Protein AF-A0A8L0DN32-F1 (afdb_monomer_lite)

Structure (mmCIF, N/CA/C/O backbone):
data_AF-A0A8L0DN32-F1
#
_entry.id   AF-A0A8L0DN32-F1
#
loop_
_atom_site.group_PDB
_atom_site.id
_atom_site.type_symbol
_atom_site.label_atom_id
_atom_site.label_alt_id
_atom_site.label_comp_id
_atom_site.label_asym_id
_atom_site.label_entity_id
_atom_site.label_seq_id
_atom_site.pdbx_PDB_ins_code
_atom_site.Cartn_x
_atom_site.Cartn_y
_atom_site.Cartn_z
_atom_site.occupancy
_atom_site.B_iso_or_equiv
_atom_site.auth_seq_id
_atom_site.auth_comp_id
_atom_site.auth_asym_id
_atom_site.auth_atom_id
_atom_site.pdbx_PDB_model_num
ATOM 1 N N . MET A 1 1 ? -6.156 -5.395 81.978 1.00 40.69 1 MET A N 1
ATOM 2 C CA . MET A 1 1 ? -4.993 -5.015 82.821 1.00 40.69 1 MET A CA 1
ATOM 3 C C . MET A 1 1 ? -3.729 -5.096 81.967 1.00 40.69 1 MET A C 1
ATOM 5 O O . MET A 1 1 ? -3.798 -5.712 80.914 1.00 40.69 1 MET A O 1
ATOM 9 N N . SER A 1 2 ? -2.624 -4.484 82.405 1.00 41.91 2 SER A N 1
ATOM 10 C CA . SER A 1 2 ? -1.297 -4.500 81.751 1.00 41.91 2 SER A CA 1
ATOM 11 C C . SER A 1 2 ? -1.215 -3.950 80.319 1.00 41.91 2 SER A C 1
ATOM 13 O O . SER A 1 2 ? -1.148 -4.690 79.342 1.00 41.91 2 SER A O 1
ATOM 15 N N . SER A 1 3 ? -1.097 -2.627 80.219 1.00 47.06 3 SER A N 1
ATOM 16 C CA . SER A 1 3 ? -0.403 -1.964 79.106 1.00 47.06 3 SER A CA 1
ATOM 17 C C . SER A 1 3 ? 1.114 -2.101 79.283 1.00 47.06 3 SER A C 1
ATOM 19 O O . SER A 1 3 ? 1.575 -2.003 80.415 1.00 47.06 3 SER A O 1
ATOM 21 N N . TYR A 1 4 ? 1.893 -2.166 78.198 1.00 43.47 4 TYR A N 1
ATOM 22 C CA . TYR A 1 4 ? 3.281 -1.669 78.177 1.00 43.47 4 TYR A CA 1
ATOM 23 C C . TYR A 1 4 ? 3.629 -1.041 76.815 1.00 43.47 4 TYR A C 1
ATOM 25 O O . TYR A 1 4 ? 2.857 -1.132 75.862 1.00 43.47 4 TYR A O 1
ATOM 33 N N . ARG A 1 5 ? 4.735 -0.287 76.769 1.00 48.56 5 ARG A N 1
ATOM 34 C CA . ARG A 1 5 ? 5.055 0.739 75.756 1.00 48.56 5 ARG A CA 1
ATOM 35 C C . ARG A 1 5 ? 6.574 0.775 75.503 1.00 48.56 5 ARG A C 1
ATOM 37 O O . ARG A 1 5 ? 7.325 0.282 76.338 1.00 48.56 5 ARG A O 1
ATOM 44 N N . SER A 1 6 ? 6.978 1.468 74.430 1.00 37.22 6 SER A N 1
ATOM 45 C CA . SER A 1 6 ? 8.312 2.076 74.191 1.00 37.22 6 SER A CA 1
ATOM 46 C C . SER A 1 6 ? 9.319 1.330 73.290 1.00 37.22 6 SER A C 1
ATOM 48 O O . SER A 1 6 ? 10.139 0.544 73.740 1.00 37.22 6 SER A O 1
ATOM 50 N N . SER A 1 7 ? 9.284 1.690 72.001 1.00 39.91 7 SER A N 1
ATOM 51 C CA . SER A 1 7 ? 10.397 2.252 71.196 1.00 39.91 7 SER A CA 1
ATOM 52 C C . SER A 1 7 ? 11.869 2.131 71.653 1.00 39.91 7 SER A C 1
ATOM 54 O O . SER A 1 7 ? 12.205 2.632 72.726 1.00 39.91 7 SER A O 1
ATOM 56 N N . ALA A 1 8 ? 12.762 1.756 70.717 1.00 36.25 8 ALA A N 1
ATOM 57 C CA . ALA A 1 8 ? 14.097 2.366 70.533 1.00 36.25 8 ALA A CA 1
ATOM 58 C C . ALA A 1 8 ? 14.719 2.081 69.133 1.00 36.25 8 ALA A C 1
ATOM 60 O O . ALA A 1 8 ? 14.218 1.262 68.367 1.00 36.25 8 ALA A O 1
ATOM 61 N N . GLN A 1 9 ? 15.800 2.805 68.820 1.00 40.31 9 GLN A N 1
ATOM 62 C CA . GLN A 1 9 ? 16.686 2.779 67.629 1.00 40.31 9 GLN A CA 1
ATOM 63 C C . GLN A 1 9 ? 17.916 1.843 67.895 1.00 40.31 9 GLN A C 1
ATOM 65 O O . GLN A 1 9 ? 18.047 1.409 69.035 1.00 40.31 9 GLN A O 1
ATOM 70 N N . SER A 1 10 ? 18.875 1.474 67.014 1.00 37.69 10 SER A N 1
ATOM 71 C CA . SER A 1 10 ? 19.208 1.717 65.581 1.00 37.69 10 SER A CA 1
ATOM 72 C C . SER A 1 10 ? 20.367 0.791 65.084 1.00 37.69 10 SER A C 1
ATOM 74 O O . SER A 1 10 ? 21.060 0.191 65.897 1.00 37.69 10 SER A O 1
ATOM 76 N N . ALA A 1 11 ? 20.640 0.817 63.758 1.00 38.44 11 ALA A N 1
ATOM 77 C CA . ALA A 1 11 ? 21.968 0.750 63.081 1.00 38.44 11 ALA A CA 1
ATOM 78 C C . ALA A 1 11 ? 22.581 -0.575 62.515 1.00 38.44 11 ALA A C 1
ATOM 80 O O . ALA A 1 11 ? 23.008 -1.438 63.265 1.00 38.44 11 ALA A O 1
ATOM 81 N N . GLN A 1 12 ? 22.801 -0.560 61.176 1.00 41.84 12 GLN A N 1
ATOM 82 C CA . GLN A 1 12 ? 23.939 -1.099 60.360 1.00 41.84 12 GLN A CA 1
ATOM 83 C C . GLN A 1 12 ? 24.204 -2.638 60.345 1.00 41.84 12 GLN A C 1
ATOM 85 O O . GLN A 1 12 ? 23.976 -3.321 61.327 1.00 41.84 12 GLN A O 1
ATOM 90 N N . SER A 1 13 ? 24.676 -3.292 59.264 1.00 38.03 13 SER A N 1
ATOM 91 C CA . SER A 1 13 ? 25.616 -2.888 58.187 1.00 38.03 13 SER A CA 1
ATOM 92 C C . SER A 1 13 ? 25.500 -3.757 56.894 1.00 38.03 13 SER A C 1
ATOM 94 O O . SER A 1 13 ? 24.802 -4.766 56.906 1.00 38.03 13 SER A O 1
ATOM 96 N N . GLY A 1 14 ? 26.228 -3.408 55.812 1.00 35.38 14 GLY A N 1
ATOM 97 C CA . GLY A 1 14 ? 26.430 -4.212 54.575 1.00 35.38 14 GLY A CA 1
ATOM 98 C C . GLY A 1 14 ? 25.794 -3.623 53.296 1.00 35.38 14 GLY A C 1
ATOM 99 O O . GLY A 1 14 ? 24.636 -3.883 53.005 1.00 35.38 14 GLY A O 1
ATOM 100 N N . SER A 1 15 ? 26.433 -2.696 52.566 1.00 35.41 15 SER A N 1
ATOM 101 C CA . SER A 1 15 ? 27.465 -2.916 51.519 1.00 35.41 15 SER A CA 1
ATOM 102 C C . SER A 1 15 ? 26.996 -3.818 50.353 1.00 35.41 15 SER A C 1
ATOM 104 O O . SER A 1 15 ? 26.965 -5.028 50.516 1.00 35.41 15 SER A O 1
ATOM 106 N N . SER A 1 16 ? 26.535 -3.329 49.190 1.00 33.06 16 SER A N 1
ATOM 107 C CA . SER A 1 16 ? 27.129 -2.398 48.193 1.00 33.06 16 SER A CA 1
ATOM 108 C C . SER A 1 16 ? 28.158 -3.023 47.237 1.00 33.06 16 SER A C 1
ATOM 110 O O . SER A 1 16 ? 29.205 -3.497 47.670 1.00 33.06 16 SER A O 1
ATOM 112 N N . SER A 1 17 ? 27.906 -2.922 45.924 1.00 37.88 17 SER A N 1
ATOM 113 C CA . SER A 1 17 ? 28.865 -2.374 44.939 1.00 37.88 17 SER A CA 1
ATOM 114 C C . SER A 1 17 ? 28.210 -2.177 43.556 1.00 37.88 17 SER A C 1
ATOM 116 O O . SER A 1 17 ? 27.219 -2.823 43.225 1.00 37.88 17 SER A O 1
ATOM 118 N N . TYR A 1 18 ? 28.732 -1.237 42.760 1.00 36.12 18 TYR A N 1
ATOM 119 C CA . TYR A 1 18 ? 28.185 -0.833 41.456 1.00 36.12 18 TYR A CA 1
ATOM 120 C C . TYR A 1 18 ? 29.309 -0.322 40.538 1.00 36.12 18 TYR A C 1
ATOM 122 O O . TYR A 1 18 ? 30.169 0.430 40.999 1.00 36.12 18 TYR A O 1
ATOM 130 N N . ARG A 1 19 ? 29.296 -0.664 39.240 1.00 34.16 19 ARG A N 1
ATOM 131 C CA . ARG A 1 19 ? 30.144 -0.026 38.210 1.00 34.16 19 ARG A CA 1
ATOM 132 C C . ARG A 1 19 ? 29.436 0.061 36.854 1.00 34.16 19 ARG A C 1
ATOM 134 O O . ARG A 1 19 ? 28.837 -0.907 36.403 1.00 34.16 19 ARG A O 1
ATOM 141 N N . ARG A 1 20 ? 29.592 1.211 36.187 1.00 43.72 20 ARG A N 1
ATOM 142 C CA . ARG A 1 20 ? 29.429 1.387 34.730 1.00 43.72 20 ARG A CA 1
ATOM 143 C C . ARG A 1 20 ? 30.814 1.606 34.116 1.00 43.72 20 ARG A C 1
ATOM 145 O O . ARG A 1 20 ? 31.672 2.181 34.784 1.00 43.72 20 ARG A O 1
ATOM 152 N N . THR A 1 21 ? 30.976 1.292 32.836 1.00 35.34 21 THR A N 1
ATOM 153 C CA . THR A 1 21 ? 32.025 1.847 31.963 1.00 35.34 21 THR A CA 1
ATOM 154 C C . THR A 1 21 ? 31.444 2.100 30.568 1.00 35.34 21 THR A C 1
ATOM 156 O O . THR A 1 21 ? 30.503 1.427 30.154 1.00 35.34 21 THR A O 1
ATOM 159 N N . PHE A 1 22 ? 31.980 3.096 29.861 1.00 37.00 22 PHE A N 1
ATOM 160 C CA . PHE A 1 22 ? 31.646 3.448 28.473 1.00 37.00 22 PHE A CA 1
ATOM 161 C C . PHE A 1 22 ? 32.878 3.223 27.579 1.00 37.00 22 PHE A C 1
ATOM 163 O O . PHE A 1 22 ? 33.997 3.397 28.056 1.00 37.00 22 PHE A O 1
ATOM 170 N N . GLY A 1 23 ? 32.661 2.999 26.276 1.00 30.70 23 GLY A N 1
ATOM 171 C CA . GLY A 1 23 ? 33.559 3.522 25.232 1.00 30.70 23 GLY A CA 1
ATOM 172 C C . GLY A 1 23 ? 34.412 2.529 24.426 1.00 30.70 23 GLY A C 1
ATOM 173 O O . GLY A 1 23 ? 35.397 2.013 24.930 1.00 30.70 23 GLY A O 1
ATOM 174 N N . ALA A 1 24 ? 34.057 2.404 23.139 1.00 33.94 24 ALA A N 1
ATOM 175 C CA . ALA A 1 24 ? 34.904 2.228 21.942 1.00 33.94 24 ALA A CA 1
ATOM 176 C C . ALA A 1 24 ? 36.015 1.142 21.872 1.00 33.94 24 ALA A C 1
ATOM 178 O O . ALA A 1 24 ? 36.984 1.140 22.623 1.00 33.94 24 ALA A O 1
ATOM 179 N N . GLY A 1 25 ? 35.956 0.325 20.809 1.00 28.61 25 GLY A N 1
ATOM 180 C CA . GLY A 1 25 ? 37.028 -0.564 20.333 1.00 28.61 25 GLY A CA 1
ATOM 181 C C . GLY A 1 25 ? 36.653 -1.211 18.988 1.00 28.61 25 GLY A C 1
ATOM 182 O O . GLY A 1 25 ? 35.471 -1.440 18.741 1.00 28.61 25 GLY A O 1
ATOM 183 N N . TYR A 1 26 ? 37.622 -1.465 18.098 1.00 33.91 26 TYR A N 1
ATOM 184 C CA . TYR A 1 26 ? 37.385 -1.825 16.685 1.00 33.91 26 TYR A CA 1
ATOM 185 C C . TYR A 1 26 ? 37.965 -3.213 16.333 1.00 33.91 26 TYR A C 1
ATOM 187 O O . TYR A 1 26 ? 39.182 -3.361 16.357 1.00 33.91 26 TYR A O 1
ATOM 195 N N . SER A 1 27 ? 37.117 -4.154 15.874 1.00 33.03 27 SER A N 1
ATOM 196 C CA . SER A 1 27 ? 37.483 -5.343 15.052 1.00 33.03 27 SER A CA 1
ATOM 197 C C . SER A 1 27 ? 38.465 -6.388 15.663 1.00 33.03 27 SER A C 1
ATOM 199 O O . SER A 1 27 ? 39.015 -6.147 16.736 1.00 33.03 27 SER A O 1
ATOM 201 N N . PRO A 1 28 ? 38.720 -7.562 15.024 1.00 46.88 28 PRO A N 1
ATOM 202 C CA . PRO A 1 28 ? 38.144 -8.127 13.793 1.00 46.88 28 PRO A CA 1
ATOM 203 C C . PRO A 1 28 ? 37.403 -9.478 13.981 1.00 46.88 28 PRO A C 1
ATOM 205 O O . PRO A 1 28 ? 37.188 -9.957 15.089 1.00 46.88 28 PRO A O 1
ATOM 208 N N . ALA A 1 29 ? 36.988 -10.073 12.858 1.00 31.95 29 ALA A N 1
ATOM 209 C CA . ALA A 1 29 ? 36.154 -11.273 12.755 1.00 31.95 29 ALA A CA 1
ATOM 210 C C . ALA A 1 29 ? 36.842 -12.615 13.092 1.00 31.95 29 ALA A C 1
ATOM 212 O O . ALA A 1 29 ? 38.057 -12.750 12.975 1.00 31.95 29 ALA A O 1
ATOM 213 N N . MET A 1 30 ? 36.018 -13.645 13.334 1.00 30.16 30 MET A N 1
ATOM 214 C CA . MET A 1 30 ? 36.232 -15.010 12.821 1.00 30.16 30 MET A CA 1
ATOM 215 C C . MET A 1 30 ? 34.891 -15.752 12.662 1.00 30.16 30 MET A C 1
ATOM 217 O O . MET A 1 30 ? 33.922 -15.447 13.353 1.00 30.16 30 MET A O 1
ATOM 221 N N . SER A 1 31 ? 34.825 -16.704 11.727 1.00 36.38 31 SER A N 1
ATOM 222 C CA . SER A 1 31 ? 33.580 -17.312 11.224 1.00 36.38 31 SER A CA 1
ATOM 223 C C . SER A 1 31 ? 33.600 -18.844 11.249 1.00 36.38 31 SER A C 1
ATOM 225 O O . SER A 1 31 ? 34.541 -19.408 10.710 1.00 36.38 31 SER A O 1
ATOM 227 N N . HIS A 1 32 ? 32.537 -19.499 11.740 1.00 28.80 32 HIS A N 1
ATOM 228 C CA . HIS A 1 32 ? 32.152 -20.910 11.491 1.00 28.80 32 HIS A CA 1
ATOM 229 C C . HIS A 1 32 ? 30.722 -21.160 12.047 1.00 28.80 32 HIS A C 1
ATOM 231 O O . HIS A 1 32 ? 30.336 -20.471 12.983 1.00 28.80 32 HIS A O 1
ATOM 237 N N . SER A 1 33 ? 29.905 -22.149 11.644 1.00 31.30 33 SER A N 1
ATOM 238 C CA . SER A 1 33 ? 29.629 -22.805 10.344 1.00 31.30 33 SER A CA 1
ATOM 239 C C . SER A 1 33 ? 28.539 -23.893 10.536 1.00 31.30 33 SER A C 1
ATOM 241 O O . SER A 1 33 ? 28.657 -24.696 11.449 1.00 31.30 33 SER A O 1
ATOM 243 N N . LEU A 1 34 ? 27.560 -23.966 9.618 1.00 30.23 34 LEU A N 1
ATOM 244 C CA . LEU A 1 34 ? 26.809 -25.171 9.175 1.00 30.23 34 LEU A CA 1
ATOM 245 C C . LEU A 1 34 ? 26.007 -26.062 10.170 1.00 30.23 34 LEU A C 1
ATOM 247 O O . LEU A 1 34 ? 26.576 -26.933 10.820 1.00 30.23 34 LEU A O 1
ATOM 251 N N . TYR A 1 35 ? 24.664 -26.022 10.072 1.00 31.25 35 TYR A N 1
ATOM 252 C CA . TYR A 1 35 ? 23.751 -27.195 9.964 1.00 31.25 35 TYR A CA 1
ATOM 253 C C . TYR A 1 35 ? 22.341 -26.687 9.543 1.00 31.25 35 TYR A C 1
ATOM 255 O O . TYR A 1 35 ? 21.896 -25.711 10.135 1.00 31.25 35 TYR A O 1
ATOM 263 N N . SER A 1 36 ? 21.555 -27.147 8.552 1.00 31.09 36 SER A N 1
ATOM 264 C CA . SER A 1 36 ? 21.480 -28.322 7.645 1.00 31.09 36 SER A CA 1
ATOM 265 C C . SER A 1 36 ? 20.338 -29.319 7.928 1.00 31.09 36 SER A C 1
ATOM 267 O O . SER A 1 36 ? 20.579 -30.443 8.352 1.00 31.09 36 SER A O 1
ATOM 269 N N . SER A 1 37 ? 19.093 -28.957 7.583 1.00 30.66 37 SER A N 1
ATOM 270 C CA . SER A 1 37 ? 17.968 -29.898 7.384 1.00 30.66 37 SER A CA 1
ATOM 271 C C . SER A 1 37 ? 16.833 -29.225 6.582 1.00 30.66 37 SER A C 1
ATOM 273 O O . SER A 1 37 ? 16.631 -28.032 6.778 1.00 30.66 37 SER A O 1
ATOM 275 N N . ARG A 1 38 ? 15.966 -29.854 5.768 1.00 34.34 38 ARG A N 1
ATOM 276 C CA . ARG A 1 38 ? 16.007 -30.971 4.787 1.00 34.34 38 ARG A CA 1
ATOM 277 C C . ARG A 1 38 ? 14.544 -31.396 4.516 1.00 34.34 38 ARG A C 1
ATOM 279 O O . ARG A 1 38 ? 13.961 -32.104 5.329 1.00 34.34 38 ARG A O 1
ATOM 286 N N . GLY A 1 39 ? 14.016 -31.083 3.327 1.00 30.72 39 GLY A N 1
ATOM 287 C CA . GLY A 1 39 ? 12.798 -31.696 2.750 1.00 30.72 39 GLY A CA 1
ATOM 288 C C . GLY A 1 39 ? 11.525 -30.820 2.757 1.00 30.72 39 GLY A C 1
ATOM 289 O O . GLY A 1 39 ? 11.363 -30.004 3.652 1.00 30.72 39 GLY A O 1
ATOM 290 N N . SER A 1 40 ? 10.590 -30.957 1.798 1.00 35.84 40 SER A N 1
ATOM 291 C CA . SER A 1 40 ? 10.606 -31.835 0.606 1.00 35.84 40 SER A CA 1
ATOM 292 C C . SER A 1 40 ? 9.583 -31.437 -0.487 1.00 35.84 40 SER A C 1
ATOM 294 O O . SER A 1 40 ? 8.402 -31.328 -0.183 1.00 35.84 40 SER A O 1
ATOM 296 N N . GLY A 1 41 ? 10.023 -31.372 -1.758 1.00 30.92 41 GLY A N 1
ATOM 297 C CA . GLY A 1 41 ? 9.194 -31.498 -2.982 1.00 30.92 41 GLY A CA 1
ATOM 298 C C . GLY A 1 41 ? 8.460 -30.240 -3.510 1.00 30.92 41 GLY A C 1
ATOM 299 O O . GLY A 1 41 ? 7.953 -29.454 -2.725 1.00 30.92 41 GLY A O 1
ATOM 300 N N . GLY A 1 42 ? 8.343 -30.008 -4.832 1.00 31.95 42 GLY A N 1
ATOM 301 C CA . GLY A 1 42 ? 9.037 -30.657 -5.964 1.00 31.95 42 GLY A CA 1
ATOM 302 C C . GLY A 1 42 ? 8.422 -30.404 -7.365 1.00 31.95 42 GLY A C 1
ATOM 303 O O . GLY A 1 42 ? 7.211 -30.499 -7.514 1.00 31.95 42 GLY A O 1
ATOM 304 N N . GLY A 1 43 ? 9.269 -30.190 -8.392 1.00 32.69 43 GLY A N 1
ATOM 305 C CA . GLY A 1 43 ? 8.912 -30.099 -9.834 1.00 32.69 43 GLY A CA 1
ATOM 306 C C . GLY A 1 43 ? 8.239 -28.779 -10.268 1.00 32.69 43 GLY A C 1
ATOM 307 O O . GLY A 1 43 ? 7.545 -28.167 -9.471 1.00 32.69 43 GLY A O 1
ATOM 308 N N . LEU A 1 44 ? 8.392 -28.239 -11.488 1.00 32.81 44 LEU A N 1
ATOM 309 C CA . LEU A 1 44 ? 9.165 -28.572 -12.707 1.00 32.81 44 LEU A CA 1
ATOM 310 C C . LEU A 1 44 ? 9.638 -27.225 -13.337 1.00 32.81 44 LEU A C 1
ATOM 312 O O . LEU A 1 44 ? 8.995 -26.209 -13.109 1.00 32.81 44 LEU A O 1
ATOM 316 N N . GLY A 1 45 ? 10.687 -27.098 -14.159 1.00 31.28 45 GLY A N 1
ATOM 317 C CA . GLY A 1 45 ? 11.696 -28.079 -14.562 1.00 31.28 45 GLY A CA 1
ATOM 318 C C . GLY A 1 45 ? 12.043 -28.064 -16.061 1.00 31.28 45 GLY A C 1
ATOM 319 O O . GLY A 1 45 ? 11.660 -29.011 -16.734 1.00 31.28 45 GLY A O 1
ATOM 320 N N . LEU A 1 46 ? 12.783 -27.058 -16.569 1.00 33.31 46 LEU A N 1
ATOM 321 C CA . LEU A 1 46 ? 13.585 -27.140 -17.817 1.00 33.31 46 LEU A CA 1
ATOM 322 C C . LEU A 1 46 ? 14.528 -25.921 -18.002 1.00 33.31 46 LEU A C 1
ATOM 324 O O . LEU A 1 46 ? 14.071 -24.795 -18.164 1.00 33.31 46 LEU A O 1
ATOM 328 N N . GLY A 1 47 ? 15.847 -26.165 -17.995 1.00 30.58 47 GLY A N 1
ATOM 329 C CA . GLY A 1 47 ? 16.878 -25.286 -18.589 1.00 30.58 47 GLY A CA 1
ATOM 330 C C . GLY A 1 47 ? 17.289 -25.814 -19.978 1.00 30.58 47 GLY A C 1
ATOM 331 O O . GLY A 1 47 ? 16.608 -26.683 -20.509 1.00 30.58 47 GLY A O 1
ATOM 332 N N . HIS A 1 48 ? 18.389 -25.415 -20.621 1.00 33.41 48 HIS A N 1
ATOM 333 C CA . HIS A 1 48 ? 19.567 -24.634 -20.209 1.00 33.41 48 HIS A CA 1
ATOM 334 C C . HIS A 1 48 ? 20.111 -23.833 -21.413 1.00 33.41 48 HIS A C 1
ATOM 336 O O . HIS A 1 48 ? 19.842 -24.184 -22.559 1.00 33.41 48 HIS A O 1
ATOM 342 N N . GLY A 1 49 ? 20.961 -22.831 -21.160 1.00 30.53 49 GLY A N 1
ATOM 343 C CA . GLY A 1 49 ? 21.899 -22.303 -22.161 1.00 30.53 49 GLY A CA 1
ATOM 344 C C . GLY A 1 49 ? 23.277 -22.978 -22.069 1.00 30.53 49 GLY A C 1
ATOM 345 O O . GLY A 1 49 ? 23.669 -23.436 -20.996 1.00 30.53 49 GLY A O 1
ATOM 346 N N . GLY A 1 50 ? 24.027 -23.018 -23.174 1.00 32.44 50 GLY A N 1
ATOM 347 C CA . GLY A 1 50 ? 25.397 -23.546 -23.228 1.00 32.44 50 GLY A CA 1
ATOM 348 C C . GLY A 1 50 ? 26.047 -23.329 -24.601 1.00 32.44 50 GLY A C 1
ATOM 349 O O . GLY A 1 50 ? 25.362 -23.380 -25.618 1.00 32.44 50 GLY A O 1
ATOM 350 N N . SER A 1 51 ? 27.356 -23.066 -24.635 1.00 36.31 51 SER A N 1
ATOM 351 C CA . SER A 1 51 ? 28.129 -22.753 -25.852 1.00 36.31 51 SER A CA 1
ATOM 352 C C . SER A 1 51 ? 29.325 -23.701 -25.993 1.00 36.31 51 SER A C 1
ATOM 354 O O . SER A 1 51 ? 29.975 -23.986 -24.987 1.00 36.31 51 SER A O 1
ATOM 356 N N . GLY A 1 52 ? 29.647 -24.170 -27.211 1.00 32.59 52 GLY A N 1
ATOM 357 C CA . GLY A 1 52 ? 30.837 -25.011 -27.417 1.00 32.59 52 GLY A CA 1
ATOM 358 C C . GLY A 1 52 ? 31.075 -25.637 -28.807 1.00 32.59 52 GLY A C 1
ATOM 359 O O . GLY A 1 52 ? 30.661 -26.758 -29.057 1.00 32.59 52 GLY A O 1
ATOM 360 N N . HIS A 1 53 ? 31.839 -24.931 -29.651 1.00 32.88 53 HIS A N 1
ATOM 361 C CA . HIS A 1 53 ? 32.933 -25.417 -30.532 1.00 32.88 53 HIS A CA 1
ATOM 362 C C . HIS A 1 53 ? 32.838 -26.671 -31.471 1.00 32.88 53 HIS A C 1
ATOM 364 O O . HIS A 1 53 ? 32.722 -27.807 -31.034 1.00 32.88 53 HIS A O 1
ATOM 370 N N . ILE A 1 54 ? 33.235 -26.424 -32.742 1.00 31.36 54 ILE A N 1
ATOM 371 C CA . ILE A 1 54 ? 34.118 -27.239 -33.636 1.00 31.36 54 ILE A CA 1
ATOM 372 C C . ILE A 1 54 ? 33.530 -28.382 -34.525 1.00 31.36 54 ILE A C 1
ATOM 374 O O . ILE A 1 54 ? 33.343 -29.510 -34.097 1.00 31.36 54 ILE A O 1
ATOM 378 N N . SER A 1 55 ? 33.448 -28.070 -35.837 1.00 29.16 55 SER A N 1
ATOM 379 C CA . SER A 1 55 ? 33.896 -28.829 -37.045 1.00 29.16 55 SER A CA 1
ATOM 380 C C . SER A 1 55 ? 33.477 -30.291 -37.341 1.00 29.16 55 SER A C 1
ATOM 382 O O . SER A 1 55 ? 33.798 -31.192 -36.574 1.00 29.16 55 SER A O 1
ATOM 384 N N . SER A 1 56 ? 32.995 -30.553 -38.581 1.00 31.09 56 SER A N 1
ATOM 385 C CA . SER A 1 56 ? 33.684 -31.389 -39.618 1.00 31.09 56 SER A CA 1
ATOM 386 C C . SER A 1 56 ? 32.742 -32.091 -40.639 1.00 31.09 56 SER A C 1
ATOM 388 O O . SER A 1 56 ? 31.867 -32.832 -40.218 1.00 31.09 56 SER A O 1
ATOM 390 N N . ARG A 1 57 ? 33.022 -31.940 -41.958 1.00 34.41 57 ARG A N 1
ATOM 391 C CA . ARG A 1 57 ? 32.694 -32.814 -43.143 1.00 34.41 57 ARG A CA 1
ATOM 392 C C . ARG A 1 57 ? 31.205 -33.216 -43.381 1.00 34.41 57 ARG A C 1
ATOM 394 O O . ARG A 1 57 ? 30.615 -33.854 -42.530 1.00 34.41 57 ARG A O 1
ATOM 401 N N . VAL A 1 58 ? 30.484 -32.832 -44.455 1.00 30.69 58 VAL A N 1
ATOM 402 C CA . VAL A 1 58 ? 30.643 -32.933 -45.946 1.00 30.69 58 VAL A CA 1
ATOM 403 C C . VAL A 1 58 ? 30.144 -34.284 -46.542 1.00 30.69 58 VAL A C 1
ATOM 405 O O . VAL A 1 58 ? 30.479 -35.331 -45.999 1.00 30.69 58 VAL A O 1
ATOM 408 N N . TYR A 1 59 ? 29.417 -34.217 -47.684 1.00 30.67 59 TYR A N 1
ATOM 409 C CA . TYR A 1 59 ? 28.750 -35.291 -48.488 1.00 30.67 59 TYR A CA 1
ATOM 410 C C . TYR A 1 59 ? 27.406 -35.840 -47.902 1.00 30.67 59 TYR A C 1
ATOM 412 O O . TYR A 1 59 ? 27.284 -35.932 -46.688 1.00 30.67 59 TYR A O 1
ATOM 420 N N . GLU A 1 60 ? 26.340 -36.203 -48.655 1.00 31.62 60 GLU A N 1
ATOM 421 C CA . GLU A 1 60 ? 26.047 -36.105 -50.109 1.00 31.62 60 GLU A CA 1
ATOM 422 C C . GLU A 1 60 ? 24.527 -36.194 -50.484 1.00 31.62 60 GLU A C 1
ATOM 424 O O . GLU A 1 60 ? 23.758 -36.870 -49.812 1.00 31.62 60 GLU A O 1
ATOM 429 N N . VAL A 1 61 ? 24.124 -35.537 -51.594 1.00 33.28 61 VAL A N 1
ATOM 430 C CA . VAL A 1 61 ? 23.221 -36.006 -52.700 1.00 33.28 61 VAL A CA 1
ATOM 431 C C . VAL A 1 61 ? 22.018 -36.930 -52.341 1.00 33.28 61 VAL A C 1
ATOM 433 O O . VAL A 1 61 ? 22.172 -38.123 -52.112 1.00 33.28 61 VAL A O 1
ATOM 436 N N . THR A 1 62 ? 20.745 -36.492 -52.347 1.00 30.50 62 THR A N 1
ATOM 437 C CA . THR A 1 62 ? 19.800 -36.175 -53.475 1.00 30.50 62 THR A CA 1
ATOM 438 C C . THR A 1 62 ? 18.425 -35.709 -52.871 1.00 30.50 62 THR A C 1
ATOM 440 O O . THR A 1 62 ? 18.396 -35.479 -51.669 1.00 30.50 62 THR A O 1
ATOM 443 N N . LYS A 1 63 ? 17.235 -35.497 -53.499 1.00 32.31 63 LYS A N 1
ATOM 444 C CA . LYS A 1 63 ? 16.550 -35.764 -54.809 1.00 32.31 63 LYS A CA 1
ATOM 445 C C . LYS A 1 63 ? 15.635 -34.559 -55.168 1.00 32.31 63 LYS A C 1
ATOM 447 O O . LYS A 1 63 ? 15.059 -33.969 -54.266 1.00 32.31 63 LYS A O 1
ATOM 452 N N . THR A 1 64 ? 15.590 -34.035 -56.403 1.00 33.97 64 THR A N 1
ATOM 453 C CA . THR A 1 64 ? 14.640 -34.328 -57.526 1.00 33.97 64 THR A CA 1
ATOM 454 C C . THR A 1 64 ? 13.167 -34.595 -57.137 1.00 33.97 64 THR A C 1
ATOM 456 O O . THR A 1 64 ? 12.933 -35.475 -56.318 1.00 33.97 64 THR A O 1
ATOM 459 N N . SER A 1 65 ? 12.123 -34.017 -57.759 1.00 35.94 65 SER A N 1
ATOM 460 C CA . SER A 1 65 ? 12.021 -33.038 -58.876 1.00 35.94 65 SER A CA 1
ATOM 461 C C . SER A 1 65 ? 10.546 -32.699 -59.193 1.00 35.94 65 SER A C 1
ATOM 463 O O . SER A 1 65 ? 9.708 -33.587 -59.053 1.00 35.94 65 SER A O 1
ATOM 465 N N . ALA A 1 66 ? 10.243 -31.522 -59.768 1.00 32.62 66 ALA A N 1
ATOM 466 C CA . ALA A 1 66 ? 9.017 -31.300 -60.560 1.00 32.62 66 ALA A CA 1
ATOM 467 C C . ALA A 1 66 ? 9.178 -30.179 -61.618 1.00 32.62 66 ALA A C 1
ATOM 469 O O . ALA A 1 66 ? 9.686 -29.099 -61.327 1.00 32.62 66 ALA A O 1
ATOM 470 N N . SER A 1 67 ? 8.727 -30.440 -62.848 1.00 39.41 67 SER A N 1
ATOM 471 C CA . SER A 1 67 ? 8.562 -29.501 -63.984 1.00 39.41 67 SER A CA 1
ATOM 472 C C . SER A 1 67 ? 7.341 -29.980 -64.810 1.00 39.41 67 SER A C 1
ATOM 474 O O . SER A 1 67 ? 6.852 -31.074 -64.512 1.00 39.41 67 SER A O 1
ATOM 476 N N . PRO A 1 68 ? 6.775 -29.221 -65.778 1.00 50.34 68 PRO A N 1
ATOM 477 C CA . PRO A 1 68 ? 7.394 -28.871 -67.076 1.00 50.34 68 PRO A CA 1
ATOM 478 C C . PRO A 1 68 ? 7.267 -27.342 -67.344 1.00 50.34 68 PRO A C 1
ATOM 480 O O . PRO A 1 68 ? 7.175 -26.606 -66.370 1.00 50.34 68 PRO A O 1
ATOM 483 N N . SER A 1 69 ? 7.290 -26.722 -68.538 1.00 37.41 69 SER A N 1
ATOM 484 C CA . SER A 1 69 ? 7.291 -27.096 -69.977 1.00 37.41 69 SER A CA 1
ATOM 485 C C . SER A 1 69 ? 7.892 -25.897 -70.783 1.00 37.41 69 SER A C 1
ATOM 487 O O . SER A 1 69 ? 8.267 -24.916 -70.152 1.00 37.41 69 SER A O 1
ATOM 489 N N . TYR A 1 70 ? 8.036 -25.815 -72.117 1.00 38.22 70 TYR A N 1
ATOM 490 C CA . TYR A 1 70 ? 7.586 -26.627 -73.262 1.00 38.22 70 TYR A CA 1
ATOM 491 C C . TYR A 1 70 ? 8.553 -26.481 -74.470 1.00 38.22 70 TYR A C 1
ATOM 493 O O . TYR A 1 70 ? 9.135 -25.426 -74.685 1.00 38.22 70 TYR A O 1
ATOM 501 N N . SER A 1 71 ? 8.673 -27.569 -75.239 1.00 37.75 71 SER A N 1
ATOM 502 C CA . SER A 1 71 ? 8.968 -27.751 -76.686 1.00 37.75 71 SER A CA 1
ATOM 503 C C . SER A 1 71 ? 9.213 -26.541 -77.622 1.00 37.75 71 SER A C 1
ATOM 505 O O . SER A 1 71 ? 8.533 -25.527 -77.515 1.00 37.75 71 SER A O 1
ATOM 507 N N . GLY A 1 72 ? 10.050 -26.621 -78.677 1.00 38.94 72 GLY A N 1
ATOM 508 C CA . GLY A 1 72 ? 10.788 -27.747 -79.311 1.00 38.94 72 GLY A CA 1
ATOM 509 C C . GLY A 1 72 ? 11.651 -27.232 -80.501 1.00 38.94 72 GLY A C 1
ATOM 510 O O . GLY A 1 72 ? 12.070 -26.085 -80.445 1.00 38.94 72 GLY A O 1
ATOM 511 N N . TYR A 1 73 ? 11.974 -27.929 -81.611 1.00 40.94 73 TYR A N 1
ATOM 512 C CA . TYR A 1 73 ? 11.637 -29.276 -82.119 1.00 40.94 73 TYR A CA 1
ATOM 513 C C . TYR A 1 73 ? 12.621 -29.768 -83.246 1.00 40.94 73 TYR A C 1
ATOM 515 O O . TYR A 1 73 ? 12.398 -29.436 -84.404 1.00 40.94 73 TYR A O 1
ATOM 523 N N . ARG A 1 74 ? 13.563 -30.697 -82.950 1.00 37.03 74 ARG A N 1
ATOM 524 C CA . ARG A 1 74 ? 14.098 -31.770 -83.871 1.00 37.03 74 ARG A CA 1
ATOM 525 C C . ARG A 1 74 ? 14.907 -31.324 -85.137 1.00 37.03 74 ARG A C 1
ATOM 527 O O . ARG A 1 74 ? 14.950 -30.143 -85.432 1.00 37.03 74 ARG A O 1
ATOM 534 N N . THR A 1 75 ? 15.655 -32.145 -85.907 1.00 34.22 75 THR A N 1
ATOM 535 C CA . THR A 1 75 ? 15.922 -33.619 -86.050 1.00 34.22 75 THR A CA 1
ATOM 536 C C . THR A 1 75 ? 17.374 -33.801 -86.600 1.00 34.22 75 THR A C 1
ATOM 538 O O . THR A 1 75 ? 17.804 -32.947 -87.361 1.00 34.22 75 THR A O 1
ATOM 541 N N . SER A 1 76 ? 18.242 -34.715 -86.116 1.00 37.53 76 SER A N 1
ATOM 542 C CA . SER A 1 76 ? 18.589 -36.082 -86.636 1.00 37.53 76 SER A CA 1
ATOM 543 C C . SER A 1 76 ? 19.145 -36.172 -88.093 1.00 37.53 76 SER A C 1
ATOM 545 O O . SER A 1 76 ? 18.706 -35.400 -88.927 1.00 37.53 76 SER A O 1
ATOM 547 N N . SER A 1 77 ? 20.033 -37.098 -88.524 1.00 37.59 77 SER A N 1
ATOM 548 C CA . SER A 1 77 ? 20.502 -38.394 -87.961 1.00 37.59 77 SER A CA 1
ATOM 549 C C . SER A 1 77 ? 21.767 -39.006 -88.638 1.00 37.59 77 SER A C 1
ATOM 551 O O . SER A 1 77 ? 21.826 -39.047 -89.858 1.00 37.59 77 SER A O 1
ATOM 553 N N . HIS A 1 78 ? 22.644 -39.626 -87.829 1.00 33.31 78 HIS A N 1
ATOM 554 C CA . HIS A 1 78 ? 23.344 -40.935 -87.987 1.00 33.31 78 HIS A CA 1
ATOM 555 C C . HIS A 1 78 ? 24.162 -41.396 -89.237 1.00 33.31 78 HIS A C 1
ATOM 557 O O . HIS A 1 78 ? 23.669 -41.439 -90.354 1.00 33.31 78 HIS A O 1
ATOM 563 N N . PHE A 1 79 ? 25.304 -42.038 -88.904 1.00 31.30 79 PHE A N 1
ATOM 564 C CA . PHE A 1 79 ? 25.980 -43.208 -89.530 1.00 31.30 79 PHE A CA 1
ATOM 565 C C . PHE A 1 79 ? 26.776 -43.093 -90.855 1.00 31.30 79 PHE A C 1
ATOM 567 O O . PHE A 1 79 ? 26.310 -42.572 -91.858 1.00 31.30 79 PHE A O 1
ATOM 574 N N . GLY A 1 80 ? 27.964 -43.723 -90.862 1.00 29.88 80 GLY A N 1
ATOM 575 C CA . GLY A 1 80 ? 28.817 -43.972 -92.037 1.00 29.88 80 GLY A CA 1
ATOM 576 C C . GLY A 1 80 ? 30.241 -44.398 -91.634 1.00 29.88 80 GLY A C 1
ATOM 577 O O . GLY A 1 80 ? 30.881 -43.700 -90.854 1.00 29.88 80 GLY A O 1
ATOM 578 N N . GLY A 1 81 ? 30.726 -45.553 -92.112 1.00 32.94 81 GLY A N 1
ATOM 579 C CA . GLY A 1 81 ? 32.059 -46.103 -91.789 1.00 32.94 81 GLY A CA 1
ATOM 580 C C . GLY A 1 81 ? 33.068 -46.029 -92.953 1.00 32.94 81 GLY A C 1
ATOM 581 O O . GLY A 1 81 ? 32.681 -45.678 -94.067 1.00 32.94 81 GLY A O 1
ATOM 582 N N . PRO A 1 82 ? 34.355 -46.363 -92.726 1.00 58.81 82 PRO A N 1
ATOM 583 C CA . PRO A 1 82 ? 35.408 -46.263 -93.740 1.00 58.81 82 PRO A CA 1
ATOM 584 C C . PRO A 1 82 ? 35.489 -47.507 -94.641 1.00 58.81 82 PRO A C 1
ATOM 586 O O . PRO A 1 82 ? 35.446 -48.634 -94.152 1.00 58.81 82 PRO A O 1
ATOM 589 N N . VAL A 1 83 ? 35.694 -47.311 -95.949 1.00 34.22 83 VAL A N 1
ATOM 590 C CA . VAL A 1 83 ? 36.023 -48.379 -96.915 1.00 34.22 83 VAL A CA 1
ATOM 591 C C . VAL A 1 83 ? 37.015 -47.844 -97.955 1.00 34.22 83 VAL A C 1
ATOM 593 O O . VAL A 1 83 ? 36.929 -46.685 -98.356 1.00 34.22 83 VAL A O 1
ATOM 596 N N . MET A 1 84 ? 37.956 -48.681 -98.396 1.00 37.41 84 MET A N 1
ATOM 597 C CA . MET A 1 84 ? 38.904 -48.378 -99.478 1.00 37.41 84 MET A CA 1
ATOM 598 C C . MET A 1 84 ? 38.445 -49.024 -100.793 1.00 37.41 84 MET A C 1
ATOM 600 O O . MET A 1 84 ? 37.915 -50.131 -100.765 1.00 37.41 84 MET A O 1
ATOM 604 N N . SER A 1 85 ? 38.759 -48.422 -101.944 1.00 28.86 85 SER A N 1
ATOM 605 C CA . SER A 1 85 ? 38.960 -49.190 -103.183 1.00 28.86 85 SER A CA 1
ATOM 606 C C . SER A 1 85 ? 39.895 -48.470 -104.152 1.00 28.86 85 SER A C 1
ATOM 608 O O . SER A 1 85 ? 39.909 -47.244 -104.237 1.00 28.86 85 SER A O 1
ATOM 610 N N . SER A 1 86 ? 40.664 -49.258 -104.896 1.00 35.81 86 SER A N 1
ATOM 611 C CA . SER A 1 86 ? 41.522 -48.839 -106.003 1.00 35.81 86 SER A CA 1
ATOM 612 C C . SER A 1 86 ? 40.809 -48.953 -107.357 1.00 35.81 86 SER A C 1
ATOM 614 O O . SER A 1 86 ? 39.814 -49.670 -107.475 1.00 35.81 86 SER A O 1
ATOM 616 N N . THR A 1 87 ? 41.343 -48.250 -108.366 1.00 30.50 87 THR A N 1
ATOM 617 C CA . THR A 1 87 ? 41.411 -48.544 -109.826 1.00 30.50 87 THR A CA 1
ATOM 618 C C . THR A 1 87 ? 41.889 -47.230 -110.478 1.00 30.50 87 THR A C 1
ATOM 620 O O . THR A 1 87 ? 41.234 -46.214 -110.293 1.00 30.50 87 THR A O 1
ATOM 623 N N . ALA A 1 88 ? 43.098 -47.076 -111.034 1.00 37.41 88 ALA A N 1
ATOM 624 C CA . ALA A 1 88 ? 43.788 -47.810 -112.109 1.00 37.41 88 ALA A CA 1
ATOM 625 C C . ALA A 1 88 ? 43.220 -47.520 -113.520 1.00 37.41 88 ALA A C 1
ATOM 627 O O . ALA A 1 88 ? 42.061 -47.144 -113.656 1.00 37.41 88 ALA A O 1
ATOM 628 N N . HIS A 1 89 ? 44.051 -47.737 -114.551 1.00 32.38 89 HIS A N 1
ATOM 629 C CA . HIS A 1 89 ? 43.966 -47.212 -115.934 1.00 32.38 89 HIS A CA 1
ATOM 630 C C . HIS A 1 89 ? 44.399 -45.731 -116.091 1.00 32.38 89 HIS A C 1
ATOM 632 O O . HIS A 1 89 ? 44.039 -44.890 -115.278 1.00 32.38 89 HIS A O 1
ATOM 638 N N . GLY A 1 90 ? 45.162 -45.348 -117.125 1.00 29.77 90 GLY A N 1
ATOM 639 C CA . GLY A 1 90 ? 45.926 -46.209 -118.043 1.00 29.77 90 GLY A CA 1
ATOM 640 C C . GLY A 1 90 ? 46.329 -45.558 -119.374 1.00 29.77 90 GLY A C 1
ATOM 641 O O . GLY A 1 90 ? 45.455 -45.207 -120.156 1.00 29.77 90 GLY A O 1
ATOM 642 N N . SER A 1 91 ? 47.640 -45.547 -119.668 1.00 32.84 91 SER A N 1
ATOM 643 C CA . SER A 1 91 ? 48.249 -45.264 -120.991 1.00 32.84 91 SER A CA 1
ATOM 644 C C . SER A 1 91 ? 48.036 -43.829 -121.545 1.00 32.84 91 SER A C 1
ATOM 646 O O . SER A 1 91 ? 47.078 -43.149 -121.218 1.00 32.84 91 SER A O 1
ATOM 648 N N . ARG A 1 92 ? 48.913 -43.267 -122.388 1.00 30.80 92 ARG A N 1
ATOM 649 C CA . ARG A 1 92 ? 49.762 -43.886 -123.421 1.00 30.80 92 ARG A CA 1
ATOM 650 C C . ARG A 1 92 ? 51.150 -43.250 -123.534 1.00 30.80 92 ARG A C 1
ATOM 652 O O . ARG A 1 92 ? 51.294 -42.038 -123.451 1.00 30.80 92 ARG A O 1
ATOM 659 N N . SER A 1 93 ? 52.133 -44.082 -123.868 1.00 31.97 93 SER A N 1
ATOM 660 C CA . SER A 1 93 ? 53.378 -43.655 -124.512 1.00 31.97 93 SER A CA 1
ATOM 661 C C . SER A 1 93 ? 53.127 -43.320 -125.988 1.00 31.97 93 SER A C 1
ATOM 663 O O . SER A 1 93 ? 52.285 -43.956 -126.624 1.00 31.97 93 SER A O 1
ATOM 665 N N . TYR A 1 94 ? 53.918 -42.413 -126.560 1.00 34.53 94 TYR A N 1
ATOM 666 C CA . TYR A 1 94 ? 54.101 -42.324 -128.009 1.00 34.53 94 TYR A CA 1
ATOM 667 C C . TYR A 1 94 ? 55.597 -42.262 -128.318 1.00 34.53 94 TYR A C 1
ATOM 669 O O . TYR A 1 94 ? 56.269 -41.304 -127.950 1.00 34.53 94 TYR A O 1
ATOM 677 N N . ALA A 1 95 ? 56.121 -43.306 -128.959 1.00 35.25 95 ALA A N 1
ATOM 678 C CA . ALA A 1 95 ? 57.475 -43.310 -129.497 1.00 35.25 95 ALA A CA 1
ATOM 679 C C . ALA A 1 95 ? 57.397 -42.862 -130.962 1.00 35.25 95 ALA A C 1
ATOM 681 O O . ALA A 1 95 ? 56.859 -43.586 -131.798 1.00 35.25 95 ALA A O 1
ATOM 682 N N . GLY A 1 96 ? 57.896 -41.660 -131.255 1.00 32.53 96 GLY A N 1
ATOM 683 C CA . GLY A 1 96 ? 57.925 -41.079 -132.596 1.00 32.53 96 GLY A CA 1
ATOM 684 C C . GLY A 1 96 ? 59.361 -40.812 -133.036 1.00 32.53 96 GLY A C 1
ATOM 685 O O . GLY A 1 96 ? 60.042 -39.985 -132.442 1.00 32.53 96 GLY A O 1
ATOM 686 N N . MET A 1 97 ? 59.816 -41.526 -134.064 1.00 33.38 97 MET A N 1
ATOM 687 C CA . MET A 1 97 ? 61.096 -41.282 -134.736 1.00 33.38 97 MET A CA 1
ATOM 688 C C . MET A 1 97 ? 60.972 -40.050 -135.648 1.00 33.38 97 MET A C 1
ATOM 690 O O . MET A 1 97 ? 60.009 -39.987 -136.409 1.00 33.38 97 MET A O 1
ATOM 694 N N . GLY A 1 98 ? 61.942 -39.128 -135.644 1.00 34.91 98 GLY A N 1
ATOM 695 C CA . GLY A 1 98 ? 62.012 -38.074 -136.668 1.00 34.91 98 GLY A CA 1
ATOM 696 C C . GLY A 1 98 ? 62.841 -36.837 -136.303 1.00 34.91 98 GLY A C 1
ATOM 697 O O . GLY A 1 98 ? 62.552 -36.166 -135.323 1.00 34.91 98 GLY A O 1
ATOM 698 N N . GLU A 1 99 ? 63.852 -36.569 -137.130 1.00 33.53 99 GLU A N 1
ATOM 699 C CA . GLU A 1 99 ? 64.478 -35.273 -137.460 1.00 33.53 99 GLU A CA 1
ATOM 700 C C . GLU A 1 99 ? 64.550 -34.143 -136.407 1.00 33.53 99 GLU A C 1
ATOM 702 O O . GLU A 1 99 ? 63.643 -33.340 -136.209 1.00 33.53 99 GLU A O 1
ATOM 707 N N . THR A 1 100 ? 65.759 -34.027 -135.852 1.00 50.81 100 THR A N 1
ATOM 708 C CA . THR A 1 100 ? 66.472 -32.800 -135.448 1.00 50.81 100 THR A CA 1
ATOM 709 C C . THR A 1 100 ? 65.804 -31.446 -135.754 1.00 50.81 100 THR A C 1
ATOM 711 O O . THR A 1 100 ? 65.973 -30.895 -136.843 1.00 50.81 100 THR A O 1
ATOM 714 N N . LEU A 1 101 ? 65.211 -30.832 -134.728 1.00 50.34 101 LEU A N 1
ATOM 715 C CA . LEU A 1 101 ? 65.063 -29.378 -134.589 1.00 50.34 101 LEU A CA 1
ATOM 716 C C . LEU A 1 101 ? 65.440 -28.966 -133.154 1.00 50.34 101 LEU A C 1
ATOM 718 O O . LEU A 1 101 ? 65.384 -29.785 -132.237 1.00 50.34 101 LEU A O 1
ATOM 722 N N . ASP A 1 102 ? 65.888 -27.722 -132.977 1.00 54.53 102 ASP A N 1
ATOM 723 C CA . ASP A 1 102 ? 66.435 -27.221 -131.709 1.00 54.53 102 ASP A CA 1
ATOM 724 C C . ASP A 1 102 ? 65.328 -26.861 -130.699 1.00 54.53 102 ASP A C 1
ATOM 726 O O . ASP A 1 102 ? 64.453 -26.042 -130.978 1.00 54.53 102 ASP A O 1
ATOM 730 N N . PHE A 1 103 ? 65.390 -27.466 -129.509 1.00 49.00 103 PHE A N 1
ATOM 731 C CA . PHE A 1 103 ? 64.451 -27.252 -128.403 1.00 49.00 103 PHE A CA 1
ATOM 732 C C . PHE A 1 103 ? 65.064 -26.514 -127.198 1.00 49.00 103 PHE A C 1
ATOM 734 O O . PHE A 1 103 ? 64.363 -26.291 -126.208 1.00 49.00 103 PHE A O 1
ATOM 741 N N . SER A 1 104 ? 66.331 -26.083 -127.264 1.00 58.91 104 SER A N 1
ATOM 742 C CA . SER A 1 104 ? 67.043 -25.497 -126.115 1.00 58.91 104 SER A CA 1
ATOM 743 C C . SER A 1 104 ? 66.406 -24.211 -125.564 1.00 58.91 104 SER A C 1
ATOM 745 O O . SER A 1 104 ? 66.628 -23.878 -124.402 1.00 58.91 104 SER A O 1
ATOM 747 N N . LEU A 1 105 ? 65.620 -23.487 -126.368 1.00 57.59 105 LEU A N 1
ATOM 748 C CA . LEU A 1 105 ? 64.898 -22.280 -125.943 1.00 57.59 105 LEU A CA 1
ATOM 749 C C . LEU A 1 105 ? 63.533 -22.591 -125.302 1.00 57.59 105 LEU A C 1
ATOM 751 O O . LEU A 1 105 ? 63.105 -21.888 -124.389 1.00 57.59 105 LEU A O 1
ATOM 755 N N . ALA A 1 106 ? 62.852 -23.648 -125.753 1.00 58.91 106 ALA A N 1
ATOM 756 C CA . ALA A 1 106 ? 61.532 -24.019 -125.244 1.00 58.91 106 ALA A CA 1
ATOM 757 C C . ALA A 1 106 ? 61.611 -24.552 -123.806 1.00 58.91 106 ALA A C 1
ATOM 759 O O . ALA A 1 106 ? 60.779 -24.199 -122.971 1.00 58.91 106 ALA A O 1
ATOM 760 N N . ASP A 1 107 ? 62.635 -25.354 -123.502 1.00 60.50 107 ASP A N 1
ATOM 761 C CA . ASP A 1 107 ? 62.819 -25.906 -122.157 1.00 60.50 107 ASP A CA 1
ATOM 762 C C . ASP A 1 107 ? 63.340 -24.847 -121.164 1.00 60.50 107 ASP A C 1
ATOM 764 O O . ASP A 1 107 ? 62.967 -24.860 -119.993 1.00 60.50 107 ASP A O 1
ATOM 768 N N . ALA A 1 108 ? 64.101 -23.852 -121.640 1.00 61.88 108 ALA A N 1
ATOM 769 C CA . ALA A 1 108 ? 64.488 -22.684 -120.844 1.00 61.88 108 ALA A CA 1
ATOM 770 C C . ALA A 1 108 ? 63.271 -21.825 -120.446 1.00 61.88 108 ALA A C 1
ATOM 772 O O . ALA A 1 108 ? 63.088 -21.534 -119.265 1.00 61.88 108 ALA A O 1
ATOM 773 N N . LEU A 1 109 ? 62.389 -21.495 -121.399 1.00 62.94 109 LEU A N 1
ATOM 774 C CA . LEU A 1 109 ? 61.140 -20.765 -121.127 1.00 62.94 109 LEU A CA 1
ATOM 775 C C . LEU A 1 109 ? 60.188 -21.559 -120.213 1.00 62.94 109 LEU A C 1
ATOM 777 O O . LEU A 1 109 ? 59.512 -20.984 -119.362 1.00 62.94 109 LEU A O 1
ATOM 781 N N . ASN A 1 110 ? 60.154 -22.888 -120.350 1.00 67.94 110 ASN A N 1
ATOM 782 C CA . ASN A 1 110 ? 59.398 -23.771 -119.462 1.00 67.94 110 ASN A CA 1
ATOM 783 C C . ASN A 1 110 ? 59.978 -23.787 -118.034 1.00 67.94 110 ASN A C 1
ATOM 785 O O . ASN A 1 110 ? 59.217 -23.736 -117.069 1.00 67.94 110 ASN A O 1
ATOM 789 N N . GLN A 1 111 ? 61.307 -23.788 -117.873 1.00 67.12 111 GLN A N 1
ATOM 790 C CA . GLN A 1 111 ? 61.945 -23.638 -116.561 1.00 67.12 111 GLN A CA 1
ATOM 791 C C . GLN A 1 111 ? 61.693 -22.254 -115.947 1.00 67.12 111 GLN A C 1
ATOM 793 O O . GLN A 1 111 ? 61.402 -22.180 -114.758 1.00 67.12 111 GLN A O 1
ATOM 798 N N . GLU A 1 112 ? 61.717 -21.172 -116.727 1.00 70.00 112 GLU A N 1
ATOM 799 C CA . GLU A 1 112 ? 61.401 -19.818 -116.246 1.00 70.00 112 GLU A CA 1
ATOM 800 C C . GLU A 1 112 ? 59.924 -19.683 -115.819 1.00 70.00 112 GLU A C 1
ATOM 802 O O . GLU A 1 112 ? 59.622 -19.126 -114.758 1.00 70.00 112 GLU A O 1
ATOM 807 N N . PHE A 1 113 ? 58.996 -20.287 -116.571 1.00 74.31 113 PHE A N 1
ATOM 808 C CA . PHE A 1 113 ? 57.578 -20.377 -116.199 1.00 74.31 113 PHE A CA 1
ATOM 809 C C . PHE A 1 113 ? 57.341 -21.256 -114.957 1.00 74.31 113 PHE A C 1
ATOM 811 O O . PHE A 1 113 ? 56.511 -20.938 -114.104 1.00 74.31 113 PHE A O 1
ATOM 818 N N . LEU A 1 114 ? 58.091 -22.351 -114.803 1.00 74.56 114 LEU A N 1
ATOM 819 C CA . LEU A 1 114 ? 58.082 -23.141 -113.571 1.00 74.56 114 LEU A CA 1
ATOM 820 C C . LEU A 1 114 ? 58.655 -22.343 -112.395 1.00 74.56 114 LEU A C 1
ATOM 822 O O . LEU A 1 114 ? 58.099 -22.420 -111.302 1.00 74.56 114 LEU A O 1
ATOM 826 N N . HIS A 1 115 ? 59.714 -21.558 -112.606 1.00 74.88 115 HIS A N 1
ATOM 827 C CA . HIS A 1 115 ? 60.391 -20.818 -111.544 1.00 74.88 115 HIS A CA 1
ATOM 828 C C . HIS A 1 115 ? 59.547 -19.645 -111.028 1.00 74.88 115 HIS A C 1
ATOM 830 O O . HIS A 1 115 ? 59.339 -19.522 -109.819 1.00 74.88 115 HIS A O 1
ATOM 836 N N . THR A 1 116 ? 58.963 -18.855 -111.933 1.00 79.06 116 THR A N 1
ATOM 837 C CA . THR A 1 116 ? 57.963 -17.824 -111.597 1.00 79.06 116 THR A CA 1
ATOM 838 C C . THR A 1 116 ? 56.779 -18.430 -110.848 1.00 79.06 116 THR A C 1
ATOM 840 O O . THR A 1 116 ? 56.476 -17.988 -109.743 1.00 79.06 116 THR A O 1
ATOM 843 N N . ARG A 1 117 ? 56.198 -19.531 -111.342 1.00 82.50 117 ARG A N 1
ATOM 844 C CA . ARG A 1 117 ? 55.101 -20.234 -110.657 1.00 82.50 117 ARG A CA 1
ATOM 845 C C . ARG A 1 117 ? 55.498 -20.832 -109.299 1.00 82.50 117 ARG A C 1
ATOM 847 O O . ARG A 1 117 ? 54.653 -20.922 -108.407 1.00 82.50 117 ARG A O 1
ATOM 854 N N . THR A 1 118 ? 56.752 -21.251 -109.095 1.00 81.62 118 THR A N 1
ATOM 855 C CA . THR A 1 118 ? 57.229 -21.645 -107.756 1.00 81.62 118 THR A CA 1
ATOM 856 C C . THR A 1 118 ? 57.394 -20.450 -106.827 1.00 81.62 118 THR A C 1
ATOM 858 O O . THR A 1 118 ? 57.068 -20.580 -105.650 1.00 81.62 118 THR A O 1
ATOM 861 N N . ASN A 1 119 ? 57.820 -19.294 -107.338 1.00 82.19 119 ASN A N 1
ATOM 862 C CA . ASN A 1 119 ? 57.967 -18.077 -106.543 1.00 82.19 119 ASN A CA 1
ATOM 863 C C . ASN A 1 119 ? 56.592 -17.521 -106.143 1.00 82.19 119 ASN A C 1
ATOM 865 O O . ASN A 1 119 ? 56.356 -17.334 -104.954 1.00 82.19 119 ASN A O 1
ATOM 869 N N . GLU A 1 120 ? 55.637 -17.418 -107.077 1.00 84.75 120 GLU A N 1
ATOM 870 C CA . GLU A 1 120 ? 54.226 -17.108 -106.783 1.00 84.75 120 GLU A CA 1
ATOM 871 C C . GLU A 1 120 ? 53.642 -18.063 -105.732 1.00 84.75 120 GLU A C 1
ATOM 873 O O . GLU A 1 120 ? 52.958 -17.640 -104.803 1.00 84.75 120 GLU A O 1
ATOM 878 N N . LYS A 1 121 ? 53.931 -19.369 -105.835 1.00 86.00 121 LYS A N 1
ATOM 879 C CA . LYS A 1 121 ? 53.486 -20.358 -104.844 1.00 86.00 121 LYS A CA 1
ATOM 880 C C . LYS A 1 121 ? 54.105 -20.112 -103.462 1.00 86.00 121 LYS A C 1
ATOM 882 O O . LYS A 1 121 ? 53.405 -20.292 -102.469 1.00 86.00 121 LYS A O 1
ATOM 887 N N . VAL A 1 122 ? 55.379 -19.724 -103.381 1.00 85.56 122 VAL A N 1
ATOM 888 C CA . VAL A 1 122 ? 56.059 -19.397 -102.113 1.00 85.56 122 VAL A CA 1
ATOM 889 C C . VAL A 1 122 ? 55.537 -18.084 -101.526 1.00 85.56 122 VAL A C 1
ATOM 891 O O . VAL A 1 122 ? 55.300 -18.019 -100.324 1.00 85.56 122 VAL A O 1
ATOM 894 N N . GLU A 1 123 ? 55.268 -17.067 -102.344 1.00 84.12 123 GLU A N 1
ATOM 895 C CA . GLU A 1 123 ? 54.647 -15.813 -101.901 1.00 84.12 123 GLU A CA 1
ATOM 896 C C . GLU A 1 123 ? 53.217 -16.034 -101.394 1.00 84.12 123 GLU A C 1
ATOM 898 O O . GLU A 1 123 ? 52.870 -15.578 -100.303 1.00 84.12 123 GLU A O 1
ATOM 903 N N . LEU A 1 124 ? 52.407 -16.811 -102.121 1.00 87.06 124 LEU A N 1
ATOM 904 C CA . LEU A 1 124 ? 51.078 -17.235 -101.673 1.00 87.06 124 LEU A CA 1
ATOM 905 C C . LEU A 1 124 ? 51.144 -18.097 -100.406 1.00 87.06 124 LEU A C 1
ATOM 907 O O . LEU A 1 124 ? 50.242 -18.006 -99.576 1.00 87.06 124 LEU A O 1
ATOM 911 N N . GLN A 1 125 ? 52.194 -18.904 -100.227 1.00 86.75 125 GLN A N 1
ATOM 912 C CA . GLN A 1 125 ? 52.402 -19.675 -99.002 1.00 86.75 125 GLN A CA 1
ATOM 913 C C . GLN A 1 125 ? 52.756 -18.761 -97.821 1.00 86.75 125 GLN A C 1
ATOM 915 O O . GLN A 1 125 ? 52.047 -18.804 -96.822 1.00 86.75 125 GLN A O 1
ATOM 920 N N . HIS A 1 126 ? 53.731 -17.854 -97.953 1.00 90.56 126 HIS A N 1
ATOM 921 C CA . HIS A 1 126 ? 54.040 -16.851 -96.923 1.00 90.56 126 HIS A CA 1
ATOM 922 C C . HIS A 1 126 ? 52.827 -15.974 -96.570 1.00 90.56 126 HIS A C 1
ATOM 924 O O . HIS A 1 126 ? 52.620 -15.632 -95.404 1.00 90.56 126 HIS A O 1
ATOM 930 N N . LEU A 1 127 ? 52.003 -15.614 -97.559 1.00 90.44 127 LEU A N 1
ATOM 931 C CA . LEU A 1 127 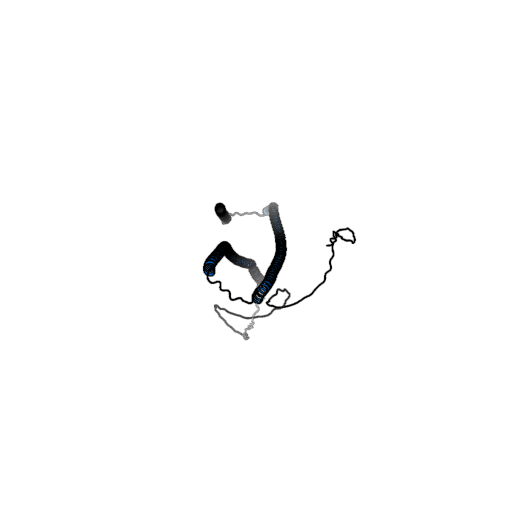? 50.764 -14.873 -97.335 1.00 90.44 127 LEU A CA 1
ATOM 932 C C . LEU A 1 127 ? 49.727 -15.718 -96.572 1.00 90.44 127 LEU A C 1
ATOM 934 O O . LEU A 1 127 ? 49.054 -15.195 -95.685 1.00 90.44 127 LEU A O 1
ATOM 938 N N . ASN A 1 128 ? 49.626 -17.017 -96.866 1.00 90.19 128 ASN A N 1
ATOM 939 C CA . ASN A 1 128 ? 48.754 -17.956 -96.157 1.00 90.19 128 ASN A CA 1
ATOM 940 C C . ASN A 1 128 ? 49.229 -18.198 -94.713 1.00 90.19 128 ASN A C 1
ATOM 942 O O . ASN A 1 128 ? 48.432 -18.070 -93.792 1.00 90.19 128 ASN A O 1
ATOM 946 N N . ASP A 1 129 ? 50.528 -18.408 -94.488 1.00 90.69 129 ASP A N 1
ATOM 947 C CA . ASP A 1 129 ? 51.133 -18.527 -93.152 1.00 90.69 129 ASP A CA 1
ATOM 948 C C . ASP A 1 129 ? 50.905 -17.243 -92.320 1.00 90.69 129 ASP A C 1
ATOM 950 O O . ASP A 1 129 ? 50.589 -17.279 -91.122 1.00 90.69 129 ASP A O 1
ATOM 954 N N . ARG A 1 130 ? 50.969 -16.072 -92.969 1.00 91.50 130 ARG A N 1
ATOM 955 C CA . ARG A 1 130 ? 50.615 -14.787 -92.351 1.00 91.50 130 ARG A CA 1
ATOM 956 C C . ARG A 1 130 ? 49.113 -14.664 -92.061 1.00 91.50 130 ARG A C 1
ATOM 958 O O . ARG A 1 130 ? 48.748 -14.160 -91.002 1.00 91.50 130 ARG A O 1
ATOM 965 N N . PHE A 1 131 ? 48.229 -15.152 -92.932 1.00 92.94 131 PHE A N 1
ATOM 966 C CA . PHE A 1 131 ? 46.796 -15.225 -92.625 1.00 92.94 131 PHE A CA 1
ATOM 967 C C . PHE A 1 131 ? 46.493 -16.222 -91.499 1.00 92.94 131 PHE A C 1
ATOM 969 O O . PHE A 1 131 ? 45.664 -15.916 -90.646 1.00 92.94 131 PHE A O 1
ATOM 976 N N . ALA A 1 132 ? 47.184 -17.361 -91.433 1.00 91.38 132 ALA A N 1
ATOM 977 C CA . ALA A 1 132 ? 47.040 -18.342 -90.363 1.00 91.38 132 ALA A CA 1
ATOM 978 C C . ALA A 1 132 ? 47.409 -17.737 -89.000 1.00 91.38 132 ALA A C 1
ATOM 980 O O . ALA A 1 132 ? 46.617 -17.830 -88.064 1.00 91.38 132 ALA A O 1
ATOM 981 N N . SER A 1 133 ? 48.539 -17.025 -88.906 1.00 92.75 133 SER A N 1
ATOM 982 C CA . SER A 1 133 ? 48.922 -16.315 -87.673 1.00 92.75 133 SER A CA 1
ATOM 983 C C . SER A 1 133 ? 47.968 -15.166 -87.309 1.00 92.75 133 SER A C 1
ATOM 985 O O . SER A 1 133 ? 47.690 -14.962 -86.126 1.00 92.75 133 SER A O 1
ATOM 987 N N . TYR A 1 134 ? 47.376 -14.458 -88.282 1.00 95.50 134 TYR A N 1
ATOM 988 C CA . TYR A 1 134 ? 46.301 -13.498 -87.993 1.00 95.50 134 TYR A CA 1
ATOM 989 C C . TYR A 1 134 ? 45.008 -14.178 -87.510 1.00 95.50 134 TYR A C 1
ATOM 991 O O . TYR A 1 134 ? 44.404 -13.693 -86.556 1.00 95.50 134 TYR A O 1
ATOM 999 N N . ILE A 1 135 ? 44.599 -15.308 -88.095 1.00 93.06 135 ILE A N 1
ATOM 1000 C CA . ILE A 1 135 ? 43.427 -16.088 -87.657 1.00 93.06 135 ILE A CA 1
ATOM 1001 C C . ILE A 1 135 ? 43.644 -16.645 -86.245 1.00 93.06 135 ILE A C 1
ATOM 1003 O O . ILE A 1 135 ? 42.737 -16.594 -85.417 1.00 93.06 135 ILE A O 1
ATOM 1007 N N . GLU A 1 136 ? 44.844 -17.133 -85.935 1.00 93.38 136 GLU A N 1
ATOM 1008 C CA . GLU A 1 136 ? 45.212 -17.582 -84.591 1.00 93.38 136 GLU A CA 1
ATOM 1009 C C . GLU A 1 136 ? 45.209 -16.419 -83.588 1.00 93.38 136 GLU A C 1
ATOM 1011 O O . GLU A 1 136 ? 44.652 -16.548 -82.497 1.00 93.38 136 GLU A O 1
ATOM 1016 N N . LYS A 1 137 ? 45.722 -15.242 -83.975 1.00 94.75 137 LYS A N 1
ATOM 1017 C CA . LYS A 1 137 ? 45.665 -14.043 -83.128 1.00 94.75 137 LYS A CA 1
ATOM 1018 C C . LYS A 1 137 ? 44.235 -13.544 -82.904 1.00 94.75 137 LYS A C 1
ATOM 1020 O O . LYS A 1 137 ? 43.929 -13.125 -81.788 1.00 94.75 137 LYS A O 1
ATOM 1025 N N . VAL A 1 138 ? 43.364 -13.610 -83.913 1.00 95.75 138 VAL A N 1
ATOM 1026 C CA . VAL A 1 138 ? 41.931 -13.300 -83.775 1.00 95.75 138 VAL A CA 1
ATOM 1027 C C . VAL A 1 138 ? 41.273 -14.290 -82.819 1.00 95.75 138 VAL A C 1
ATOM 1029 O O . VAL A 1 138 ? 40.709 -13.845 -81.828 1.00 95.75 138 VAL A O 1
ATOM 1032 N N . ARG A 1 139 ? 41.451 -15.605 -83.005 1.00 93.38 139 ARG A N 1
ATOM 1033 C CA . ARG A 1 139 ? 40.918 -16.635 -82.090 1.00 93.38 139 ARG A CA 1
ATOM 1034 C C . ARG A 1 139 ? 41.393 -16.461 -80.649 1.00 93.38 139 ARG A C 1
ATOM 1036 O O . ARG A 1 139 ? 40.609 -16.624 -79.720 1.00 93.38 139 ARG A O 1
ATOM 1043 N N . PHE A 1 140 ? 42.658 -16.096 -80.451 1.00 96.00 140 PHE A N 1
ATOM 1044 C CA . PHE A 1 140 ? 43.202 -15.789 -79.128 1.00 96.00 140 PHE A CA 1
ATOM 1045 C C . PHE A 1 140 ? 42.525 -14.560 -78.499 1.00 96.00 140 PHE A C 1
ATOM 1047 O O . PHE A 1 140 ? 42.189 -14.582 -77.317 1.00 96.00 140 PHE A O 1
ATOM 1054 N N . LEU A 1 141 ? 42.279 -13.500 -79.277 1.00 94.88 141 LEU A N 1
ATOM 1055 C CA . LEU A 1 141 ? 41.565 -12.305 -78.813 1.00 94.88 141 LEU A CA 1
ATOM 1056 C C . LEU A 1 141 ? 40.066 -12.566 -78.586 1.00 94.88 141 LEU A C 1
ATOM 1058 O O . LEU A 1 141 ? 39.507 -12.054 -77.622 1.00 94.88 141 LEU A O 1
ATOM 1062 N N . GLU A 1 142 ? 39.421 -13.393 -79.410 1.00 94.19 142 GLU A N 1
ATOM 1063 C CA . GLU A 1 142 ? 38.047 -13.874 -79.211 1.00 94.19 142 GLU A CA 1
ATOM 1064 C C . GLU A 1 142 ? 37.936 -14.695 -77.921 1.00 94.19 142 GLU A C 1
ATOM 1066 O O . GLU A 1 142 ? 37.035 -14.458 -77.118 1.00 94.19 142 GLU A O 1
ATOM 1071 N N . GLN A 1 143 ? 38.886 -15.603 -77.670 1.00 95.50 143 GLN A N 1
ATOM 1072 C CA . GLN A 1 143 ? 38.953 -16.389 -76.438 1.00 95.50 143 GLN A CA 1
ATOM 1073 C C . GLN A 1 143 ? 39.196 -15.500 -75.209 1.00 95.50 143 GLN A C 1
ATOM 1075 O O . GLN A 1 143 ? 38.514 -15.665 -74.197 1.00 95.50 143 GLN A O 1
ATOM 1080 N N . GLN A 1 144 ? 40.111 -14.526 -75.293 1.00 95.31 144 GLN A N 1
ATOM 1081 C CA . GLN A 1 144 ? 40.323 -13.551 -74.219 1.00 95.31 144 GLN A CA 1
ATOM 1082 C C . GLN A 1 144 ? 39.063 -12.715 -73.963 1.00 95.31 144 GLN A C 1
ATOM 1084 O O . GLN A 1 144 ? 38.622 -12.628 -72.817 1.00 95.31 144 GLN A O 1
ATOM 1089 N N . ASN A 1 145 ? 38.423 -12.180 -75.005 1.00 93.00 145 ASN A N 1
ATOM 1090 C CA . ASN A 1 145 ? 37.168 -11.439 -74.878 1.00 93.00 145 ASN A CA 1
ATOM 1091 C C . ASN A 1 145 ? 36.051 -12.299 -74.270 1.00 93.00 145 ASN A C 1
ATOM 1093 O O . ASN A 1 145 ? 35.351 -11.822 -73.384 1.00 93.00 145 ASN A O 1
ATOM 1097 N N . ALA A 1 146 ? 35.923 -13.572 -74.656 1.00 95.06 146 ALA A N 1
ATOM 1098 C CA . ALA A 1 146 ? 34.971 -14.495 -74.041 1.00 95.06 146 ALA A CA 1
ATOM 1099 C C . ALA A 1 146 ? 35.245 -14.683 -72.536 1.00 95.06 146 ALA A C 1
ATOM 1101 O O . ALA A 1 146 ? 34.316 -14.606 -71.733 1.00 95.06 146 ALA A O 1
ATOM 1102 N N . THR A 1 147 ? 36.510 -14.849 -72.125 1.00 94.56 147 THR A N 1
ATOM 1103 C CA . THR A 1 147 ? 36.853 -14.926 -70.691 1.00 94.56 147 THR A CA 1
ATOM 1104 C C . THR A 1 147 ? 36.601 -13.616 -69.939 1.00 94.56 147 THR A C 1
ATOM 1106 O O . THR A 1 147 ? 36.141 -13.655 -68.800 1.00 94.56 147 THR A O 1
ATOM 1109 N N . LEU A 1 148 ? 36.828 -12.459 -70.572 1.00 92.81 148 LEU A N 1
ATOM 1110 C CA . LEU A 1 148 ? 36.557 -11.146 -69.981 1.00 92.81 148 LEU A CA 1
ATOM 1111 C C . LEU A 1 148 ? 35.052 -10.874 -69.848 1.00 92.81 148 LEU A C 1
ATOM 1113 O O . LEU A 1 148 ? 34.633 -10.330 -68.832 1.00 92.81 148 LEU A O 1
ATOM 1117 N N . VAL A 1 149 ? 34.230 -11.287 -70.818 1.00 92.81 149 VAL A N 1
ATOM 1118 C CA . VAL A 1 149 ? 32.761 -11.198 -70.733 1.00 92.81 149 VAL A CA 1
ATOM 1119 C C . VAL A 1 149 ? 32.237 -12.042 -69.571 1.00 92.81 149 VAL A C 1
ATOM 1121 O O . VAL A 1 149 ? 31.504 -11.516 -68.737 1.00 92.81 149 VAL A O 1
ATOM 1124 N N . VAL A 1 150 ? 32.676 -13.300 -69.449 1.00 90.75 150 VAL A N 1
ATOM 1125 C CA . VAL A 1 150 ? 32.286 -14.177 -68.328 1.00 90.75 150 VAL A CA 1
ATOM 1126 C C . VAL A 1 150 ? 32.716 -13.590 -66.979 1.00 90.75 150 VAL A C 1
ATOM 1128 O O . VAL A 1 150 ? 31.948 -13.629 -66.020 1.00 90.75 150 VAL A O 1
ATOM 1131 N N . GLU A 1 151 ? 33.909 -12.996 -66.886 1.00 88.12 151 GLU A N 1
ATOM 1132 C CA . GLU A 1 151 ? 34.377 -12.343 -65.657 1.00 88.12 151 GLU A CA 1
ATOM 1133 C C . GLU A 1 151 ? 33.575 -11.067 -65.328 1.00 88.12 151 GLU A C 1
ATOM 1135 O O . GLU A 1 151 ? 33.227 -10.840 -64.168 1.00 88.12 151 GLU A O 1
ATOM 1140 N N . ILE A 1 152 ? 33.196 -10.270 -66.334 1.00 84.62 152 ILE A N 1
ATOM 1141 C CA . ILE A 1 152 ? 32.315 -9.100 -66.174 1.00 84.62 152 ILE A CA 1
ATOM 1142 C C . ILE A 1 152 ? 30.916 -9.522 -65.704 1.00 84.62 152 ILE A C 1
ATOM 1144 O O . ILE A 1 152 ? 30.360 -8.885 -64.809 1.00 84.62 152 ILE A O 1
ATOM 1148 N N . GLU A 1 153 ? 30.348 -10.599 -66.247 1.00 83.62 153 GLU A N 1
ATOM 1149 C CA . GLU A 1 153 ? 29.068 -11.157 -65.790 1.00 83.62 153 GLU A CA 1
ATOM 1150 C C . GLU A 1 153 ? 29.168 -11.683 -64.347 1.00 83.62 153 GLU A C 1
ATOM 1152 O O . GLU A 1 153 ? 28.320 -11.365 -63.508 1.00 83.62 153 GLU A O 1
ATOM 1157 N N . ARG A 1 154 ? 30.253 -12.397 -64.017 1.00 81.00 154 ARG A N 1
ATOM 1158 C CA . ARG A 1 154 ? 30.542 -12.911 -62.666 1.00 81.00 154 ARG A CA 1
ATOM 1159 C C . ARG A 1 154 ? 30.721 -11.798 -61.625 1.00 81.00 154 ARG A C 1
ATOM 1161 O O . ARG A 1 154 ? 30.408 -12.005 -60.450 1.00 81.00 154 ARG A O 1
ATOM 1168 N N . LEU A 1 155 ? 31.251 -10.642 -62.024 1.00 76.44 155 LEU A N 1
ATOM 1169 C CA . LEU A 1 155 ? 31.390 -9.465 -61.164 1.00 76.44 155 LEU A CA 1
ATOM 1170 C C . LEU A 1 155 ? 30.068 -8.694 -61.040 1.00 76.44 155 LEU A C 1
ATOM 1172 O O . LEU A 1 155 ? 29.660 -8.386 -59.923 1.00 76.44 155 LEU A O 1
ATOM 1176 N N . ARG A 1 156 ? 29.337 -8.479 -62.142 1.00 73.81 156 ARG A N 1
ATOM 1177 C CA . ARG A 1 156 ? 28.004 -7.844 -62.122 1.00 73.81 156 ARG A CA 1
ATOM 1178 C C . ARG A 1 156 ? 26.999 -8.607 -61.261 1.00 73.81 156 ARG A C 1
ATOM 1180 O O . ARG A 1 156 ? 26.250 -7.982 -60.520 1.00 73.81 156 ARG A O 1
ATOM 1187 N N . GLY A 1 157 ? 27.034 -9.941 -61.280 1.00 65.56 157 GLY A N 1
ATOM 1188 C CA . GLY A 1 157 ? 26.232 -10.795 -60.394 1.00 65.56 157 GLY A CA 1
ATOM 1189 C C . GLY A 1 157 ? 26.632 -10.765 -58.908 1.00 65.56 157 GLY A C 1
ATOM 1190 O O . GLY A 1 157 ? 26.093 -11.545 -58.125 1.00 65.56 157 GLY A O 1
ATOM 1191 N N . ARG A 1 158 ? 27.595 -9.920 -58.509 1.00 63.09 158 ARG A N 1
ATOM 1192 C CA . ARG A 1 158 ? 28.113 -9.806 -57.135 1.00 63.09 158 ARG A CA 1
ATOM 1193 C C . ARG A 1 158 ? 28.004 -8.390 -56.540 1.00 63.09 158 ARG A C 1
ATOM 1195 O O . ARG A 1 158 ? 28.244 -8.236 -55.344 1.00 63.09 158 ARG A O 1
ATOM 1202 N N . GLU A 1 159 ? 27.613 -7.387 -57.326 1.00 60.44 159 GLU A N 1
ATOM 1203 C CA . GLU A 1 159 ? 27.341 -6.018 -56.855 1.00 60.44 159 GLU A CA 1
ATOM 1204 C C . GLU A 1 159 ? 25.825 -5.767 -56.640 1.00 60.44 159 GLU A C 1
ATOM 1206 O O . GLU A 1 159 ? 24.997 -6.672 -56.780 1.00 60.44 159 GLU A O 1
ATOM 1211 N N . PRO A 1 160 ? 25.410 -4.567 -56.199 1.00 58.66 160 PRO A N 1
ATOM 1212 C CA . PRO A 1 160 ? 25.185 -4.232 -54.790 1.00 58.66 160 PRO A CA 1
ATOM 1213 C C . PRO A 1 160 ? 23.909 -4.848 -54.188 1.00 58.66 160 PRO A C 1
ATOM 1215 O O . PRO A 1 160 ? 23.691 -4.735 -52.983 1.00 58.66 160 PRO A O 1
ATOM 1218 N N . THR A 1 161 ? 23.089 -5.493 -55.023 1.00 63.41 161 THR A N 1
ATOM 1219 C CA . THR A 1 161 ? 21.786 -6.113 -54.711 1.00 63.41 161 THR A CA 1
ATOM 1220 C C . THR A 1 161 ? 21.793 -6.858 -53.384 1.00 63.41 161 THR A C 1
ATOM 1222 O O . THR A 1 161 ? 21.152 -6.404 -52.447 1.00 63.41 161 THR A O 1
ATOM 1225 N N . ARG A 1 162 ? 22.644 -7.881 -53.233 1.00 73.25 162 ARG A N 1
ATOM 1226 C CA . ARG A 1 162 ? 22.738 -8.695 -52.009 1.00 73.25 162 ARG A CA 1
ATOM 1227 C C . ARG A 1 162 ? 22.945 -7.891 -50.714 1.00 73.25 162 ARG A C 1
ATOM 1229 O O . ARG A 1 162 ? 22.556 -8.362 -49.651 1.00 73.25 162 ARG A O 1
ATOM 1236 N N . ILE A 1 163 ? 23.584 -6.721 -50.766 1.00 79.81 163 ILE A N 1
ATOM 1237 C CA . ILE A 1 163 ? 23.766 -5.863 -49.583 1.00 79.81 163 ILE A CA 1
ATOM 1238 C C . ILE A 1 163 ? 22.487 -5.058 -49.313 1.00 79.81 163 ILE A C 1
ATOM 1240 O O . ILE A 1 163 ? 22.069 -4.957 -48.162 1.00 79.81 163 ILE A O 1
ATOM 1244 N N . ALA A 1 164 ? 21.833 -4.543 -50.358 1.00 83.38 164 ALA A N 1
ATOM 1245 C CA . ALA A 1 164 ? 20.524 -3.905 -50.238 1.00 83.38 164 ALA A CA 1
ATOM 1246 C C . ALA A 1 164 ? 19.450 -4.889 -49.736 1.00 83.38 164 ALA A C 1
ATOM 1248 O O . ALA A 1 164 ? 18.709 -4.541 -48.823 1.00 83.38 164 ALA A O 1
ATOM 1249 N N . ASP A 1 165 ? 19.426 -6.122 -50.253 1.00 86.12 165 ASP A N 1
ATOM 1250 C CA . ASP A 1 165 ? 18.487 -7.182 -49.861 1.00 86.12 165 ASP A CA 1
ATOM 1251 C C . ASP A 1 165 ? 18.576 -7.496 -48.356 1.00 86.12 165 ASP A C 1
ATOM 1253 O O . ASP A 1 165 ? 17.551 -7.619 -47.685 1.00 86.12 165 ASP A O 1
ATOM 1257 N N . LEU A 1 166 ? 19.804 -7.571 -47.818 1.00 86.44 166 LEU A N 1
ATOM 1258 C CA . LEU A 1 166 ? 20.069 -7.788 -46.390 1.00 86.44 166 LEU A CA 1
ATOM 1259 C C . LEU A 1 166 ? 19.618 -6.596 -45.535 1.00 86.44 166 LEU A C 1
ATOM 1261 O O . LEU A 1 166 ? 18.951 -6.791 -44.524 1.00 86.44 166 LEU A O 1
ATOM 1265 N N . TYR A 1 167 ? 19.922 -5.358 -45.942 1.00 88.38 167 TYR A N 1
ATOM 1266 C CA . TYR A 1 167 ? 19.429 -4.175 -45.225 1.00 88.38 167 TYR A CA 1
ATOM 1267 C C . TYR A 1 167 ? 17.903 -4.027 -45.308 1.00 88.38 167 TYR A C 1
ATOM 1269 O O . TYR A 1 167 ? 17.290 -3.520 -44.369 1.00 88.38 167 TYR A O 1
ATOM 1277 N N . GLU A 1 168 ? 17.268 -4.476 -46.393 1.00 92.94 168 GLU A N 1
ATOM 1278 C CA . GLU A 1 168 ? 15.810 -4.507 -46.501 1.00 92.94 168 GLU A CA 1
ATOM 1279 C C . GLU A 1 168 ? 15.195 -5.599 -45.609 1.00 92.94 168 GLU A C 1
ATOM 1281 O O . GLU A 1 168 ? 14.126 -5.391 -45.040 1.00 92.94 168 GLU A O 1
ATOM 1286 N N . GLU A 1 169 ? 15.874 -6.736 -45.427 1.00 93.75 169 GLU A N 1
ATOM 1287 C CA . GLU A 1 169 ? 15.471 -7.789 -44.491 1.00 93.75 169 GLU A CA 1
ATOM 1288 C C . GLU A 1 169 ? 15.564 -7.337 -43.029 1.00 93.75 169 GLU A C 1
ATOM 1290 O O . GLU A 1 169 ? 14.555 -7.386 -42.324 1.00 93.75 169 GLU A O 1
ATOM 1295 N N . GLU A 1 170 ? 16.694 -6.757 -42.619 1.00 94.94 170 GLU A N 1
ATOM 1296 C CA . GLU A 1 170 ? 16.851 -6.119 -41.303 1.00 94.94 170 GLU A CA 1
ATOM 1297 C C . GLU A 1 170 ? 15.802 -5.010 -41.085 1.00 94.94 170 GLU A C 1
ATOM 1299 O O . GLU A 1 170 ? 15.160 -4.943 -40.037 1.00 94.94 170 GLU A O 1
ATOM 1304 N N . MET A 1 171 ? 15.528 -4.167 -42.092 1.00 95.06 171 MET A N 1
ATOM 1305 C CA . MET A 1 171 ? 14.460 -3.160 -42.002 1.00 95.06 171 MET A CA 1
ATOM 1306 C C . MET A 1 171 ? 13.052 -3.764 -41.908 1.00 95.06 171 MET A C 1
ATOM 1308 O O . MET A 1 171 ? 12.194 -3.184 -41.239 1.00 95.06 171 MET A O 1
ATOM 1312 N N . ARG A 1 172 ? 12.782 -4.905 -42.554 1.00 97.19 172 ARG A N 1
ATOM 1313 C CA . ARG A 1 172 ? 11.506 -5.627 -42.419 1.00 97.19 172 ARG A CA 1
ATOM 1314 C C . ARG A 1 172 ? 11.350 -6.213 -41.014 1.00 97.19 172 ARG A C 1
ATOM 1316 O O . ARG A 1 172 ? 10.265 -6.099 -40.444 1.00 97.19 172 ARG A O 1
ATOM 1323 N N . ASP A 1 173 ? 12.409 -6.765 -40.429 1.00 97.06 173 ASP A N 1
ATOM 1324 C CA . ASP A 1 173 ? 12.359 -7.349 -39.084 1.00 97.06 173 ASP A CA 1
ATOM 1325 C C . ASP A 1 173 ? 12.358 -6.305 -37.964 1.00 97.06 173 ASP A C 1
ATOM 1327 O O . ASP A 1 173 ? 11.622 -6.470 -36.991 1.00 97.06 173 ASP A O 1
ATOM 1331 N N . LEU A 1 174 ? 13.051 -5.175 -38.123 1.00 97.06 174 LEU A N 1
ATOM 1332 C CA . LEU A 1 174 ? 12.918 -4.030 -37.216 1.00 97.06 174 LEU A CA 1
ATOM 1333 C C . LEU A 1 174 ? 11.492 -3.451 -37.233 1.00 97.06 174 LEU A C 1
ATOM 1335 O O . LEU A 1 174 ? 10.948 -3.138 -36.174 1.00 97.06 174 LEU A O 1
ATOM 1339 N N . ARG A 1 175 ? 10.836 -3.370 -38.402 1.00 97.69 175 ARG A N 1
ATOM 1340 C CA . ARG A 1 175 ? 9.420 -2.954 -38.498 1.00 97.69 175 ARG A CA 1
ATOM 1341 C C . ARG A 1 175 ? 8.488 -3.938 -37.790 1.00 97.69 175 ARG A C 1
ATOM 1343 O O . ARG A 1 175 ? 7.686 -3.508 -36.967 1.00 97.69 175 ARG A O 1
ATOM 1350 N N . ARG A 1 176 ? 8.655 -5.247 -38.016 1.00 97.88 176 ARG A N 1
ATOM 1351 C CA . ARG A 1 176 ? 7.908 -6.305 -37.302 1.00 97.88 176 ARG A CA 1
ATOM 1352 C C . ARG A 1 176 ? 8.097 -6.225 -35.784 1.00 97.88 176 ARG A C 1
ATOM 1354 O O . ARG A 1 176 ? 7.134 -6.406 -35.044 1.00 97.88 176 ARG A O 1
ATOM 1361 N N . GLN A 1 177 ? 9.309 -5.928 -35.310 1.00 97.44 177 GLN A N 1
ATOM 1362 C CA . GLN A 1 177 ? 9.577 -5.722 -33.884 1.00 97.44 177 GLN A CA 1
ATOM 1363 C C . GLN A 1 177 ? 8.867 -4.475 -33.337 1.00 97.44 177 GLN A C 1
ATOM 1365 O O . GLN A 1 177 ? 8.236 -4.557 -32.286 1.00 97.44 177 GLN A O 1
ATOM 1370 N N . VAL A 1 178 ? 8.892 -3.346 -34.056 1.00 97.94 178 VAL A N 1
ATOM 1371 C CA . VAL A 1 178 ? 8.160 -2.123 -33.673 1.00 97.94 178 VAL A CA 1
ATOM 1372 C C . VAL A 1 178 ? 6.645 -2.352 -33.652 1.00 97.94 178 VAL A C 1
ATOM 1374 O O . VAL A 1 178 ? 5.984 -1.935 -32.701 1.00 97.94 178 VAL A O 1
ATOM 1377 N N . GLU A 1 179 ? 6.083 -3.056 -34.635 1.00 97.81 179 GLU A N 1
ATOM 1378 C CA . GLU A 1 179 ? 4.665 -3.443 -34.664 1.00 97.81 179 GLU A CA 1
ATOM 1379 C C . GLU A 1 179 ? 4.307 -4.356 -33.479 1.00 97.81 179 GLU A C 1
ATOM 1381 O O . GLU A 1 179 ? 3.334 -4.101 -32.767 1.00 97.81 179 GLU A O 1
ATOM 1386 N N . ALA A 1 180 ? 5.118 -5.384 -33.205 1.00 97.44 180 ALA A N 1
ATOM 1387 C CA . ALA A 1 180 ? 4.914 -6.296 -32.079 1.00 97.44 180 ALA A CA 1
ATOM 1388 C C . ALA A 1 180 ? 4.984 -5.575 -30.721 1.00 97.44 180 ALA A C 1
ATOM 1390 O O . ALA A 1 180 ? 4.103 -5.769 -29.882 1.00 97.44 180 ALA A O 1
ATOM 1391 N N . LEU A 1 181 ? 5.978 -4.704 -30.520 1.00 97.31 181 LEU A N 1
ATOM 1392 C CA . LEU A 1 181 ? 6.116 -3.887 -29.311 1.00 97.31 181 LEU A CA 1
ATOM 1393 C C . LEU A 1 181 ? 4.974 -2.874 -29.174 1.00 97.31 181 LEU A C 1
ATOM 1395 O O . LEU A 1 181 ? 4.479 -2.674 -28.070 1.00 97.31 181 LEU A O 1
ATOM 1399 N N . THR A 1 182 ? 4.495 -2.284 -30.272 1.00 97.88 182 THR A N 1
ATOM 1400 C CA . THR A 1 182 ? 3.345 -1.362 -30.254 1.00 97.88 182 THR A CA 1
ATOM 1401 C C . THR A 1 182 ? 2.059 -2.085 -29.852 1.00 97.88 182 THR A C 1
ATOM 1403 O O . THR A 1 182 ? 1.312 -1.578 -29.018 1.00 97.88 182 THR A O 1
ATOM 1406 N N . ASN A 1 183 ? 1.836 -3.299 -30.366 1.00 97.81 183 ASN A N 1
ATOM 1407 C CA . ASN A 1 183 ? 0.701 -4.148 -29.993 1.00 97.81 183 ASN A CA 1
ATOM 1408 C C . ASN A 1 183 ? 0.785 -4.654 -28.540 1.00 97.81 183 ASN A C 1
ATOM 1410 O O . ASN A 1 183 ? -0.236 -4.787 -27.868 1.00 97.81 183 ASN A O 1
ATOM 1414 N N . GLN A 1 184 ? 1.991 -4.914 -28.025 1.00 97.12 184 GLN A N 1
ATOM 1415 C CA . GLN A 1 184 ? 2.194 -5.212 -26.603 1.00 97.12 184 GLN A CA 1
ATOM 1416 C C . GLN A 1 184 ? 1.939 -3.977 -25.728 1.00 97.12 184 GLN A C 1
ATOM 1418 O O . GLN A 1 184 ? 1.260 -4.089 -24.709 1.00 97.12 184 GLN A O 1
ATOM 1423 N N . ARG A 1 185 ? 2.422 -2.796 -26.137 1.00 97.06 185 ARG A N 1
ATOM 1424 C CA . ARG A 1 185 ? 2.238 -1.537 -25.401 1.00 97.06 185 ARG A CA 1
ATOM 1425 C C . ARG A 1 185 ? 0.760 -1.166 -25.290 1.00 97.06 185 ARG A C 1
ATOM 1427 O O . ARG A 1 185 ? 0.297 -0.928 -24.183 1.00 97.06 185 ARG A O 1
ATOM 1434 N N . SER A 1 186 ? 0.014 -1.198 -26.395 1.00 96.69 186 SER A N 1
ATOM 1435 C CA . SER A 1 186 ? -1.425 -0.894 -26.401 1.00 96.69 186 SER A CA 1
ATOM 1436 C C . SER A 1 186 ? -2.246 -1.911 -25.604 1.00 96.69 186 SER A C 1
ATOM 1438 O O . SER A 1 186 ? -3.180 -1.531 -24.900 1.00 96.69 186 SER A O 1
ATOM 1440 N N . ARG A 1 187 ? -1.862 -3.196 -25.620 1.00 96.50 187 ARG A N 1
ATOM 1441 C CA . ARG A 1 187 ? -2.455 -4.206 -24.733 1.00 96.50 187 ARG A CA 1
ATOM 1442 C C . ARG A 1 187 ? -2.217 -3.879 -23.254 1.00 96.50 187 ARG A C 1
ATOM 1444 O O . ARG A 1 187 ? -3.166 -3.922 -22.477 1.00 96.50 187 ARG A O 1
ATOM 1451 N N . VAL A 1 188 ? -0.985 -3.547 -22.866 1.00 93.62 188 VAL A N 1
ATOM 1452 C CA . VAL A 1 188 ? -0.640 -3.203 -21.474 1.00 93.62 188 VAL A CA 1
ATOM 1453 C C . VAL A 1 188 ? -1.280 -1.877 -21.042 1.00 93.62 188 VAL A C 1
ATOM 1455 O O . VAL A 1 188 ? -1.671 -1.745 -19.887 1.00 93.62 188 VAL A O 1
ATOM 1458 N N . GLU A 1 189 ? -1.459 -0.918 -21.954 1.00 96.06 189 GLU A N 1
ATOM 1459 C CA . GLU A 1 189 ? -2.226 0.314 -21.714 1.00 96.06 189 GLU A CA 1
ATOM 1460 C C . GLU A 1 189 ? -3.694 0.002 -21.372 1.00 96.06 189 GLU A C 1
ATOM 1462 O O . GLU A 1 189 ? -4.200 0.507 -20.372 1.00 96.06 189 GLU A O 1
ATOM 1467 N N . VAL A 1 190 ? -4.350 -0.897 -22.116 1.00 96.75 190 VAL A N 1
ATOM 1468 C CA . VAL A 1 190 ? -5.727 -1.338 -21.814 1.00 96.75 190 VAL A CA 1
ATOM 1469 C C . VAL A 1 190 ? -5.801 -2.162 -20.522 1.00 96.75 190 VAL A C 1
ATOM 1471 O O . VAL A 1 190 ? -6.711 -1.962 -19.722 1.00 96.75 190 VAL A O 1
ATOM 1474 N N . GLU A 1 191 ? -4.848 -3.066 -20.270 1.00 92.75 191 GLU A N 1
ATOM 1475 C CA . GLU A 1 191 ? -4.798 -3.834 -19.014 1.00 92.75 191 GLU A CA 1
ATOM 1476 C C . GLU A 1 191 ? -4.582 -2.916 -17.794 1.00 92.75 191 GLU A C 1
ATOM 1478 O O . GLU A 1 191 ? -5.251 -3.094 -16.775 1.00 92.75 191 GLU A O 1
ATOM 1483 N N . ARG A 1 192 ? -3.736 -1.881 -17.912 1.00 92.50 192 ARG A N 1
ATOM 1484 C CA . ARG A 1 192 ? -3.565 -0.817 -16.905 1.00 92.50 192 ARG A CA 1
ATOM 1485 C C . ARG A 1 192 ? -4.868 -0.060 -16.656 1.00 92.50 192 ARG A C 1
ATOM 1487 O O . ARG A 1 192 ? -5.223 0.147 -15.499 1.00 92.50 192 ARG A O 1
ATOM 1494 N N . ASP A 1 193 ? -5.554 0.372 -17.710 1.00 95.25 193 ASP A N 1
ATOM 1495 C CA . ASP A 1 193 ? -6.739 1.226 -17.573 1.00 95.25 193 ASP A CA 1
ATOM 1496 C C . ASP A 1 193 ? -7.928 0.453 -16.982 1.00 95.25 193 ASP A C 1
ATOM 1498 O O . ASP A 1 193 ? -8.585 0.959 -16.073 1.00 95.25 193 ASP A O 1
ATOM 1502 N N . ASN A 1 194 ? -8.113 -0.815 -17.369 1.00 91.31 194 ASN A N 1
ATOM 1503 C CA . ASN A 1 194 ? -9.077 -1.723 -16.734 1.00 91.31 194 ASN A CA 1
ATOM 1504 C C . ASN A 1 194 ? -8.793 -1.906 -15.230 1.00 91.31 194 ASN A C 1
ATOM 1506 O O . ASN A 1 194 ? -9.704 -1.809 -14.408 1.00 91.31 194 ASN A O 1
ATOM 1510 N N . LEU A 1 195 ? -7.527 -2.132 -14.852 1.00 88.44 195 LEU A N 1
ATOM 1511 C CA . LEU A 1 195 ? -7.123 -2.243 -13.444 1.00 88.44 195 LEU A CA 1
ATOM 1512 C C . LEU A 1 195 ? -7.303 -0.922 -12.680 1.00 88.44 195 LEU A C 1
ATOM 1514 O O . LEU A 1 195 ? -7.627 -0.949 -11.494 1.00 88.44 195 LEU A O 1
ATOM 1518 N N . GLY A 1 196 ? -7.129 0.222 -13.346 1.00 91.25 196 GLY A N 1
ATOM 1519 C CA . GLY A 1 196 ? -7.425 1.545 -12.797 1.00 91.25 196 GLY A CA 1
ATOM 1520 C C . GLY A 1 196 ? -8.911 1.722 -12.488 1.00 91.25 196 GLY A C 1
ATOM 1521 O O . GLY A 1 196 ? -9.261 2.107 -11.372 1.00 91.25 196 GLY A O 1
ATOM 1522 N N . GLU A 1 197 ? -9.789 1.370 -13.432 1.00 94.75 197 GLU A N 1
ATOM 1523 C CA . GLU A 1 197 ? -11.233 1.395 -13.194 1.00 94.75 197 GLU A CA 1
ATOM 1524 C C . GLU A 1 197 ? -11.655 0.459 -12.054 1.00 94.75 197 GLU A C 1
ATOM 1526 O O . GLU A 1 197 ? -12.478 0.839 -11.224 1.00 94.75 197 GLU A O 1
ATOM 1531 N N . ASP A 1 198 ? -11.133 -0.769 -12.007 1.00 90.06 198 ASP A N 1
ATOM 1532 C CA . ASP A 1 198 ? -11.503 -1.746 -10.976 1.00 90.06 198 ASP A CA 1
ATOM 1533 C C . ASP A 1 198 ? -10.991 -1.342 -9.588 1.00 90.06 198 ASP A C 1
ATOM 1535 O O . ASP A 1 198 ? -11.697 -1.509 -8.591 1.00 90.06 198 ASP A O 1
ATOM 1539 N N . LEU A 1 199 ? -9.818 -0.711 -9.519 1.00 87.56 199 LEU A N 1
ATOM 1540 C CA . LEU A 1 199 ? -9.290 -0.097 -8.304 1.00 87.56 199 LEU A CA 1
ATOM 1541 C C . LEU A 1 199 ? -10.176 1.067 -7.821 1.00 87.56 199 LEU A C 1
ATOM 1543 O O . LEU A 1 199 ? -10.422 1.179 -6.619 1.00 87.56 199 LEU A O 1
ATOM 1547 N N . ASP A 1 200 ? -10.714 1.894 -8.721 1.00 92.94 200 ASP A N 1
ATOM 1548 C CA . ASP A 1 200 ? -11.650 2.966 -8.352 1.00 92.94 200 ASP A CA 1
ATOM 1549 C C . ASP A 1 200 ? -13.050 2.432 -7.983 1.00 92.94 200 ASP A C 1
ATOM 1551 O O . ASP A 1 200 ? -13.643 2.908 -7.011 1.00 92.94 200 ASP A O 1
ATOM 1555 N N . LYS A 1 201 ? -13.546 1.372 -8.642 1.00 91.00 201 LYS A N 1
ATOM 1556 C CA . LYS A 1 201 ? -14.763 0.636 -8.225 1.00 91.00 201 LYS A CA 1
ATOM 1557 C C . LYS A 1 201 ? -14.607 0.058 -6.811 1.00 91.00 201 LYS A C 1
ATOM 1559 O O . LYS A 1 201 ? -15.553 0.097 -6.024 1.00 91.00 201 LYS A O 1
ATOM 1564 N N . LEU A 1 202 ? -13.422 -0.453 -6.465 1.00 85.44 202 LEU A N 1
ATOM 1565 C CA . LEU A 1 202 ? -13.115 -0.960 -5.123 1.00 85.44 202 LEU A CA 1
ATOM 1566 C C . LEU A 1 202 ? -13.003 0.160 -4.075 1.00 85.44 202 LEU A C 1
ATOM 1568 O O . LEU A 1 202 ? -13.493 -0.027 -2.963 1.00 85.44 202 LEU A O 1
ATOM 1572 N N . LYS A 1 203 ? -12.437 1.330 -4.412 1.00 88.69 203 LYS A N 1
ATOM 1573 C CA . LYS A 1 203 ? -12.451 2.509 -3.520 1.00 88.69 203 LYS A CA 1
ATOM 1574 C C . LYS A 1 203 ? -13.871 2.965 -3.192 1.00 88.69 203 LYS A C 1
ATOM 1576 O O . LYS A 1 203 ? -14.153 3.231 -2.028 1.00 88.69 203 LYS A O 1
ATOM 1581 N N . LEU A 1 204 ? -14.746 3.051 -4.197 1.00 91.94 204 LEU A N 1
ATOM 1582 C CA . LEU A 1 204 ? -16.138 3.471 -4.004 1.00 91.94 204 LEU A CA 1
ATOM 1583 C C . LEU A 1 204 ? -16.877 2.502 -3.074 1.00 91.94 204 LEU A C 1
ATOM 1585 O O . LEU A 1 204 ? -17.432 2.939 -2.072 1.00 91.94 204 LEU A O 1
ATOM 1589 N N . ARG A 1 205 ? -16.768 1.189 -3.317 1.00 91.69 205 ARG A N 1
ATOM 1590 C CA . ARG A 1 205 ? -17.326 0.169 -2.411 1.00 91.69 205 ARG A CA 1
ATOM 1591 C C . ARG A 1 205 ? -16.763 0.264 -0.996 1.00 91.69 205 ARG A C 1
ATOM 1593 O O . ARG A 1 205 ? -17.513 0.150 -0.039 1.00 91.69 205 ARG A O 1
ATOM 1600 N N . LEU A 1 206 ? -15.459 0.504 -0.838 1.00 87.31 206 LEU A N 1
ATOM 1601 C CA . LEU A 1 206 ? -14.858 0.687 0.486 1.00 87.31 206 LEU A CA 1
ATOM 1602 C C . LEU A 1 206 ? -15.440 1.913 1.214 1.00 87.31 206 LEU A C 1
ATOM 1604 O O . LEU A 1 206 ? -15.656 1.848 2.419 1.00 87.31 206 LEU A O 1
ATOM 1608 N N . GLN A 1 207 ? -15.730 3.006 0.504 1.00 90.88 207 GLN A N 1
ATOM 1609 C CA . GLN A 1 207 ? -16.405 4.174 1.081 1.00 90.88 207 GLN A CA 1
ATOM 1610 C C . GLN A 1 207 ? -17.868 3.870 1.450 1.00 90.88 207 GLN A C 1
ATOM 1612 O O . GLN A 1 207 ? -18.308 4.252 2.532 1.00 90.88 207 GLN A O 1
ATOM 1617 N N . GLU A 1 208 ? -18.599 3.137 0.606 1.00 90.06 208 GLU A N 1
ATOM 1618 C CA . GLU A 1 208 ? -19.971 2.679 0.881 1.00 90.06 208 GLU A CA 1
ATOM 1619 C C . GLU A 1 208 ? -20.041 1.743 2.104 1.00 90.06 208 GLU A C 1
ATOM 1621 O O . GLU A 1 208 ? -20.947 1.873 2.926 1.00 90.06 208 GLU A O 1
ATOM 1626 N N . GLU A 1 209 ? -19.085 0.825 2.264 1.00 89.06 209 GLU A N 1
ATOM 1627 C CA . GLU A 1 209 ? -18.975 -0.077 3.424 1.00 89.06 209 GLU A CA 1
ATOM 1628 C C . GLU A 1 209 ? -18.564 0.667 4.708 1.00 89.06 209 GLU A C 1
ATOM 1630 O O . GLU A 1 209 ? -19.077 0.368 5.786 1.00 89.06 209 GLU A O 1
ATOM 1635 N N . ILE A 1 210 ? -17.680 1.672 4.620 1.00 84.88 210 ILE A N 1
ATOM 1636 C CA . ILE A 1 210 ? -17.315 2.520 5.771 1.00 84.88 210 ILE A CA 1
ATOM 1637 C C . ILE A 1 210 ? -18.539 3.283 6.290 1.00 84.88 210 ILE A C 1
ATOM 1639 O O . ILE A 1 210 ? -18.791 3.258 7.494 1.00 84.88 210 ILE A O 1
ATOM 1643 N N . LEU A 1 211 ? -19.325 3.894 5.396 1.00 90.44 211 LEU A N 1
ATOM 1644 C CA . LEU A 1 211 ? -20.549 4.611 5.767 1.00 90.44 211 LEU A CA 1
ATOM 1645 C C . LEU A 1 211 ? -21.605 3.664 6.358 1.00 90.44 211 LEU A C 1
ATOM 1647 O O . LEU A 1 211 ? -22.162 3.958 7.411 1.00 90.44 211 LEU A O 1
ATOM 1651 N N . GLN A 1 212 ? -21.825 2.490 5.753 1.00 89.00 212 GLN A N 1
ATOM 1652 C CA . GLN A 1 212 ? -22.744 1.479 6.297 1.00 89.00 212 GLN A CA 1
ATOM 1653 C C . GLN A 1 212 ? -22.314 0.967 7.680 1.00 89.00 212 GLN A C 1
ATOM 1655 O O . GLN A 1 212 ? -23.162 0.751 8.547 1.00 89.00 212 GLN A O 1
ATOM 1660 N N . ARG A 1 213 ? -21.006 0.798 7.918 1.00 88.38 213 ARG A N 1
ATOM 1661 C CA . ARG A 1 213 ? -20.460 0.448 9.238 1.00 88.38 213 ARG A CA 1
ATOM 1662 C C . ARG A 1 213 ? -20.707 1.563 10.255 1.00 88.38 213 ARG A C 1
ATOM 1664 O O . ARG A 1 213 ? -21.098 1.268 11.379 1.00 88.38 213 ARG A O 1
ATOM 1671 N N . GLU A 1 214 ? -20.502 2.821 9.877 1.00 89.81 214 GLU A N 1
ATOM 1672 C CA . GLU A 1 214 ? -20.720 3.975 10.758 1.00 89.81 214 GLU A CA 1
ATOM 1673 C C . GLU A 1 214 ? -22.205 4.154 11.098 1.00 89.81 214 GLU A C 1
ATOM 1675 O O . GLU A 1 214 ? -22.543 4.304 12.271 1.00 89.81 214 GLU A O 1
ATOM 1680 N N . ASP A 1 215 ? -23.107 4.009 10.126 1.00 89.62 215 ASP A N 1
ATOM 1681 C CA . ASP A 1 215 ? -24.551 3.958 10.376 1.00 89.62 215 ASP A CA 1
ATOM 1682 C C . ASP A 1 215 ? -24.932 2.779 11.288 1.00 89.62 215 ASP A C 1
ATOM 1684 O O . ASP A 1 215 ? -25.724 2.946 12.218 1.00 89.62 215 ASP A O 1
ATOM 1688 N N . ALA A 1 216 ? -24.363 1.587 11.085 1.00 83.94 216 ALA A N 1
ATOM 1689 C CA . ALA A 1 216 ? -24.619 0.431 11.946 1.00 83.94 216 ALA A CA 1
ATOM 1690 C C . ALA A 1 216 ? -24.110 0.642 13.386 1.00 83.94 216 ALA A C 1
ATOM 1692 O O . ALA A 1 216 ? -24.807 0.292 14.340 1.00 83.94 216 ALA A O 1
ATOM 1693 N N . GLU A 1 217 ? -22.934 1.248 13.562 1.00 88.50 217 GLU A N 1
ATOM 1694 C CA . GLU A 1 217 ? -22.363 1.584 14.872 1.00 88.50 217 GLU A CA 1
ATOM 1695 C C . GLU A 1 217 ? -23.171 2.681 15.585 1.00 88.50 217 GLU A C 1
ATOM 1697 O O . GLU A 1 217 ? -23.447 2.549 16.780 1.00 88.50 217 GLU A O 1
ATOM 1702 N N . ASN A 1 218 ? -23.642 3.699 14.856 1.00 91.00 218 ASN A N 1
ATOM 1703 C CA . ASN A 1 218 ? -24.539 4.738 15.370 1.00 91.00 218 ASN A CA 1
ATOM 1704 C C . ASN A 1 218 ? -25.890 4.157 15.824 1.00 91.00 218 ASN A C 1
ATOM 1706 O O . ASN A 1 218 ? -26.342 4.434 16.937 1.00 91.00 218 ASN A O 1
ATOM 1710 N N . ASN A 1 219 ? -26.516 3.300 15.008 1.00 92.44 219 ASN A N 1
ATOM 1711 C CA . ASN A 1 219 ? -27.763 2.617 15.372 1.00 92.44 219 ASN A CA 1
ATOM 1712 C C . ASN A 1 219 ? -27.576 1.692 16.588 1.00 92.44 219 ASN A C 1
ATOM 1714 O O . ASN A 1 219 ? -28.413 1.664 17.488 1.00 92.44 219 ASN A O 1
ATOM 1718 N N . LEU A 1 220 ? -26.455 0.967 16.666 1.00 90.25 220 LEU A N 1
ATOM 1719 C CA . LEU A 1 220 ? -26.129 0.106 17.806 1.00 90.25 220 LEU A CA 1
ATOM 1720 C C . LEU A 1 220 ? -25.876 0.915 19.091 1.00 90.25 220 LEU A C 1
ATOM 1722 O O . LEU A 1 220 ? -26.263 0.474 20.175 1.00 90.25 220 LEU A O 1
ATOM 1726 N N . ALA A 1 221 ? -25.269 2.100 18.989 1.00 92.19 221 ALA A N 1
ATOM 1727 C CA . ALA A 1 221 ? -25.117 3.022 20.112 1.00 92.19 221 ALA A CA 1
ATOM 1728 C C . ALA A 1 221 ? -26.472 3.573 20.595 1.00 92.19 221 ALA A C 1
ATOM 1730 O O . ALA A 1 221 ? -26.708 3.611 21.803 1.00 92.19 221 ALA A O 1
ATOM 1731 N N . ALA A 1 222 ? -27.381 3.919 19.675 1.00 93.06 222 ALA A N 1
ATOM 1732 C CA . ALA A 1 222 ? -28.745 4.329 20.008 1.00 93.06 222 ALA A CA 1
ATOM 1733 C C . ALA A 1 222 ? -29.518 3.208 20.728 1.00 93.06 222 ALA A C 1
ATOM 1735 O O . ALA A 1 222 ? -30.008 3.422 21.834 1.00 93.06 222 ALA A O 1
ATOM 1736 N N . PHE A 1 223 ? -29.522 1.983 20.188 1.00 95.12 223 PHE A N 1
ATOM 1737 C CA . PHE A 1 223 ? -30.193 0.847 20.833 1.00 95.12 223 PHE A CA 1
ATOM 1738 C C . PHE A 1 223 ? -29.614 0.496 22.212 1.00 95.12 223 PHE A C 1
ATOM 1740 O O . PHE A 1 223 ? -30.354 0.032 23.078 1.00 95.12 223 PHE A O 1
ATOM 1747 N N . ARG A 1 224 ? -28.315 0.727 22.458 1.00 93.62 224 ARG A N 1
ATOM 1748 C CA . ARG A 1 224 ? -27.742 0.611 23.812 1.00 93.62 224 ARG A CA 1
ATOM 1749 C C . ARG A 1 224 ? -28.330 1.654 24.760 1.00 93.62 224 ARG A C 1
ATOM 1751 O O . ARG A 1 224 ? -28.786 1.278 25.833 1.00 93.62 224 ARG A O 1
ATOM 1758 N N . ALA A 1 225 ? -28.390 2.920 24.347 1.00 95.88 225 ALA A N 1
ATOM 1759 C CA . ALA A 1 225 ? -28.989 3.984 25.153 1.00 95.88 225 ALA A CA 1
ATOM 1760 C C . ALA A 1 225 ? -30.486 3.738 25.437 1.00 95.88 225 ALA A C 1
ATOM 1762 O O . ALA A 1 225 ? -30.934 3.966 26.560 1.00 95.88 225 ALA A O 1
ATOM 1763 N N . ASP A 1 226 ? -31.239 3.209 24.466 1.00 96.94 226 ASP A N 1
ATOM 1764 C CA . ASP A 1 226 ? -32.643 2.813 24.651 1.00 96.94 226 ASP A CA 1
ATOM 1765 C C . ASP A 1 226 ? -32.793 1.657 25.657 1.00 96.94 226 ASP A C 1
ATOM 1767 O O . ASP A 1 226 ? -33.687 1.681 26.505 1.00 96.94 226 ASP A O 1
ATOM 1771 N N . VAL A 1 227 ? -31.908 0.653 25.608 1.00 97.88 227 VAL A N 1
ATOM 1772 C CA . VAL A 1 227 ? -31.883 -0.461 26.575 1.00 97.88 227 VAL A CA 1
ATOM 1773 C C . VAL A 1 227 ? -31.489 0.021 27.975 1.00 97.88 227 VAL A C 1
ATOM 1775 O O . VAL A 1 227 ? -32.124 -0.373 28.956 1.00 97.88 227 VAL A O 1
ATOM 1778 N N . ASP A 1 228 ? -30.501 0.906 28.093 1.00 96.38 228 ASP A N 1
ATOM 1779 C CA . ASP A 1 228 ? -30.099 1.494 29.374 1.00 96.38 228 ASP A CA 1
ATOM 1780 C C . ASP A 1 228 ? -31.247 2.334 29.969 1.00 96.38 228 ASP A C 1
ATOM 1782 O O . ASP A 1 228 ? -31.613 2.160 31.134 1.00 96.38 228 ASP A O 1
ATOM 1786 N N . ALA A 1 229 ? -31.919 3.160 29.160 1.00 96.56 229 ALA A N 1
ATOM 1787 C CA . ALA A 1 229 ? -33.106 3.906 29.580 1.00 96.56 229 ALA A CA 1
ATOM 1788 C C . ALA A 1 229 ? -34.270 2.983 29.994 1.00 96.56 229 ALA A C 1
ATOM 1790 O O . ALA A 1 229 ? -34.918 3.217 31.019 1.00 96.56 229 ALA A O 1
ATOM 1791 N N . ALA A 1 230 ? -34.519 1.903 29.246 1.00 96.56 230 ALA A N 1
ATOM 1792 C CA . ALA A 1 230 ? -35.562 0.929 29.560 1.00 96.56 230 ALA A CA 1
ATOM 1793 C C . ALA A 1 230 ? -35.260 0.126 30.837 1.00 96.56 230 ALA A C 1
ATOM 1795 O O . ALA A 1 230 ? -36.175 -0.157 31.612 1.00 96.56 230 ALA A O 1
ATOM 1796 N N . THR A 1 231 ? -33.996 -0.224 31.100 1.00 97.31 231 THR A N 1
ATOM 1797 C CA . THR A 1 231 ? -33.610 -0.916 32.343 1.00 97.31 231 THR A CA 1
ATOM 1798 C C . THR A 1 231 ? -33.697 -0.000 33.561 1.00 97.31 231 THR A C 1
ATOM 1800 O O . THR A 1 231 ? -34.200 -0.445 34.593 1.00 97.31 231 THR A O 1
ATOM 1803 N N . LEU A 1 232 ? -33.325 1.280 33.443 1.00 97.62 232 LEU A N 1
ATOM 1804 C CA . LEU A 1 232 ? -33.560 2.284 34.488 1.00 97.62 232 LEU A CA 1
ATOM 1805 C C . LEU A 1 232 ? -35.058 2.447 34.785 1.00 97.62 232 LEU A C 1
ATOM 1807 O O . LEU A 1 232 ? -35.464 2.345 35.942 1.00 97.62 232 LEU A O 1
ATOM 1811 N N . ALA A 1 233 ? -35.898 2.589 33.755 1.00 97.69 233 ALA A N 1
ATOM 1812 C CA . ALA A 1 233 ? -37.351 2.659 33.925 1.00 97.69 233 ALA A CA 1
ATOM 1813 C C . ALA A 1 233 ? -37.936 1.385 34.570 1.00 97.69 233 ALA A C 1
ATOM 1815 O O . ALA A 1 233 ? -38.857 1.471 35.386 1.00 97.69 233 ALA A O 1
ATOM 1816 N N . ARG A 1 234 ? -37.384 0.200 34.263 1.00 98.00 234 ARG A N 1
ATOM 1817 C CA . ARG A 1 234 ? -37.769 -1.062 34.916 1.00 98.00 234 ARG A CA 1
ATOM 1818 C C . ARG A 1 234 ? -37.420 -1.055 36.407 1.00 98.00 234 ARG A C 1
ATOM 1820 O O . ARG A 1 234 ? -38.273 -1.400 37.216 1.00 98.00 234 ARG A O 1
ATOM 1827 N N . LEU A 1 235 ? -36.209 -0.621 36.766 1.00 98.06 235 LEU A N 1
ATOM 1828 C CA . LEU A 1 235 ? -35.745 -0.522 38.157 1.00 98.06 235 LEU A CA 1
ATOM 1829 C C . LEU A 1 235 ? -36.540 0.518 38.967 1.00 98.06 235 LEU A C 1
ATOM 1831 O O . LEU A 1 235 ? -36.794 0.316 40.154 1.00 98.06 235 LEU A O 1
ATOM 1835 N N . ASP A 1 236 ? -36.970 1.616 38.345 1.00 97.81 236 ASP A N 1
ATOM 1836 C CA . ASP A 1 236 ? -37.844 2.609 38.982 1.00 97.81 236 ASP A CA 1
ATOM 1837 C C . ASP A 1 236 ? -39.240 2.043 39.272 1.00 97.81 236 ASP A C 1
ATOM 1839 O O . ASP A 1 236 ? -39.783 2.253 40.361 1.00 97.81 236 ASP A O 1
ATOM 1843 N N . LEU A 1 237 ? -39.803 1.274 38.335 1.00 97.75 237 LEU A N 1
ATOM 1844 C CA . LEU A 1 237 ? -41.075 0.577 38.533 1.00 97.75 237 LEU A CA 1
ATOM 1845 C C . LEU A 1 237 ? -40.965 -0.552 39.566 1.00 97.75 237 LEU A C 1
ATOM 1847 O O . LEU A 1 237 ? -41.864 -0.690 40.391 1.00 97.75 237 LEU A O 1
ATOM 1851 N N . GLU A 1 238 ? -39.868 -1.312 39.582 1.00 97.62 238 GLU A N 1
ATOM 1852 C CA . GLU A 1 238 ? -39.605 -2.348 40.593 1.00 97.62 238 GLU A CA 1
ATOM 1853 C C . GLU A 1 238 ? -39.538 -1.741 42.001 1.00 97.62 238 GLU A C 1
ATOM 1855 O O . GLU A 1 238 ? -40.316 -2.142 42.866 1.00 97.62 238 GLU A O 1
ATOM 1860 N N . ARG A 1 239 ? -38.750 -0.676 42.206 1.00 97.94 239 ARG A N 1
ATOM 1861 C CA . ARG A 1 239 ? -38.711 0.061 43.486 1.00 97.94 239 ARG A CA 1
ATOM 1862 C C . ARG A 1 239 ? -40.066 0.665 43.869 1.00 97.94 239 ARG A C 1
ATOM 1864 O O . ARG A 1 239 ? -40.404 0.765 45.054 1.00 97.94 239 ARG A O 1
ATOM 1871 N N . ARG A 1 240 ? -40.879 1.077 42.887 1.00 98.00 240 ARG A N 1
ATOM 1872 C CA . ARG A 1 240 ? -42.236 1.575 43.160 1.00 98.00 240 ARG A CA 1
ATOM 1873 C C . ARG A 1 240 ? -43.197 0.453 43.559 1.00 98.00 240 ARG A C 1
ATOM 1875 O O . ARG A 1 240 ? -44.060 0.686 44.398 1.00 98.00 240 ARG A O 1
ATOM 1882 N N . ILE A 1 241 ? -43.035 -0.749 43.010 1.00 98.12 241 ILE A N 1
ATOM 1883 C CA . ILE A 1 241 ? -43.784 -1.943 43.418 1.00 98.12 241 ILE A CA 1
ATOM 1884 C C . ILE A 1 241 ? -43.373 -2.371 44.832 1.00 98.12 241 ILE A C 1
ATOM 1886 O O . ILE A 1 241 ? -44.256 -2.609 45.650 1.00 98.12 241 ILE A O 1
ATOM 1890 N N . GLU A 1 242 ? -42.075 -2.407 45.145 1.00 97.62 242 GLU A N 1
ATOM 1891 C CA . GLU A 1 242 ? -41.558 -2.725 46.487 1.00 97.62 242 GLU A CA 1
ATOM 1892 C C . GLU A 1 242 ? -42.134 -1.776 47.549 1.00 97.62 242 GLU A C 1
ATOM 1894 O O . GLU A 1 242 ? -42.778 -2.230 48.492 1.00 97.62 242 GLU A O 1
ATOM 1899 N N . THR A 1 243 ? -42.020 -0.458 47.350 1.00 97.81 243 THR A N 1
ATOM 1900 C CA . THR A 1 243 ? -42.553 0.535 48.307 1.00 97.81 243 THR A CA 1
ATOM 1901 C C . THR A 1 243 ? -44.076 0.455 48.488 1.00 97.81 243 THR A C 1
ATOM 1903 O O . THR A 1 243 ? -44.569 0.638 49.599 1.00 97.81 243 THR A O 1
ATOM 1906 N N . LEU A 1 244 ? -44.837 0.118 47.439 1.00 97.81 244 LEU A N 1
ATOM 1907 C CA . LEU A 1 244 ? -46.283 -0.130 47.551 1.00 97.81 244 LEU A CA 1
ATOM 1908 C C . LEU A 1 244 ? -46.606 -1.462 48.254 1.00 97.81 244 LEU A C 1
ATOM 1910 O O . LEU A 1 244 ? -47.626 -1.564 48.934 1.00 97.81 244 LEU A O 1
ATOM 1914 N N . GLN A 1 245 ? -45.759 -2.488 48.127 1.00 98.00 245 GLN A N 1
ATOM 1915 C CA . GLN A 1 245 ? -45.907 -3.742 48.875 1.00 98.00 245 GLN A CA 1
ATOM 1916 C C . GLN A 1 245 ? -45.606 -3.548 50.367 1.00 98.00 245 GLN A C 1
ATOM 1918 O O . GLN A 1 245 ? -46.340 -4.085 51.199 1.00 98.00 245 GLN A O 1
ATOM 1923 N N . GLU A 1 246 ? -44.593 -2.747 50.709 1.00 97.69 246 GLU A N 1
ATOM 1924 C CA . GLU A 1 246 ? -44.304 -2.330 52.087 1.00 97.69 246 GLU A CA 1
ATOM 1925 C C . GLU A 1 246 ? -45.476 -1.541 52.692 1.00 97.69 246 GLU A C 1
ATOM 1927 O O . GLU A 1 246 ? -45.920 -1.858 53.796 1.00 97.69 246 GLU A O 1
ATOM 1932 N N . GLU A 1 247 ? -46.047 -0.583 51.951 1.00 97.62 247 GLU A N 1
ATOM 1933 C CA . GLU A 1 247 ? -47.234 0.181 52.364 1.00 97.62 247 GLU A CA 1
ATOM 1934 C C . GLU A 1 247 ? -48.453 -0.732 52.604 1.00 97.62 247 GLU A C 1
ATOM 1936 O O . GLU A 1 247 ? -49.110 -0.643 53.643 1.00 97.62 247 GLU A O 1
ATOM 1941 N N . ILE A 1 248 ? -48.718 -1.688 51.705 1.00 97.25 248 ILE A N 1
ATOM 1942 C CA . ILE A 1 248 ? -49.794 -2.681 51.871 1.00 97.25 248 ILE A CA 1
ATOM 1943 C C . ILE A 1 248 ? -49.543 -3.595 53.082 1.00 97.25 248 ILE A C 1
ATOM 1945 O O . ILE A 1 248 ? -50.489 -3.933 53.797 1.00 97.25 248 ILE A O 1
ATOM 1949 N N . ALA A 1 249 ? -48.299 -4.014 53.330 1.00 97.31 249 ALA A N 1
ATOM 1950 C CA . ALA A 1 249 ? -47.950 -4.840 54.486 1.00 97.31 249 ALA A CA 1
ATOM 1951 C C . ALA A 1 249 ? -48.106 -4.067 55.808 1.00 97.31 249 ALA A C 1
ATOM 1953 O O . ALA A 1 249 ? -48.650 -4.603 56.775 1.00 97.31 249 ALA A O 1
ATOM 1954 N N . PHE A 1 250 ? -47.703 -2.796 55.829 1.00 97.88 250 PHE A N 1
ATOM 1955 C CA . PHE A 1 250 ? -47.875 -1.883 56.958 1.00 97.88 250 PHE A CA 1
ATOM 1956 C C . PHE A 1 250 ? -49.358 -1.645 57.280 1.00 97.88 250 PHE A C 1
ATOM 1958 O O . PHE A 1 250 ? -49.775 -1.841 58.421 1.00 97.88 250 PHE A O 1
ATOM 1965 N N . LEU A 1 251 ? -50.179 -1.329 56.272 1.00 97.50 251 LEU A N 1
ATOM 1966 C CA . LEU A 1 251 ? -51.625 -1.145 56.438 1.00 97.50 251 LEU A CA 1
ATOM 1967 C C . LEU A 1 251 ? -52.333 -2.429 56.895 1.00 97.50 251 LEU A C 1
ATOM 1969 O O . LEU A 1 251 ? -53.224 -2.368 57.737 1.00 97.50 251 LEU A O 1
ATOM 1973 N N . LYS A 1 252 ? -51.938 -3.606 56.391 1.00 96.94 252 LYS A N 1
ATOM 1974 C CA . LYS A 1 252 ? -52.454 -4.893 56.896 1.00 96.94 252 LYS A CA 1
ATOM 1975 C C . LYS A 1 252 ? -52.111 -5.100 58.367 1.00 96.94 252 LYS A C 1
ATOM 1977 O O . LYS A 1 252 ? -52.996 -5.449 59.139 1.00 96.94 252 LYS A O 1
ATOM 1982 N N . LYS A 1 253 ? -50.859 -4.842 58.756 1.00 97.50 253 LYS A N 1
ATOM 1983 C CA . LYS A 1 253 ? -50.417 -4.971 60.146 1.00 97.50 253 LYS A CA 1
ATOM 1984 C C . LYS A 1 253 ? -51.200 -4.038 61.081 1.00 97.50 253 LYS A C 1
ATOM 1986 O O . LYS A 1 253 ? -51.609 -4.492 62.144 1.00 97.50 253 LYS A O 1
ATOM 1991 N N . ILE A 1 254 ? -51.449 -2.789 60.674 1.00 97.31 254 ILE A N 1
ATOM 1992 C CA . ILE A 1 254 ? -52.285 -1.850 61.440 1.00 97.31 254 ILE A CA 1
ATOM 1993 C C . ILE A 1 254 ? -53.697 -2.410 61.616 1.00 97.31 254 ILE A C 1
ATOM 1995 O O . ILE A 1 254 ? -54.133 -2.555 62.752 1.00 97.31 254 ILE A O 1
ATOM 1999 N N . HIS A 1 255 ? -54.379 -2.820 60.541 1.00 95.50 255 HIS A N 1
ATOM 2000 C CA . HIS A 1 255 ? -55.723 -3.395 60.668 1.00 95.50 255 HIS A CA 1
ATOM 2001 C C . HIS A 1 255 ? -55.740 -4.678 61.525 1.00 95.50 255 HIS A C 1
ATOM 2003 O O . HIS A 1 255 ? -56.694 -4.910 62.261 1.00 95.50 255 HIS A O 1
ATOM 2009 N N . GLU A 1 256 ? -54.699 -5.518 61.481 1.00 96.19 256 GLU A N 1
ATOM 2010 C CA . GLU A 1 256 ? -54.568 -6.680 62.374 1.00 96.19 256 GLU A CA 1
ATOM 2011 C C . GLU A 1 256 ? -54.345 -6.287 63.845 1.00 96.19 256 GLU A C 1
ATOM 2013 O O . GLU A 1 256 ? -54.799 -6.999 64.741 1.00 96.19 256 GLU A O 1
ATOM 2018 N N . GLU A 1 257 ? -53.656 -5.177 64.113 1.00 94.56 257 GLU A N 1
ATOM 2019 C CA . GLU A 1 257 ? -53.477 -4.615 65.456 1.00 94.56 257 GLU A CA 1
ATOM 2020 C C . GLU A 1 257 ? -54.772 -3.960 65.970 1.00 94.56 257 GLU A C 1
ATOM 2022 O O . GLU A 1 257 ? -55.187 -4.277 67.083 1.00 94.56 257 GLU A O 1
ATOM 2027 N N . GLU A 1 258 ? -55.486 -3.190 65.145 1.00 93.12 258 GLU A N 1
ATOM 2028 C CA . GLU A 1 258 ? -56.810 -2.620 65.450 1.00 93.12 258 GLU A CA 1
ATOM 2029 C C . GLU A 1 258 ? -57.874 -3.706 65.690 1.00 93.12 258 GLU A C 1
ATOM 2031 O O . GLU A 1 258 ? -58.637 -3.638 66.653 1.00 93.12 258 GLU A O 1
ATOM 2036 N N . ILE A 1 259 ? -57.917 -4.751 64.852 1.00 93.88 259 ILE A N 1
ATOM 2037 C CA . ILE A 1 259 ? -58.821 -5.897 65.042 1.00 93.88 259 ILE A CA 1
ATOM 2038 C C . ILE A 1 259 ? -58.479 -6.640 66.336 1.00 93.88 259 ILE A C 1
ATOM 2040 O O . ILE A 1 259 ? -59.390 -7.040 67.059 1.00 93.88 259 ILE A O 1
ATOM 2044 N N . ARG A 1 260 ? -57.190 -6.805 66.661 1.00 93.69 260 ARG A N 1
ATOM 2045 C CA . ARG A 1 260 ? -56.754 -7.424 67.920 1.00 93.69 260 ARG A CA 1
ATOM 2046 C C . ARG A 1 260 ? -57.119 -6.565 69.130 1.00 93.69 260 ARG A C 1
ATOM 2048 O O . ARG A 1 260 ? -57.526 -7.122 70.144 1.00 93.69 260 ARG A O 1
ATOM 2055 N N . GLU A 1 261 ? -57.031 -5.241 69.026 1.00 90.94 261 GLU A N 1
ATOM 2056 C CA . GLU A 1 261 ? -57.459 -4.327 70.087 1.00 90.94 261 GLU A CA 1
ATOM 2057 C C . GLU A 1 261 ? -58.981 -4.377 70.284 1.00 90.94 261 GLU A C 1
ATOM 2059 O O . GLU A 1 261 ? -59.436 -4.598 71.403 1.00 90.94 261 GLU A O 1
ATOM 2064 N N . MET A 1 262 ? -59.778 -4.299 69.212 1.00 86.12 262 MET A N 1
ATOM 2065 C CA . MET A 1 262 ? -61.237 -4.461 69.292 1.00 86.12 262 MET A CA 1
ATOM 2066 C C . MET A 1 262 ? -61.636 -5.835 69.850 1.00 86.12 262 MET A C 1
ATOM 2068 O O . MET A 1 262 ? -62.531 -5.921 70.688 1.00 86.12 262 MET A O 1
ATOM 2072 N N . GLN A 1 263 ? -60.954 -6.914 69.450 1.00 87.19 263 GLN A N 1
ATOM 2073 C CA . GLN A 1 263 ? -61.157 -8.245 70.033 1.00 87.19 263 GLN A CA 1
ATOM 2074 C C . GLN A 1 263 ? -60.769 -8.290 71.515 1.00 87.19 263 GLN A C 1
ATOM 2076 O O . GLN A 1 263 ? -61.465 -8.942 72.288 1.00 87.19 263 GLN A O 1
ATOM 2081 N N . SER A 1 264 ? -59.718 -7.577 71.930 1.00 85.25 264 SER A N 1
ATOM 2082 C CA . SER A 1 264 ? -59.338 -7.443 73.339 1.00 85.25 264 SER A CA 1
ATOM 2083 C C . SER A 1 264 ? -60.395 -6.676 74.134 1.00 85.25 264 SER A C 1
ATOM 2085 O O . SER A 1 264 ? -60.780 -7.135 75.200 1.00 85.25 264 SER A O 1
ATOM 2087 N N . GLN A 1 265 ? -60.931 -5.570 73.610 1.00 81.56 265 GLN A N 1
ATOM 2088 C CA . GLN A 1 265 ? -62.007 -4.795 74.245 1.00 81.56 265 GLN A CA 1
ATOM 2089 C C . GLN A 1 265 ? -63.321 -5.604 74.329 1.00 81.56 265 GLN A C 1
ATOM 2091 O O . GLN A 1 265 ? -64.031 -5.562 75.339 1.00 81.56 265 GLN A O 1
ATOM 2096 N N . MET A 1 266 ? -63.633 -6.404 73.301 1.00 74.88 266 MET A N 1
ATOM 2097 C CA . MET A 1 266 ? -64.750 -7.358 73.326 1.00 74.88 266 MET A CA 1
ATOM 2098 C C . MET A 1 266 ? -64.521 -8.495 74.329 1.00 74.88 266 MET A C 1
ATOM 2100 O O . MET A 1 266 ? -65.447 -8.866 75.044 1.00 74.88 266 MET A O 1
ATOM 2104 N N . GLN A 1 267 ? -63.304 -9.036 74.432 1.00 71.88 267 GLN A N 1
ATOM 2105 C CA . GLN A 1 267 ? -62.984 -10.041 75.447 1.00 71.88 267 GLN A CA 1
ATOM 2106 C C . GLN A 1 267 ? -62.999 -9.446 76.854 1.00 71.88 267 GLN A C 1
ATOM 2108 O O . GLN A 1 267 ? -63.553 -10.071 77.742 1.00 71.88 267 GLN A O 1
ATOM 2113 N N . GLU A 1 268 ? -62.488 -8.240 77.078 1.00 63.03 268 GLU A N 1
ATOM 2114 C CA . GLU A 1 268 ? -62.499 -7.575 78.386 1.00 63.03 268 GLU A CA 1
ATOM 2115 C C . GLU A 1 268 ? -63.937 -7.321 78.874 1.00 63.03 268 GLU A C 1
ATOM 2117 O O . GLU A 1 268 ? -64.275 -7.635 80.018 1.00 63.03 268 GLU A O 1
ATOM 2122 N N . THR A 1 269 ? -64.830 -6.890 77.976 1.00 52.25 269 THR A N 1
ATOM 2123 C CA . THR A 1 269 ? -66.269 -6.755 78.273 1.00 52.25 269 THR A CA 1
ATOM 2124 C C . THR A 1 269 ? -67.011 -8.095 78.400 1.00 52.25 269 THR A C 1
ATOM 2126 O O . THR A 1 269 ? -68.004 -8.163 79.124 1.00 52.25 269 THR A O 1
ATOM 2129 N N . GLN A 1 270 ? -66.534 -9.176 77.771 1.00 45.69 270 GLN A N 1
ATOM 2130 C CA . GLN A 1 270 ? -67.117 -10.522 77.887 1.00 45.69 270 GLN A CA 1
ATOM 2131 C C . GLN A 1 270 ? -66.580 -11.326 79.093 1.00 45.69 270 GLN A C 1
ATOM 2133 O O . GLN A 1 270 ? -67.307 -12.147 79.646 1.00 45.69 270 GLN A O 1
ATOM 2138 N N . VAL A 1 271 ? -65.341 -11.075 79.530 1.00 45.44 271 VAL A N 1
ATOM 2139 C CA . VAL A 1 271 ? -64.631 -11.757 80.637 1.00 45.44 271 VAL A CA 1
ATOM 2140 C C . VAL A 1 271 ? -64.938 -11.126 81.999 1.00 45.44 271 VAL A C 1
ATOM 2142 O O . VAL A 1 271 ? -64.752 -11.767 83.033 1.00 45.44 271 VAL A O 1
ATOM 2145 N N . GLN A 1 272 ? -65.529 -9.927 82.039 1.00 35.69 272 GLN A N 1
ATOM 2146 C CA . GLN A 1 272 ? -66.114 -9.379 83.272 1.00 35.69 272 GLN A CA 1
ATOM 2147 C C . GLN A 1 272 ? -67.381 -10.142 83.743 1.00 35.69 272 GLN A C 1
ATOM 2149 O O . GLN A 1 272 ? -68.016 -9.764 84.729 1.00 35.69 272 GLN A O 1
ATOM 2154 N N . ILE A 1 273 ? -67.736 -11.250 83.078 1.00 41.53 273 ILE A N 1
ATOM 2155 C CA . ILE A 1 273 ? -68.797 -12.190 83.448 1.00 41.53 273 ILE A CA 1
ATOM 2156 C C . ILE A 1 273 ? -68.222 -13.625 83.392 1.00 41.53 273 ILE A C 1
ATOM 2158 O O . ILE A 1 273 ? -67.549 -13.984 82.436 1.00 41.53 273 ILE A O 1
ATOM 2162 N N . GLN A 1 274 ? -68.519 -14.454 84.406 1.00 32.53 274 GLN A N 1
ATOM 2163 C CA . GLN A 1 274 ? -68.039 -15.848 84.583 1.00 32.53 274 GLN A CA 1
ATOM 2164 C C . GLN A 1 274 ? -66.544 -16.037 84.924 1.00 32.53 274 GLN A C 1
ATOM 2166 O O . GLN A 1 274 ? -65.822 -16.816 84.307 1.00 32.53 274 GLN A O 1
ATOM 2171 N N . MET A 1 275 ? -66.121 -15.433 86.037 1.00 40.69 275 MET A N 1
ATOM 2172 C CA . MET A 1 275 ? -65.008 -15.944 86.846 1.00 40.69 275 MET A CA 1
ATOM 2173 C C . MET A 1 275 ? -65.533 -17.042 87.793 1.00 40.69 275 MET A C 1
ATOM 2175 O O . MET A 1 275 ? -66.190 -16.719 88.782 1.00 40.69 275 MET A O 1
ATOM 2179 N N . ASP A 1 276 ? -65.248 -18.320 87.516 1.00 32.09 276 ASP A N 1
ATOM 2180 C CA . ASP A 1 276 ? -65.535 -19.441 88.432 1.00 32.09 276 ASP A CA 1
ATOM 2181 C C . ASP A 1 276 ? -64.235 -20.159 88.839 1.00 32.09 276 ASP A C 1
ATOM 2183 O O . ASP A 1 276 ? -63.329 -20.358 88.031 1.00 32.09 276 ASP A O 1
ATOM 2187 N N . MET A 1 277 ? -64.101 -20.472 90.129 1.00 34.81 277 MET A N 1
ATOM 2188 C CA . MET A 1 277 ? -62.813 -20.654 90.813 1.00 34.81 277 MET A CA 1
ATOM 2189 C C . MET A 1 277 ? -62.732 -21.979 91.581 1.00 34.81 277 MET A C 1
ATOM 2191 O O . MET A 1 277 ? -62.478 -22.021 92.791 1.00 34.81 277 MET A O 1
ATOM 2195 N N . SER A 1 278 ? -62.878 -23.097 90.868 1.00 47.59 278 SER A N 1
ATOM 2196 C CA . SER A 1 278 ? -62.494 -24.413 91.390 1.00 47.59 278 SER A CA 1
ATOM 2197 C C . SER A 1 278 ? -60.971 -24.474 91.578 1.00 47.59 278 SER A C 1
ATOM 2199 O O . SER A 1 278 ? -60.239 -24.636 90.604 1.00 47.59 278 SER A O 1
ATOM 2201 N N . LYS A 1 279 ? -60.493 -24.320 92.823 1.00 56.44 279 LYS A N 1
ATOM 2202 C CA . LYS A 1 279 ? -59.060 -24.256 93.185 1.00 56.44 279 LYS A CA 1
ATOM 2203 C C . LYS A 1 279 ? -58.211 -25.329 92.471 1.00 56.44 279 LYS A C 1
ATOM 2205 O O . LYS A 1 279 ? -58.293 -26.497 92.858 1.00 56.44 279 LYS A O 1
ATOM 2210 N N . PRO A 1 280 ? -57.332 -24.953 91.523 1.00 60.72 280 PRO A N 1
ATOM 2211 C CA . PRO A 1 280 ? -56.256 -25.828 91.068 1.00 60.72 280 PRO A CA 1
ATOM 2212 C C . PRO A 1 280 ? -55.220 -25.999 92.190 1.00 60.72 280 PRO A C 1
ATOM 2214 O O . PRO A 1 280 ? -55.157 -25.170 93.105 1.00 60.72 280 PRO A O 1
ATOM 2217 N N . ASP A 1 281 ? -54.335 -26.999 92.097 1.00 59.81 281 ASP A N 1
ATOM 2218 C CA . ASP A 1 281 ? -53.078 -26.932 92.855 1.00 59.81 281 ASP A CA 1
ATOM 2219 C C . ASP A 1 281 ? -52.231 -25.790 92.283 1.00 59.81 281 ASP A C 1
ATOM 2221 O O . ASP A 1 281 ? -51.512 -25.949 91.294 1.00 59.81 281 ASP A O 1
ATOM 2225 N N . LEU A 1 282 ? -52.324 -24.626 92.927 1.00 66.19 282 LEU A N 1
ATOM 2226 C CA . LEU A 1 282 ? -51.563 -23.427 92.595 1.00 66.19 282 LEU A CA 1
ATOM 2227 C C . LEU A 1 282 ? -50.051 -23.714 92.562 1.00 66.19 282 LEU A C 1
ATOM 2229 O O . LEU A 1 282 ? -49.331 -23.121 91.766 1.00 66.19 282 LEU A O 1
ATOM 2233 N N . THR A 1 283 ? -49.572 -24.669 93.363 1.00 74.44 283 THR A N 1
ATOM 2234 C CA . THR A 1 283 ? -48.169 -25.103 93.398 1.00 74.44 283 THR A CA 1
ATOM 2235 C C . THR A 1 283 ? -47.765 -25.839 92.119 1.00 74.44 283 THR A C 1
ATOM 2237 O O . THR A 1 283 ? -46.637 -25.669 91.658 1.00 74.44 283 THR A O 1
ATOM 2240 N N . ALA A 1 284 ? -48.651 -26.662 91.549 1.00 73.69 284 ALA A N 1
ATOM 2241 C CA . ALA A 1 284 ? -48.437 -27.339 90.272 1.00 73.69 284 ALA A CA 1
ATOM 2242 C C . ALA A 1 284 ? -48.601 -26.376 89.098 1.00 73.69 284 ALA A C 1
ATOM 2244 O O . ALA A 1 284 ? -47.713 -26.322 88.255 1.00 73.69 284 ALA A O 1
ATOM 2245 N N . ALA A 1 285 ? -49.660 -25.561 89.085 1.00 78.88 285 ALA A N 1
ATOM 2246 C CA . ALA A 1 285 ? -49.886 -24.574 88.031 1.00 78.88 285 ALA A CA 1
ATOM 2247 C C . ALA A 1 285 ? -48.738 -23.551 87.942 1.00 78.88 285 ALA A C 1
ATOM 2249 O O . ALA A 1 285 ? -48.233 -23.296 86.854 1.00 78.88 285 ALA A O 1
ATOM 2250 N N . LEU A 1 286 ? -48.248 -23.026 89.074 1.00 82.25 286 LEU A N 1
ATOM 2251 C CA . LEU A 1 286 ? -47.085 -22.129 89.084 1.00 82.25 286 LEU A CA 1
ATOM 2252 C C . LEU A 1 286 ? -45.781 -22.838 88.690 1.00 82.25 286 LEU A C 1
ATOM 2254 O O . LEU A 1 286 ? -44.922 -22.202 88.085 1.00 82.25 286 LEU A O 1
ATOM 2258 N N . ARG A 1 287 ? -45.618 -24.136 88.992 1.00 85.56 287 ARG A N 1
ATOM 2259 C CA . ARG A 1 287 ? -44.481 -24.932 88.491 1.00 85.56 287 ARG A CA 1
ATOM 2260 C C . ARG A 1 287 ? -44.549 -25.134 86.979 1.00 85.56 287 ARG A C 1
ATOM 2262 O O . ARG A 1 287 ? -43.519 -25.008 86.329 1.00 85.56 287 ARG A O 1
ATOM 2269 N N . ASP A 1 288 ? -45.728 -25.409 86.432 1.00 85.75 288 ASP A N 1
ATOM 2270 C CA . ASP A 1 288 ? -45.908 -25.672 85.003 1.00 85.75 288 ASP A CA 1
ATOM 2271 C C . ASP A 1 288 ? -45.788 -24.388 84.169 1.00 85.75 288 ASP A C 1
ATOM 2273 O O . ASP A 1 288 ? -45.005 -24.341 83.226 1.00 85.75 288 ASP A O 1
ATOM 2277 N N . ILE A 1 289 ? -46.428 -23.293 84.599 1.00 88.44 289 ILE A N 1
ATOM 2278 C CA . ILE A 1 289 ? -46.241 -21.951 84.017 1.00 88.44 289 ILE A CA 1
ATOM 2279 C C . ILE A 1 289 ? -44.759 -21.558 84.050 1.00 88.44 289 ILE A C 1
ATOM 2281 O O . ILE A 1 289 ? -44.225 -21.072 83.056 1.00 88.44 289 ILE A O 1
ATOM 2285 N N . ARG A 1 290 ? -44.063 -21.805 85.168 1.00 88.50 290 ARG A N 1
ATOM 2286 C CA . ARG A 1 290 ? -42.625 -21.539 85.281 1.00 88.50 290 ARG A CA 1
ATOM 2287 C C . ARG A 1 290 ? -41.799 -22.391 84.318 1.00 88.50 290 ARG A C 1
ATOM 2289 O O . ARG A 1 290 ? -40.935 -21.838 83.648 1.00 88.50 290 ARG A O 1
ATOM 2296 N N . ALA A 1 291 ? -42.078 -23.689 84.206 1.00 89.75 291 ALA A N 1
ATOM 2297 C CA . ALA A 1 291 ? -41.397 -24.578 83.267 1.00 89.75 291 ALA A CA 1
ATOM 2298 C C . ALA A 1 291 ? -41.648 -24.175 81.801 1.00 89.75 291 ALA A C 1
ATOM 2300 O O . ALA A 1 291 ? -40.730 -24.232 80.984 1.00 89.75 291 ALA A O 1
ATOM 2301 N N . GLN A 1 292 ? -42.853 -23.699 81.473 1.00 90.56 292 GLN A N 1
ATOM 2302 C CA . GLN A 1 292 ? -43.166 -23.140 80.157 1.00 90.56 292 GLN A CA 1
ATOM 2303 C C . GLN A 1 292 ? -42.401 -21.831 79.902 1.00 90.56 292 GLN A C 1
ATOM 2305 O O . GLN A 1 292 ? -41.793 -21.699 78.844 1.00 90.56 292 GLN A O 1
ATOM 2310 N N . TYR A 1 293 ? -42.335 -20.900 80.861 1.00 91.06 293 TYR A N 1
ATOM 2311 C CA . TYR A 1 293 ? -41.528 -19.677 80.725 1.00 91.06 293 TYR A CA 1
ATOM 2312 C C . TYR A 1 293 ? -40.024 -19.962 80.612 1.00 91.06 293 TYR A C 1
ATOM 2314 O O . TYR A 1 293 ? -39.360 -19.376 79.761 1.00 91.06 293 TYR A O 1
ATOM 2322 N N . GLU A 1 294 ? -39.483 -20.873 81.424 1.00 91.38 294 GLU A N 1
ATOM 2323 C CA . GLU A 1 294 ? -38.075 -21.286 81.365 1.00 91.38 294 GLU A CA 1
ATOM 2324 C C . GLU A 1 294 ? -37.769 -22.003 80.032 1.00 91.38 294 GLU A C 1
ATOM 2326 O O . GLU A 1 294 ? -36.740 -21.734 79.413 1.00 91.38 294 GLU A O 1
ATOM 2331 N N . GLY A 1 295 ? -38.698 -22.818 79.514 1.00 93.50 295 GLY A N 1
ATOM 2332 C CA . GLY A 1 295 ? -38.599 -23.452 78.194 1.00 93.50 295 GLY A CA 1
ATOM 2333 C C . GLY A 1 295 ? -38.715 -22.480 77.011 1.00 93.50 295 GLY A C 1
ATOM 2334 O O . GLY A 1 295 ? -37.965 -22.607 76.044 1.00 93.50 295 GLY A O 1
ATOM 2335 N N . ILE A 1 296 ? -39.606 -21.485 77.083 1.00 92.12 296 ILE A N 1
ATOM 2336 C CA . ILE A 1 296 ? -39.748 -20.428 76.066 1.00 92.12 296 ILE A CA 1
ATOM 2337 C C . ILE A 1 296 ? -38.516 -19.516 76.070 1.00 92.12 296 ILE A C 1
ATOM 2339 O O . ILE A 1 296 ? -38.007 -19.189 75.002 1.00 92.12 296 ILE A O 1
ATOM 2343 N N . ALA A 1 297 ? -37.988 -19.153 77.243 1.00 91.88 297 ALA A N 1
ATOM 2344 C CA . ALA A 1 297 ? -36.758 -18.372 77.353 1.00 91.88 297 ALA A CA 1
ATOM 2345 C C . ALA A 1 297 ? -35.544 -19.139 76.799 1.00 91.88 297 ALA A C 1
ATOM 2347 O O . ALA A 1 297 ? -34.771 -18.579 76.024 1.00 9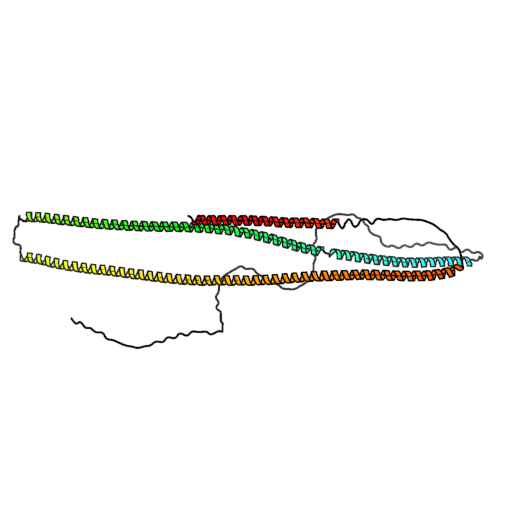1.88 297 ALA A O 1
ATOM 2348 N N . ALA A 1 298 ? -35.406 -20.429 77.127 1.00 93.50 298 ALA A N 1
ATOM 2349 C CA . ALA A 1 298 ? -34.348 -21.279 76.583 1.00 93.50 298 ALA A CA 1
ATOM 2350 C C . ALA A 1 298 ? -34.443 -21.422 75.053 1.00 93.50 298 ALA A C 1
ATOM 2352 O O . ALA A 1 298 ? -33.427 -21.307 74.367 1.00 93.50 298 ALA A O 1
ATOM 2353 N N . LYS A 1 299 ? -35.656 -21.601 74.508 1.00 95.12 299 LYS A N 1
ATOM 2354 C CA . LYS A 1 299 ? -35.892 -21.584 73.057 1.00 95.12 299 LYS A CA 1
ATOM 2355 C C . LYS A 1 299 ? -35.514 -20.253 72.424 1.00 95.12 299 LYS A C 1
ATOM 2357 O O . LYS A 1 299 ? -34.737 -20.254 71.483 1.00 95.12 299 LYS A O 1
ATOM 2362 N N . ASN A 1 300 ? -35.992 -19.134 72.967 1.00 93.88 300 ASN A N 1
ATOM 2363 C CA . ASN A 1 300 ? -35.717 -17.800 72.435 1.00 93.88 300 ASN A CA 1
ATOM 2364 C C . ASN A 1 300 ? -34.205 -17.507 72.378 1.00 93.88 300 ASN A C 1
ATOM 2366 O O . ASN A 1 300 ? -33.717 -16.998 71.374 1.00 93.88 300 ASN A O 1
ATOM 2370 N N . ILE A 1 301 ? -33.450 -17.911 73.409 1.00 94.44 301 ILE A N 1
ATOM 2371 C CA . ILE A 1 301 ? -31.982 -17.819 73.428 1.00 94.44 301 ILE A CA 1
ATOM 2372 C C . ILE A 1 301 ? -31.354 -18.721 72.351 1.00 94.44 301 ILE A C 1
ATOM 2374 O O . ILE A 1 301 ? -30.481 -18.260 71.620 1.00 94.44 301 ILE A O 1
ATOM 2378 N N . SER A 1 302 ? -31.809 -19.972 72.212 1.00 95.12 302 SER A N 1
ATOM 2379 C CA . SER A 1 302 ? -31.312 -20.909 71.188 1.00 95.12 302 SER A CA 1
ATOM 2380 C C . SER A 1 302 ? -31.584 -20.412 69.765 1.00 95.12 302 SER A C 1
ATOM 2382 O O . SER A 1 302 ? -30.682 -20.389 68.933 1.00 95.12 302 SER A O 1
ATOM 2384 N N . GLU A 1 303 ? -32.811 -19.966 69.499 1.00 94.94 303 GLU A N 1
ATOM 2385 C CA . GLU A 1 303 ? -33.275 -19.436 68.215 1.00 94.94 303 GLU A CA 1
ATOM 2386 C C . GLU A 1 303 ? -32.538 -18.133 67.862 1.00 94.94 303 GLU A C 1
ATOM 2388 O O . GLU A 1 303 ? -32.106 -17.958 66.723 1.00 94.94 303 GLU A O 1
ATOM 2393 N N . ALA A 1 304 ? -32.295 -17.250 68.841 1.00 93.50 304 ALA A N 1
ATOM 2394 C CA . ALA A 1 304 ? -31.466 -16.062 68.654 1.00 93.50 304 ALA A CA 1
ATOM 2395 C C . ALA A 1 304 ? -29.996 -16.420 68.374 1.00 93.50 304 ALA A C 1
ATOM 2397 O O . ALA A 1 304 ? -29.395 -15.857 67.460 1.00 93.50 304 ALA A O 1
ATOM 2398 N N . GLU A 1 305 ? -29.406 -17.365 69.113 1.00 95.31 305 GLU A N 1
ATOM 2399 C CA . GLU A 1 305 ? -28.042 -17.839 68.863 1.00 95.31 305 GLU A CA 1
ATOM 2400 C C . GLU A 1 305 ? -27.887 -18.463 67.470 1.00 95.31 305 GLU A C 1
ATOM 2402 O O . GLU A 1 305 ? -26.902 -18.185 66.786 1.00 95.31 305 GLU A O 1
ATOM 2407 N N . GLU A 1 306 ? -28.830 -19.300 67.038 1.00 95.62 306 GLU A N 1
ATOM 2408 C CA . GLU A 1 306 ? -28.836 -19.907 65.703 1.00 95.62 306 GLU A CA 1
ATOM 2409 C C . GLU A 1 306 ? -29.035 -18.857 64.606 1.00 95.62 306 GLU A C 1
ATOM 2411 O O . GLU A 1 306 ? -28.307 -18.875 63.612 1.00 95.62 306 GLU A O 1
ATOM 2416 N N . TRP A 1 307 ? -29.919 -17.878 64.817 1.00 96.31 307 TRP A N 1
ATOM 2417 C CA . TRP A 1 307 ? -30.101 -16.748 63.905 1.00 96.31 307 TRP A CA 1
ATOM 2418 C C . TRP A 1 307 ? -28.829 -15.899 63.773 1.00 96.31 307 TRP A C 1
ATOM 2420 O O . TRP A 1 307 ? -28.397 -15.609 62.655 1.00 96.31 307 TRP A O 1
ATOM 2430 N N . TYR A 1 308 ? -28.165 -15.559 64.885 1.00 96.88 308 TYR A N 1
ATOM 2431 C CA . TYR A 1 308 ? -26.886 -14.842 64.858 1.00 96.88 308 TYR A CA 1
ATOM 2432 C C . TYR A 1 308 ? -25.781 -15.664 64.181 1.00 96.88 308 TYR A C 1
ATOM 2434 O O . TYR A 1 308 ? -25.040 -15.116 63.363 1.00 96.88 308 TYR A O 1
ATOM 2442 N N . LYS A 1 309 ? -25.682 -16.973 64.459 1.00 97.69 309 LYS A N 1
ATOM 2443 C CA . LYS A 1 309 ? -24.725 -17.878 63.794 1.00 97.69 309 LYS A CA 1
ATOM 2444 C C . LYS A 1 309 ? -24.969 -17.916 62.285 1.00 97.69 309 LYS A C 1
ATOM 2446 O O . LYS A 1 309 ? -24.029 -17.662 61.533 1.00 97.69 309 LYS A O 1
ATOM 2451 N N . SER A 1 310 ? -26.217 -18.126 61.853 1.00 97.44 310 SER A N 1
ATOM 2452 C CA . SER A 1 310 ? -26.607 -18.109 60.437 1.00 97.44 310 SER A CA 1
ATOM 2453 C C . SER A 1 310 ? -26.246 -16.775 59.787 1.00 97.44 310 SER A C 1
ATOM 2455 O O . SER A 1 310 ? -25.565 -16.751 58.764 1.00 97.44 310 SER A O 1
ATOM 2457 N N . LYS A 1 311 ? -26.597 -15.647 60.418 1.00 97.56 311 LYS A N 1
ATOM 2458 C CA . LYS A 1 311 ? -26.338 -14.325 59.839 1.00 97.56 311 LYS A CA 1
ATOM 2459 C C . LYS A 1 311 ? -24.844 -14.012 59.727 1.00 97.56 311 LYS A C 1
ATOM 2461 O O . LYS A 1 311 ? -24.420 -13.404 58.745 1.00 97.56 311 LYS A O 1
ATOM 2466 N N . VAL A 1 312 ? -24.030 -14.465 60.682 1.00 97.44 312 VAL A N 1
ATOM 2467 C CA . VAL A 1 312 ? -22.562 -14.372 60.615 1.00 97.44 312 VAL A CA 1
ATOM 2468 C C . VAL A 1 312 ? -21.985 -15.294 59.533 1.00 97.44 312 VAL A C 1
ATOM 2470 O O . VAL A 1 312 ? -21.034 -14.892 58.856 1.00 97.44 312 VAL A O 1
ATOM 2473 N N . THR A 1 313 ? -22.545 -16.488 59.305 1.00 97.50 313 THR A N 1
ATOM 2474 C CA . THR A 1 313 ? -22.122 -17.339 58.179 1.00 97.50 313 THR A CA 1
ATOM 2475 C C . THR A 1 313 ? -22.528 -16.762 56.824 1.00 97.50 313 THR A C 1
ATOM 2477 O O . THR A 1 313 ? -21.704 -16.775 55.913 1.00 97.50 313 THR A O 1
ATOM 2480 N N . ASP A 1 314 ? -23.723 -16.179 56.694 1.00 96.88 314 ASP A N 1
ATOM 2481 C CA . ASP A 1 314 ? -24.196 -15.544 55.456 1.00 96.88 314 ASP A CA 1
ATOM 2482 C C . ASP A 1 314 ? -23.309 -14.354 55.073 1.00 96.88 314 ASP A C 1
ATOM 2484 O O . ASP A 1 314 ? -22.879 -14.227 53.925 1.00 96.88 314 ASP A O 1
ATOM 2488 N N . LEU A 1 315 ? -22.978 -13.502 56.052 1.00 96.19 315 LEU A N 1
ATOM 2489 C CA . LEU A 1 315 ? -22.080 -12.365 55.855 1.00 96.19 315 LEU A CA 1
ATOM 2490 C C . LEU A 1 315 ? -20.660 -12.819 55.483 1.00 96.19 315 LEU A C 1
ATOM 2492 O O . LEU A 1 315 ? -20.073 -12.251 54.565 1.00 96.19 315 LEU A O 1
ATOM 2496 N N . ASN A 1 316 ? -20.125 -13.873 56.112 1.00 96.50 316 ASN A N 1
ATOM 2497 C CA . ASN A 1 316 ? -18.834 -14.447 55.708 1.00 96.50 316 ASN A CA 1
ATOM 2498 C C . ASN A 1 316 ? -18.873 -15.028 54.286 1.00 96.50 316 ASN A C 1
ATOM 2500 O O . ASN A 1 316 ? -17.944 -14.804 53.514 1.00 96.50 316 ASN A O 1
ATOM 2504 N N . GLN A 1 317 ? -19.943 -15.731 53.900 1.00 97.62 317 GLN A N 1
ATOM 2505 C CA . GLN A 1 317 ? -20.099 -16.236 52.532 1.00 97.62 317 GLN A CA 1
ATOM 2506 C C . GLN A 1 317 ? -20.184 -15.097 51.506 1.00 97.62 317 GLN A C 1
ATOM 2508 O O . GLN A 1 317 ? -19.560 -15.186 50.450 1.00 97.62 317 GLN A O 1
ATOM 2513 N N . ALA A 1 318 ? -20.915 -14.020 51.809 1.00 95.81 318 ALA A N 1
ATOM 2514 C CA . ALA A 1 318 ? -21.006 -12.845 50.945 1.00 95.81 318 ALA A CA 1
ATOM 2515 C C . ALA A 1 318 ? -19.650 -12.130 50.798 1.00 95.81 318 ALA A C 1
ATOM 2517 O O . ALA A 1 318 ? -19.249 -11.798 49.682 1.00 95.81 318 ALA A O 1
ATOM 2518 N N . VAL A 1 319 ? -18.909 -11.956 51.900 1.00 97.06 319 VAL A N 1
ATOM 2519 C CA . VAL A 1 319 ? -17.551 -11.384 51.894 1.00 97.06 319 VAL A CA 1
ATOM 2520 C C . VAL A 1 319 ? -16.578 -12.263 51.104 1.00 97.06 319 VAL A C 1
ATOM 2522 O O . VAL A 1 319 ? -15.806 -11.734 50.308 1.00 97.06 319 VAL A O 1
ATOM 2525 N N . ASN A 1 320 ? -16.632 -13.589 51.261 1.00 96.50 320 ASN A N 1
ATOM 2526 C CA . ASN A 1 320 ? -15.772 -14.510 50.516 1.00 96.50 320 ASN A CA 1
ATOM 2527 C C . ASN A 1 320 ? -16.054 -14.457 49.008 1.00 96.50 320 ASN A C 1
ATOM 2529 O O . ASN A 1 320 ? -15.118 -14.232 48.245 1.00 96.50 320 ASN A O 1
ATOM 2533 N N . LYS A 1 321 ? -17.326 -14.536 48.589 1.00 97.00 321 LYS A N 1
ATOM 2534 C CA . LYS A 1 321 ? -17.730 -14.414 47.174 1.00 97.00 321 LYS A CA 1
ATOM 2535 C C . LYS A 1 321 ? -17.304 -13.076 46.560 1.00 97.00 321 LYS A C 1
ATOM 2537 O O . LYS A 1 321 ? -16.803 -13.041 45.441 1.00 97.00 321 LYS A O 1
ATOM 2542 N N . ASN A 1 322 ? -17.449 -11.972 47.298 1.00 96.31 322 ASN A N 1
ATOM 2543 C CA . ASN A 1 322 ? -16.994 -10.651 46.855 1.00 96.31 322 ASN A CA 1
ATOM 2544 C C . ASN A 1 322 ? -15.460 -10.598 46.702 1.00 96.31 322 ASN A C 1
ATOM 2546 O O . ASN A 1 322 ? -14.949 -10.091 45.709 1.00 96.31 322 ASN A O 1
ATOM 2550 N N . ASN A 1 323 ? -14.720 -11.184 47.648 1.00 96.75 323 ASN A N 1
ATOM 2551 C CA . ASN A 1 323 ? -13.258 -11.272 47.622 1.00 96.75 323 ASN A CA 1
ATOM 2552 C C . ASN A 1 323 ? -12.746 -12.203 46.500 1.00 96.75 323 ASN A C 1
ATOM 2554 O O . ASN A 1 323 ? -11.676 -11.971 45.948 1.00 96.75 323 ASN A O 1
ATOM 2558 N N . GLU A 1 324 ? -13.504 -13.236 46.130 1.00 96.69 324 GLU A N 1
ATOM 2559 C CA . GLU A 1 324 ? -13.235 -14.097 44.971 1.00 96.69 324 GLU A CA 1
ATOM 2560 C C . GLU A 1 324 ? -13.455 -13.347 43.652 1.00 96.69 324 GLU A C 1
ATOM 2562 O O . GLU A 1 324 ? -12.501 -13.222 42.884 1.00 96.69 324 GLU A O 1
ATOM 2567 N N . ALA A 1 325 ? -14.616 -12.716 43.452 1.00 94.44 325 ALA A N 1
ATOM 2568 C CA . ALA A 1 325 ? -14.876 -11.872 42.280 1.00 94.44 325 ALA A CA 1
ATOM 2569 C C . ALA A 1 325 ? -13.858 -10.715 42.144 1.00 94.44 325 ALA A C 1
ATOM 2571 O O . ALA A 1 325 ? -13.399 -10.393 41.050 1.00 94.44 325 ALA A O 1
ATOM 2572 N N . LEU A 1 326 ? -13.424 -10.123 43.265 1.00 95.69 326 LEU A N 1
ATOM 2573 C CA . LEU A 1 326 ? -12.386 -9.088 43.290 1.00 95.69 326 LEU A CA 1
ATOM 2574 C C . LEU A 1 326 ? -10.982 -9.620 42.941 1.00 95.69 326 LEU A C 1
ATOM 2576 O O . LEU A 1 326 ? -10.132 -8.837 42.515 1.00 95.69 326 LEU A O 1
ATOM 2580 N N . LYS A 1 327 ? -10.698 -10.916 43.133 1.00 96.56 327 LYS A N 1
ATOM 2581 C CA . LYS A 1 327 ? -9.460 -11.550 42.641 1.00 96.56 327 LYS A CA 1
ATOM 2582 C C . LYS A 1 327 ? -9.571 -11.852 41.152 1.00 96.56 327 LYS A C 1
ATOM 2584 O O . LYS A 1 327 ? -8.628 -11.560 40.427 1.00 96.56 327 LYS A O 1
ATOM 2589 N N . GLU A 1 328 ? -10.706 -12.383 40.712 1.00 94.94 328 GLU A N 1
ATOM 2590 C CA . GLU A 1 328 ? -10.988 -12.715 39.313 1.00 94.94 328 GLU A CA 1
ATOM 2591 C C . GLU A 1 328 ? -10.862 -11.477 38.416 1.00 94.94 328 GLU A C 1
ATOM 2593 O O . GLU A 1 328 ? -9.957 -11.425 37.585 1.00 94.94 328 GLU A O 1
ATOM 2598 N N . ALA A 1 329 ? -11.596 -10.401 38.720 1.00 91.94 329 ALA A N 1
ATOM 2599 C CA . ALA A 1 329 ? -11.500 -9.128 37.998 1.00 91.94 329 ALA A CA 1
ATOM 2600 C C . ALA A 1 329 ? -10.081 -8.512 38.015 1.00 91.94 329 ALA A C 1
ATOM 2602 O O . ALA A 1 329 ? -9.684 -7.809 37.083 1.00 91.94 329 ALA A O 1
ATOM 2603 N N . LYS A 1 330 ? -9.271 -8.777 39.054 1.00 95.25 330 LYS A N 1
ATOM 2604 C CA . LYS A 1 330 ? -7.853 -8.365 39.097 1.00 95.25 330 LYS A CA 1
ATOM 2605 C C . LYS A 1 330 ? -6.960 -9.221 38.202 1.00 95.25 330 LYS A C 1
ATOM 2607 O O . LYS A 1 330 ? -6.020 -8.675 37.628 1.00 95.25 330 LYS A O 1
ATOM 2612 N N . MET A 1 331 ? -7.228 -10.522 38.081 1.00 94.75 331 MET A N 1
ATOM 2613 C CA . MET A 1 331 ? -6.521 -11.396 37.142 1.00 94.75 331 MET A CA 1
ATOM 2614 C C . MET A 1 331 ? -6.876 -11.032 35.699 1.00 94.75 331 MET A C 1
ATOM 2616 O O . MET A 1 331 ? -5.962 -10.849 34.904 1.00 94.75 331 MET A O 1
ATOM 2620 N N . GLU A 1 332 ? -8.154 -10.798 35.389 1.00 92.38 332 GLU A N 1
ATOM 2621 C CA . GLU A 1 332 ? -8.598 -10.287 34.082 1.00 92.38 332 GLU A CA 1
ATOM 2622 C C . GLU A 1 332 ? -7.929 -8.945 33.744 1.00 92.38 332 GLU A C 1
ATOM 2624 O O . GLU A 1 332 ? -7.310 -8.800 32.693 1.00 92.38 332 GLU A O 1
ATOM 2629 N N . THR A 1 333 ? -7.952 -7.978 34.671 1.00 93.00 333 THR A N 1
ATOM 2630 C CA . THR A 1 333 ? -7.270 -6.680 34.496 1.00 93.00 333 THR A CA 1
ATOM 2631 C C . THR A 1 333 ? -5.766 -6.851 34.247 1.00 93.00 333 THR A C 1
ATOM 2633 O O . THR A 1 333 ? -5.174 -6.118 33.451 1.00 93.00 333 THR A O 1
ATOM 2636 N N . MET A 1 334 ? -5.121 -7.808 34.920 1.00 94.12 334 MET A N 1
ATOM 2637 C CA . MET A 1 334 ? -3.702 -8.102 34.724 1.00 94.12 334 MET A CA 1
ATOM 2638 C C . MET A 1 334 ? -3.437 -8.764 33.366 1.00 94.12 334 MET A C 1
ATOM 2640 O O . MET A 1 334 ? -2.470 -8.386 32.706 1.00 94.12 334 MET A O 1
ATOM 2644 N N . GLU A 1 335 ? -4.300 -9.679 32.930 1.00 94.06 335 GLU A N 1
ATOM 2645 C CA . GLU A 1 335 ? -4.234 -10.356 31.634 1.00 94.06 335 GLU A CA 1
ATOM 2646 C C . GLU A 1 335 ? -4.429 -9.367 30.475 1.00 94.06 335 GLU A C 1
ATOM 2648 O O . GLU A 1 335 ? -3.553 -9.258 29.618 1.00 94.06 335 GLU A O 1
ATOM 2653 N N . PHE A 1 336 ? -5.471 -8.527 30.502 1.00 89.31 336 PHE A N 1
ATOM 2654 C CA . PHE A 1 336 ? -5.657 -7.463 29.504 1.00 89.31 336 PHE A CA 1
ATOM 2655 C C . PHE A 1 336 ? -4.462 -6.497 29.449 1.00 89.31 336 PHE A C 1
ATOM 2657 O O . PHE A 1 336 ? -4.058 -6.062 28.370 1.00 89.31 336 PHE A O 1
ATOM 2664 N N . ARG A 1 337 ? -3.832 -6.196 30.594 1.00 92.56 337 ARG A N 1
ATOM 2665 C CA . ARG A 1 337 ? -2.604 -5.384 30.651 1.00 92.56 337 ARG A CA 1
ATOM 2666 C C . ARG A 1 337 ? -1.400 -6.100 30.019 1.00 92.56 337 ARG A C 1
ATOM 2668 O O . ARG A 1 337 ? -0.555 -5.434 29.422 1.00 92.56 337 ARG A O 1
ATOM 2675 N N . HIS A 1 338 ? -1.304 -7.426 30.132 1.00 93.38 338 HIS A N 1
ATOM 2676 C CA . HIS A 1 338 ? -0.272 -8.222 29.459 1.00 93.38 338 HIS A CA 1
ATOM 2677 C C . HIS A 1 338 ? -0.518 -8.331 27.948 1.00 93.38 338 HIS A C 1
ATOM 2679 O O . HIS A 1 338 ? 0.423 -8.141 27.178 1.00 93.38 338 HIS A O 1
ATOM 2685 N N . GLN A 1 339 ? -1.764 -8.531 27.515 1.00 95.19 339 GLN A N 1
ATOM 2686 C CA . GLN A 1 339 ? -2.151 -8.522 26.101 1.00 95.19 339 GLN A CA 1
ATOM 2687 C C . GLN A 1 339 ? -1.868 -7.160 25.452 1.00 95.19 339 GLN A C 1
ATOM 2689 O O . GLN A 1 339 ? -1.202 -7.098 24.422 1.00 95.19 339 GLN A O 1
ATOM 2694 N N . LEU A 1 340 ? -2.256 -6.055 26.102 1.00 88.50 340 LEU A N 1
ATOM 2695 C CA . LEU A 1 340 ? -1.948 -4.694 25.650 1.00 88.50 340 LEU A CA 1
ATOM 2696 C C . LEU A 1 340 ? -0.435 -4.457 25.513 1.00 88.50 340 LEU A C 1
ATOM 2698 O O . LEU A 1 340 ? 0.008 -3.857 24.534 1.00 88.50 340 LEU A O 1
ATOM 2702 N N . GLN A 1 341 ? 0.372 -4.952 26.459 1.00 90.69 341 GLN A N 1
ATOM 2703 C CA . GLN A 1 341 ? 1.831 -4.887 26.359 1.00 90.69 341 GLN A CA 1
ATOM 2704 C C . GLN A 1 341 ? 2.356 -5.719 25.174 1.00 90.69 341 GLN A C 1
ATOM 2706 O O . GLN A 1 341 ? 3.212 -5.235 24.436 1.00 90.69 341 GLN A O 1
ATOM 2711 N N . SER A 1 342 ? 1.820 -6.926 24.962 1.00 89.06 342 SER A N 1
ATOM 2712 C CA . SER A 1 342 ? 2.172 -7.803 23.837 1.00 89.06 342 SER A CA 1
ATOM 2713 C C . SER A 1 342 ? 1.901 -7.125 22.491 1.00 89.06 342 SER A C 1
ATOM 2715 O O . SER A 1 342 ? 2.822 -6.970 21.689 1.00 89.06 342 SER A O 1
ATOM 2717 N N . TYR A 1 343 ? 0.680 -6.620 22.284 1.00 87.00 343 TYR A N 1
ATOM 2718 C CA . TYR A 1 343 ? 0.305 -5.910 21.060 1.00 87.00 343 TYR A CA 1
ATOM 2719 C C . TYR A 1 343 ? 1.098 -4.612 20.865 1.00 87.00 343 TYR A C 1
ATOM 2721 O O . TYR A 1 343 ? 1.446 -4.280 19.738 1.00 87.00 343 TYR A O 1
ATOM 2729 N N . THR A 1 344 ? 1.456 -3.897 21.938 1.00 87.94 344 THR A N 1
ATOM 2730 C CA . THR A 1 344 ? 2.333 -2.713 21.838 1.00 87.94 344 THR A CA 1
ATOM 2731 C C . THR A 1 344 ? 3.716 -3.098 21.302 1.00 87.94 344 THR A C 1
ATOM 2733 O O . THR A 1 344 ? 4.210 -2.473 20.365 1.00 87.94 344 THR A O 1
ATOM 2736 N N . CYS A 1 345 ? 4.326 -4.162 21.838 1.00 89.81 345 CYS A N 1
ATOM 2737 C CA . CYS A 1 345 ? 5.620 -4.658 21.367 1.00 89.81 345 CYS A CA 1
ATOM 2738 C C . CYS A 1 345 ? 5.562 -5.212 19.933 1.00 89.81 345 CYS A C 1
ATOM 2740 O O . CYS A 1 345 ? 6.510 -5.020 19.173 1.00 89.81 345 CYS A O 1
ATOM 2742 N N . GLU A 1 346 ? 4.463 -5.862 19.546 1.00 92.38 346 GLU A N 1
ATOM 2743 C CA . GLU A 1 346 ? 4.229 -6.325 18.173 1.00 92.38 346 GLU A CA 1
ATOM 2744 C C . GLU A 1 346 ? 4.091 -5.145 17.199 1.00 92.38 346 GLU A C 1
ATOM 2746 O O . GLU A 1 346 ? 4.785 -5.102 16.185 1.00 92.38 346 GLU A O 1
ATOM 2751 N N . ILE A 1 347 ? 3.284 -4.137 17.543 1.00 85.81 347 ILE A N 1
ATOM 2752 C CA . ILE A 1 347 ? 3.119 -2.900 16.768 1.00 85.81 347 ILE A CA 1
ATOM 2753 C C . ILE A 1 347 ? 4.464 -2.186 16.575 1.00 85.81 347 ILE A C 1
ATOM 2755 O O . ILE A 1 347 ? 4.783 -1.779 15.458 1.00 85.81 347 ILE A O 1
ATOM 2759 N N . ASP A 1 348 ? 5.273 -2.044 17.626 1.00 88.25 348 ASP A N 1
ATOM 2760 C CA . ASP A 1 348 ? 6.576 -1.375 17.529 1.00 88.25 348 ASP A CA 1
ATOM 2761 C C . ASP A 1 348 ? 7.619 -2.215 16.770 1.00 88.25 348 ASP A C 1
ATOM 2763 O O . ASP A 1 348 ? 8.438 -1.661 16.031 1.00 88.25 348 ASP A O 1
ATOM 2767 N N . SER A 1 349 ? 7.545 -3.548 16.850 1.00 85.44 349 SER A N 1
ATOM 2768 C CA . SER A 1 349 ? 8.337 -4.445 16.001 1.00 85.44 349 SER A CA 1
ATOM 2769 C C . SER A 1 349 ? 7.961 -4.295 14.522 1.00 85.44 349 SER A C 1
ATOM 2771 O O . SER A 1 349 ? 8.838 -4.091 13.678 1.00 85.44 349 SER A O 1
ATOM 2773 N N . LEU A 1 350 ? 6.661 -4.299 14.204 1.00 80.44 350 LEU A N 1
ATOM 2774 C CA . LEU A 1 350 ? 6.152 -4.128 12.844 1.00 80.44 350 LEU A CA 1
ATOM 2775 C C . LEU A 1 350 ? 6.521 -2.753 12.267 1.00 80.44 350 LEU A C 1
ATOM 2777 O O . LEU A 1 350 ? 7.015 -2.701 11.139 1.00 80.44 350 LEU A O 1
ATOM 2781 N N . LYS A 1 351 ? 6.404 -1.661 13.042 1.00 87.69 351 LYS A N 1
ATOM 2782 C CA . LYS A 1 351 ? 6.931 -0.332 12.660 1.00 87.69 351 LYS A CA 1
ATOM 2783 C C . LYS A 1 351 ? 8.416 -0.403 12.301 1.00 87.69 351 LYS A C 1
ATOM 2785 O O . LYS A 1 351 ? 8.797 0.053 11.228 1.00 87.69 351 LYS A O 1
ATOM 2790 N N . GLY A 1 352 ? 9.237 -1.032 13.146 1.00 82.12 352 GLY A N 1
ATOM 2791 C CA . GLY A 1 352 ? 10.671 -1.206 12.894 1.00 82.12 352 GLY A CA 1
ATOM 2792 C C . GLY A 1 352 ? 10.973 -1.973 11.600 1.00 82.12 352 GLY A C 1
ATOM 2793 O O . GLY A 1 352 ? 11.858 -1.575 10.840 1.00 82.12 352 GLY A O 1
ATOM 2794 N N . THR A 1 353 ? 10.211 -3.031 11.293 1.00 85.12 353 THR A N 1
ATOM 2795 C CA . THR A 1 353 ? 10.347 -3.739 10.005 1.00 85.12 353 THR A CA 1
ATOM 2796 C C . THR A 1 353 ? 9.906 -2.881 8.818 1.00 85.12 353 THR A C 1
ATOM 2798 O O . THR A 1 353 ? 10.587 -2.871 7.794 1.00 85.12 353 THR A O 1
ATOM 2801 N N . ASN A 1 354 ? 8.833 -2.097 8.959 1.00 78.75 354 ASN A N 1
ATOM 2802 C CA . ASN A 1 354 ? 8.344 -1.196 7.917 1.00 78.75 354 ASN A CA 1
ATOM 2803 C C . ASN A 1 354 ? 9.363 -0.081 7.618 1.00 78.75 354 ASN A C 1
ATOM 2805 O O . ASN A 1 354 ? 9.724 0.120 6.462 1.00 78.75 354 ASN A O 1
ATOM 2809 N N . GLU A 1 355 ? 9.927 0.562 8.646 1.00 87.62 355 GLU A N 1
ATOM 2810 C CA . GLU A 1 355 ? 11.015 1.539 8.497 1.00 87.62 355 GLU A CA 1
ATOM 2811 C C . GLU A 1 355 ? 12.282 0.941 7.864 1.00 87.62 355 GLU A C 1
ATOM 2813 O O . GLU A 1 355 ? 13.008 1.637 7.149 1.00 87.62 355 GLU A O 1
ATOM 2818 N N . SER A 1 356 ? 12.571 -0.338 8.122 1.00 86.44 356 SER A N 1
ATOM 2819 C CA . SER A 1 356 ? 13.685 -1.049 7.490 1.00 86.44 356 SER A CA 1
ATOM 2820 C C . SER A 1 356 ? 13.429 -1.268 5.995 1.00 86.44 356 SER A C 1
ATOM 2822 O O . SER A 1 356 ? 14.267 -0.891 5.176 1.00 86.44 356 SER A O 1
ATOM 2824 N N . LEU A 1 357 ? 12.245 -1.768 5.627 1.00 85.56 357 LEU A N 1
ATOM 2825 C CA . LEU A 1 357 ? 11.843 -1.992 4.233 1.00 85.56 357 LEU A CA 1
ATOM 2826 C C . LEU A 1 357 ? 11.741 -0.678 3.439 1.00 85.56 357 LEU A C 1
ATOM 2828 O O . LEU A 1 357 ? 12.279 -0.582 2.340 1.00 85.56 357 LEU A O 1
ATOM 2832 N N . MET A 1 358 ? 11.142 0.366 4.019 1.00 84.81 358 MET A N 1
ATOM 2833 C CA . MET A 1 358 ? 11.063 1.713 3.430 1.00 84.81 358 MET A CA 1
ATOM 2834 C C . MET A 1 358 ? 12.447 2.328 3.178 1.00 84.81 358 MET A C 1
ATOM 2836 O O . MET A 1 358 ? 12.629 3.085 2.225 1.00 84.81 358 MET A O 1
ATOM 2840 N N . ARG A 1 359 ? 13.435 2.008 4.021 1.00 88.88 359 ARG A N 1
ATOM 2841 C CA . ARG A 1 359 ? 14.828 2.431 3.843 1.00 88.88 359 ARG A CA 1
ATOM 2842 C C . ARG A 1 359 ? 15.529 1.622 2.749 1.00 88.88 359 ARG A C 1
ATOM 2844 O O . ARG A 1 359 ? 16.117 2.232 1.866 1.00 88.88 359 ARG A O 1
ATOM 2851 N N . GLN A 1 360 ? 15.392 0.295 2.745 1.00 87.88 360 GLN A N 1
ATOM 2852 C CA . GLN A 1 360 ? 15.931 -0.569 1.683 1.00 87.88 360 GLN A CA 1
ATOM 2853 C C . GLN A 1 360 ? 15.367 -0.213 0.299 1.00 87.88 360 GLN A C 1
ATOM 2855 O O . GLN A 1 360 ? 16.104 -0.207 -0.684 1.00 87.88 360 GLN A O 1
ATOM 2860 N N . MET A 1 361 ? 14.077 0.131 0.221 1.00 84.12 361 MET A N 1
ATOM 2861 C CA . MET A 1 361 ? 13.432 0.587 -1.011 1.00 84.12 361 MET A CA 1
ATOM 2862 C C . MET A 1 361 ? 14.088 1.869 -1.537 1.00 84.12 361 MET A C 1
ATOM 2864 O O . MET A 1 361 ? 14.518 1.890 -2.685 1.00 84.12 361 MET A O 1
ATOM 2868 N N . ARG A 1 362 ? 14.285 2.881 -0.679 1.00 89.00 362 ARG A N 1
ATOM 2869 C CA . ARG A 1 362 ? 14.992 4.125 -1.042 1.00 89.00 362 ARG A CA 1
ATOM 2870 C C . ARG A 1 362 ? 16.450 3.893 -1.429 1.00 89.00 362 ARG A C 1
ATOM 2872 O O . ARG A 1 362 ? 16.915 4.461 -2.407 1.00 89.00 362 ARG A O 1
ATOM 2879 N N . GLU A 1 363 ? 17.173 3.043 -0.703 1.00 92.19 363 GLU A N 1
ATOM 2880 C CA . GLU A 1 363 ? 18.563 2.690 -1.031 1.00 92.19 363 GLU A CA 1
ATOM 2881 C C . GLU A 1 363 ? 18.664 2.021 -2.418 1.00 92.19 363 GLU A C 1
ATOM 2883 O O . GLU A 1 363 ? 19.592 2.306 -3.179 1.00 92.19 363 GLU A O 1
ATOM 2888 N N . MET A 1 364 ? 17.676 1.197 -2.788 1.00 86.12 364 MET A N 1
ATOM 2889 C CA . MET A 1 364 ? 17.557 0.600 -4.124 1.00 86.12 364 MET A CA 1
ATOM 2890 C C . MET A 1 364 ? 17.131 1.611 -5.200 1.00 86.12 364 MET A C 1
ATOM 2892 O O . MET A 1 364 ? 17.708 1.604 -6.286 1.00 86.12 364 MET A O 1
ATOM 2896 N N . GLU A 1 365 ? 16.176 2.499 -4.913 1.00 87.69 365 GLU A N 1
ATOM 2897 C CA . GLU A 1 365 ? 15.762 3.597 -5.801 1.00 87.69 365 GLU A CA 1
ATOM 2898 C C . GLU A 1 365 ? 16.939 4.533 -6.110 1.00 87.69 365 GLU A C 1
ATOM 2900 O O . GLU A 1 365 ? 17.239 4.789 -7.276 1.00 87.69 365 GLU A O 1
ATOM 2905 N N . GLU A 1 366 ? 17.673 4.982 -5.087 1.00 88.94 366 GLU A N 1
ATOM 2906 C CA . GLU A 1 366 ? 18.868 5.805 -5.272 1.00 88.94 366 GLU A CA 1
ATOM 2907 C C . GLU A 1 366 ? 19.985 5.051 -6.008 1.00 88.94 366 GLU A C 1
ATOM 2909 O O . GLU A 1 366 ? 20.705 5.651 -6.807 1.00 88.94 366 GLU A O 1
ATOM 2914 N N . ARG A 1 367 ? 20.176 3.747 -5.750 1.00 93.62 367 ARG A N 1
ATOM 2915 C CA . ARG A 1 367 ? 21.169 2.941 -6.479 1.00 93.62 367 ARG A CA 1
ATOM 2916 C C . ARG A 1 367 ? 20.819 2.858 -7.964 1.00 93.62 367 ARG A C 1
ATOM 2918 O O . ARG A 1 367 ? 21.681 3.148 -8.788 1.00 93.62 367 ARG A O 1
ATOM 2925 N N . HIS A 1 368 ? 19.578 2.521 -8.308 1.00 88.19 368 HIS A N 1
ATOM 2926 C CA . HIS A 1 368 ? 19.143 2.486 -9.704 1.00 88.19 368 HIS A CA 1
ATOM 2927 C C . HIS A 1 368 ? 19.190 3.879 -10.350 1.00 88.19 368 HIS A C 1
ATOM 2929 O O . HIS A 1 368 ? 19.575 3.987 -11.509 1.00 88.19 368 HIS A O 1
ATOM 2935 N N . GLY A 1 369 ? 18.897 4.951 -9.604 1.00 89.94 369 GLY A N 1
ATOM 2936 C CA . GLY A 1 369 ? 19.070 6.331 -10.069 1.00 89.94 369 GLY A CA 1
ATOM 2937 C C . GLY A 1 369 ? 20.527 6.684 -10.393 1.00 89.94 369 GLY A C 1
ATOM 2938 O O . GLY A 1 369 ? 20.796 7.286 -11.431 1.00 89.94 369 GLY A O 1
ATOM 2939 N N . ARG A 1 370 ? 21.486 6.255 -9.558 1.00 91.88 370 ARG A N 1
ATOM 2940 C CA . ARG A 1 370 ? 22.932 6.406 -9.821 1.00 91.88 370 ARG A CA 1
ATOM 2941 C C . ARG A 1 370 ? 23.385 5.593 -11.034 1.00 91.88 370 ARG A C 1
ATOM 2943 O O . ARG A 1 370 ? 24.167 6.092 -11.836 1.00 91.88 370 ARG A O 1
ATOM 2950 N N . GLU A 1 371 ? 22.896 4.364 -11.180 1.00 93.88 371 GLU A N 1
ATOM 2951 C CA . GLU A 1 371 ? 23.232 3.492 -12.313 1.00 93.88 371 GLU A CA 1
ATOM 2952 C C . GLU A 1 371 ? 22.643 4.034 -13.629 1.00 93.88 371 GLU A C 1
ATOM 2954 O O . GLU A 1 371 ? 23.363 4.135 -14.619 1.00 93.88 371 GLU A O 1
ATOM 2959 N N . ALA A 1 372 ? 21.388 4.498 -13.624 1.00 90.50 372 ALA A N 1
ATOM 2960 C CA . ALA A 1 372 ? 20.762 5.182 -14.758 1.00 90.50 372 ALA A CA 1
ATOM 2961 C C . ALA A 1 372 ? 21.486 6.486 -15.136 1.00 90.50 372 ALA A C 1
ATOM 2963 O O . ALA A 1 372 ? 21.723 6.727 -16.320 1.00 90.50 372 ALA A O 1
ATOM 2964 N N . GLY A 1 373 ? 21.896 7.290 -14.147 1.00 94.25 373 GLY A N 1
ATOM 2965 C CA . GLY A 1 373 ? 22.734 8.474 -14.360 1.00 94.25 373 GLY A CA 1
ATOM 2966 C C . GLY A 1 373 ? 24.066 8.126 -15.026 1.00 94.25 373 GLY A C 1
ATOM 2967 O O . GLY A 1 373 ? 24.400 8.697 -16.058 1.00 94.25 373 GLY A O 1
ATOM 2968 N N . GLY A 1 374 ? 24.772 7.109 -14.519 1.00 96.62 374 GLY A N 1
ATOM 2969 C CA . GLY A 1 374 ? 26.016 6.628 -15.125 1.00 96.62 374 GLY A CA 1
ATOM 2970 C C . GLY A 1 374 ? 25.839 6.128 -16.564 1.00 96.62 374 GLY A C 1
ATOM 2971 O O . GLY A 1 374 ? 26.690 6.395 -17.413 1.00 96.62 374 GLY A O 1
ATOM 2972 N N . PHE A 1 375 ? 24.722 5.465 -16.885 1.00 93.25 375 PHE A N 1
ATOM 2973 C CA . PHE A 1 375 ? 24.411 5.117 -18.274 1.00 93.25 375 PHE A CA 1
ATOM 2974 C C . PHE A 1 375 ? 24.181 6.371 -19.133 1.00 93.25 375 PHE A C 1
ATOM 2976 O O . PHE A 1 375 ? 24.783 6.477 -20.204 1.00 93.25 375 PHE A O 1
ATOM 2983 N N . GLN A 1 376 ? 23.409 7.350 -18.653 1.00 96.50 376 GLN A N 1
ATOM 2984 C CA . GLN A 1 376 ? 23.179 8.615 -19.359 1.00 96.50 376 GLN A CA 1
ATOM 2985 C C . GLN A 1 376 ? 24.477 9.410 -19.591 1.00 96.50 376 GLN A C 1
ATOM 2987 O O . GLN A 1 376 ? 24.666 9.954 -20.680 1.00 96.50 376 GLN A O 1
ATOM 2992 N N . ASP A 1 377 ? 25.406 9.417 -18.634 1.00 97.38 377 ASP A N 1
ATOM 2993 C CA . ASP A 1 377 ? 26.735 10.021 -18.786 1.00 97.38 377 ASP A CA 1
ATOM 2994 C C . ASP A 1 377 ? 27.552 9.303 -19.874 1.00 97.38 377 ASP A C 1
ATOM 2996 O O . ASP A 1 377 ? 28.187 9.945 -20.716 1.00 97.38 377 ASP A O 1
ATOM 3000 N N . THR A 1 378 ? 27.512 7.963 -19.917 1.00 98.12 378 THR A N 1
ATOM 3001 C CA . THR A 1 378 ? 28.217 7.202 -20.965 1.00 98.12 378 THR A CA 1
ATOM 3002 C C . THR A 1 378 ? 27.616 7.391 -22.356 1.00 98.12 378 THR A C 1
ATOM 3004 O O . THR A 1 378 ? 28.383 7.457 -23.317 1.00 98.12 378 THR A O 1
ATOM 3007 N N . ILE A 1 379 ? 26.290 7.534 -22.468 1.00 96.69 379 ILE A N 1
ATOM 3008 C CA . ILE A 1 379 ? 25.605 7.900 -23.717 1.00 96.69 379 ILE A CA 1
ATOM 3009 C C . ILE A 1 379 ? 26.053 9.298 -24.150 1.00 96.69 379 ILE A C 1
ATOM 3011 O O . ILE A 1 379 ? 26.588 9.446 -25.244 1.00 96.69 379 ILE A O 1
ATOM 3015 N N . SER A 1 380 ? 25.959 10.288 -23.258 1.00 97.44 380 SER A N 1
ATOM 3016 C CA . 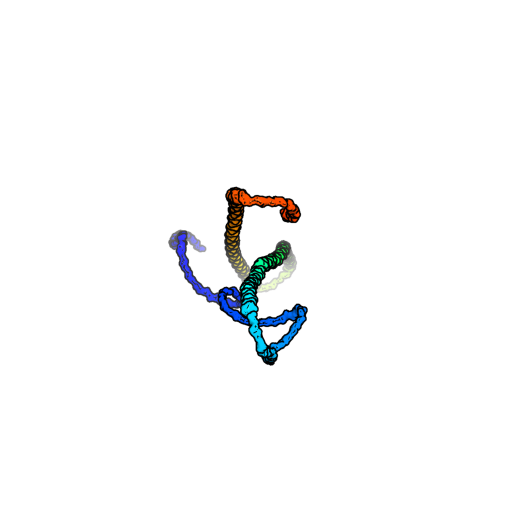SER A 1 380 ? 26.327 11.685 -23.537 1.00 97.44 380 SER A CA 1
ATOM 3017 C C . SER A 1 380 ? 27.790 11.826 -23.988 1.00 97.44 380 SER A C 1
ATOM 3019 O O . SER A 1 380 ? 28.097 12.591 -24.903 1.00 97.44 380 SER A O 1
ATOM 3021 N N . ARG A 1 381 ? 28.711 11.042 -23.401 1.00 98.31 381 ARG A N 1
ATOM 3022 C CA . ARG A 1 381 ? 30.115 10.967 -23.844 1.00 98.31 381 ARG A CA 1
ATOM 3023 C C . ARG A 1 381 ? 30.247 10.385 -25.256 1.00 98.31 381 ARG A C 1
ATOM 3025 O O . ARG A 1 381 ? 30.986 10.938 -26.066 1.00 98.31 381 ARG A O 1
ATOM 3032 N N . LEU A 1 382 ? 29.550 9.288 -25.559 1.00 97.75 382 LEU A N 1
ATOM 3033 C CA . LEU A 1 382 ? 29.586 8.661 -26.886 1.00 97.75 382 LEU A CA 1
ATOM 3034 C C . LEU A 1 382 ? 28.952 9.559 -27.960 1.00 97.75 382 LEU A C 1
ATOM 3036 O O . LEU A 1 382 ? 29.462 9.627 -29.075 1.00 97.75 382 LEU A O 1
ATOM 3040 N N . GLU A 1 383 ? 27.891 10.295 -27.631 1.00 97.69 383 GLU A N 1
ATOM 3041 C CA . GLU A 1 383 ? 27.281 11.291 -28.519 1.00 97.69 383 GLU A CA 1
ATOM 3042 C C . GLU A 1 383 ? 28.240 12.454 -28.815 1.00 97.69 383 GLU A C 1
ATOM 3044 O O . GLU A 1 383 ? 28.371 12.855 -29.974 1.00 97.69 383 GLU A O 1
ATOM 3049 N N . ALA A 1 384 ? 28.974 12.940 -27.807 1.00 97.81 384 ALA A N 1
ATOM 3050 C CA . ALA A 1 384 ? 30.019 13.950 -27.984 1.00 97.81 384 ALA A CA 1
ATOM 3051 C C . ALA A 1 384 ? 31.209 13.433 -28.819 1.00 97.81 384 ALA A C 1
ATOM 3053 O O . ALA A 1 384 ? 31.705 14.143 -29.692 1.00 97.81 384 ALA A O 1
ATOM 3054 N N . GLU A 1 385 ? 31.636 12.182 -28.622 1.00 98.31 385 GLU A N 1
ATOM 3055 C CA . GLU A 1 385 ? 32.662 11.538 -29.456 1.00 98.31 385 GLU A CA 1
ATOM 3056 C C . GLU A 1 385 ? 32.191 11.394 -30.915 1.00 98.31 385 GLU A C 1
ATOM 3058 O O . GLU A 1 385 ? 32.930 11.725 -31.842 1.00 98.31 385 GLU A O 1
ATOM 3063 N N . ILE A 1 386 ? 30.931 11.007 -31.140 1.00 98.00 386 ILE A N 1
ATOM 3064 C CA . ILE A 1 386 ? 30.315 10.953 -32.475 1.00 98.00 386 ILE A CA 1
ATOM 3065 C C . ILE A 1 386 ? 30.212 12.350 -33.114 1.00 98.00 386 ILE A C 1
ATOM 3067 O O . ILE A 1 386 ? 30.372 12.467 -34.330 1.00 98.00 386 ILE A O 1
ATOM 3071 N N . ALA A 1 387 ? 29.948 13.405 -32.337 1.00 97.88 387 ALA A N 1
ATOM 3072 C CA . ALA A 1 387 ? 29.942 14.783 -32.829 1.00 97.88 387 ALA A CA 1
ATOM 3073 C C . ALA A 1 387 ? 31.348 15.232 -33.265 1.00 97.88 387 ALA A C 1
ATOM 3075 O O . ALA A 1 387 ? 31.523 15.640 -34.413 1.00 97.88 387 ALA A O 1
ATOM 3076 N N . ASN A 1 388 ? 32.360 15.042 -32.413 1.00 98.31 388 ASN A N 1
ATOM 3077 C CA . ASN A 1 388 ? 33.754 15.375 -32.726 1.00 98.31 388 ASN A CA 1
ATOM 3078 C C . ASN A 1 388 ? 34.242 14.659 -33.999 1.00 98.31 388 ASN A C 1
ATOM 3080 O O . ASN A 1 388 ? 34.791 15.296 -34.896 1.00 98.31 388 ASN A O 1
ATOM 3084 N N . MET A 1 389 ? 33.967 13.356 -34.139 1.00 97.69 389 MET A N 1
ATOM 3085 C CA . MET A 1 389 ? 34.347 12.588 -35.335 1.00 97.69 389 MET A CA 1
ATOM 3086 C C . MET A 1 389 ? 33.643 13.075 -36.617 1.00 97.69 389 MET A C 1
ATOM 3088 O O . MET A 1 389 ? 34.222 12.999 -37.704 1.00 97.69 389 MET A O 1
ATOM 3092 N N . LYS A 1 390 ? 32.410 13.599 -36.523 1.00 98.19 390 LYS A N 1
ATOM 3093 C CA . LYS A 1 390 ? 31.714 14.228 -37.663 1.00 98.19 390 LYS A CA 1
ATOM 3094 C C . LYS A 1 390 ? 32.370 15.551 -38.056 1.00 98.19 390 LYS A C 1
ATOM 3096 O O . LYS A 1 390 ? 32.568 15.778 -39.249 1.00 98.19 390 LYS A O 1
ATOM 3101 N N . ASP A 1 391 ? 32.745 16.380 -37.087 1.00 98.12 391 ASP A N 1
ATOM 3102 C CA . ASP A 1 391 ? 33.410 17.663 -37.340 1.00 98.12 391 ASP A CA 1
ATOM 3103 C C . ASP A 1 391 ? 34.835 17.480 -37.886 1.00 98.12 391 ASP A C 1
ATOM 3105 O O . ASP A 1 391 ? 35.245 18.201 -38.801 1.00 98.12 391 ASP A O 1
ATOM 3109 N N . GLU A 1 392 ? 35.570 16.466 -37.421 1.00 98.31 392 GLU A N 1
ATOM 3110 C CA . GLU A 1 392 ? 36.858 16.066 -37.998 1.00 98.31 392 GLU A CA 1
ATOM 3111 C C . GLU A 1 392 ? 36.716 15.568 -39.442 1.00 98.31 392 GLU A C 1
ATOM 3113 O O . GLU A 1 392 ? 37.473 15.994 -40.317 1.00 98.31 392 GLU A O 1
ATOM 3118 N N . MET A 1 393 ? 35.708 14.739 -39.735 1.00 97.75 393 MET A N 1
ATOM 3119 C CA . MET A 1 393 ? 35.411 14.318 -41.108 1.00 97.75 393 MET A CA 1
ATOM 3120 C C . MET A 1 393 ? 35.010 15.511 -41.994 1.00 97.75 393 MET A C 1
ATOM 3122 O O . MET A 1 393 ? 35.479 15.625 -43.127 1.00 97.75 393 MET A O 1
ATOM 3126 N N . ALA A 1 394 ? 34.214 16.451 -41.477 1.00 97.44 394 ALA A N 1
ATOM 3127 C CA . ALA A 1 394 ? 33.837 17.679 -42.177 1.00 97.44 394 ALA A CA 1
ATOM 3128 C C . ALA A 1 394 ? 35.007 18.672 -42.340 1.00 97.44 394 ALA A C 1
ATOM 3130 O O . ALA A 1 394 ? 34.993 19.497 -43.257 1.00 97.44 394 ALA A O 1
ATOM 3131 N N . ARG A 1 395 ? 36.033 18.621 -41.479 1.00 98.25 395 ARG A N 1
ATOM 3132 C CA . ARG A 1 395 ? 37.317 19.315 -41.676 1.00 98.25 395 ARG A CA 1
ATOM 3133 C C . ARG A 1 395 ? 38.115 18.657 -42.800 1.00 98.25 395 ARG A C 1
ATOM 3135 O O . ARG A 1 395 ? 38.473 19.344 -43.751 1.00 98.25 395 ARG A O 1
ATOM 3142 N N . HIS A 1 396 ? 38.310 17.342 -42.750 1.00 97.69 396 HIS A N 1
ATOM 3143 C CA . HIS A 1 396 ? 39.059 16.620 -43.778 1.00 97.69 396 HIS A CA 1
ATOM 3144 C C . HIS A 1 396 ? 38.431 16.737 -45.175 1.00 97.69 396 HIS A C 1
ATOM 3146 O O . HIS A 1 396 ? 39.152 16.929 -46.148 1.00 97.69 396 HIS A O 1
ATOM 3152 N N . LEU A 1 397 ? 37.099 16.713 -45.299 1.00 97.94 397 LEU A N 1
ATOM 3153 C CA . LEU A 1 397 ? 36.422 16.939 -46.585 1.00 97.94 397 LEU A CA 1
ATOM 3154 C C . LEU A 1 397 ? 36.699 18.333 -47.179 1.00 97.94 397 LEU A C 1
ATOM 3156 O O . LEU A 1 397 ? 36.811 18.456 -48.398 1.00 97.94 397 LEU A O 1
ATOM 3160 N N . ARG A 1 398 ? 36.864 19.370 -46.343 1.00 97.88 398 ARG A N 1
ATOM 3161 C CA . ARG A 1 398 ? 37.295 20.705 -46.796 1.00 97.88 398 ARG A CA 1
ATOM 3162 C C . ARG A 1 398 ? 38.759 20.696 -47.232 1.00 97.88 398 ARG A C 1
ATOM 3164 O O . ARG A 1 398 ? 39.051 21.128 -48.338 1.00 97.88 398 ARG A O 1
ATOM 3171 N N . GLU A 1 399 ? 39.645 20.108 -46.430 1.00 97.88 399 GLU A N 1
ATOM 3172 C CA . GLU A 1 399 ? 41.076 19.976 -46.750 1.00 97.88 399 GLU A CA 1
ATOM 3173 C C . GLU A 1 399 ? 41.311 19.223 -48.077 1.00 97.88 399 GLU A C 1
ATOM 3175 O O . GLU A 1 399 ? 42.142 19.638 -48.885 1.00 97.88 399 GLU A O 1
ATOM 3180 N N . TYR A 1 400 ? 40.535 18.168 -48.356 1.00 97.88 400 TYR A N 1
ATOM 3181 C CA . TYR A 1 400 ? 40.563 17.470 -49.646 1.00 97.88 400 TYR A CA 1
ATOM 3182 C C . TYR A 1 400 ? 40.029 18.322 -50.805 1.00 97.88 400 TYR A C 1
ATOM 3184 O O . TYR A 1 400 ? 40.593 18.267 -51.898 1.00 97.88 400 TYR A O 1
ATOM 3192 N N . GLN A 1 401 ? 38.973 19.116 -50.593 1.00 97.69 401 GLN A N 1
ATOM 3193 C CA . GLN A 1 401 ? 38.454 20.020 -51.622 1.00 97.69 401 GLN A CA 1
ATOM 3194 C C . GLN A 1 401 ? 39.449 21.147 -51.934 1.00 97.69 401 GLN A C 1
ATOM 3196 O O . GLN A 1 401 ? 39.662 21.456 -53.104 1.00 97.69 401 GLN A O 1
ATOM 3201 N N . ASP A 1 402 ? 40.102 21.718 -50.924 1.00 97.69 402 ASP A N 1
ATOM 3202 C CA . ASP A 1 402 ? 41.119 22.756 -51.104 1.00 97.69 402 ASP A CA 1
ATOM 3203 C C . ASP A 1 402 ? 42.366 22.207 -51.812 1.00 97.69 402 ASP A C 1
ATOM 3205 O O . ASP A 1 402 ? 42.871 22.830 -52.748 1.00 97.69 402 ASP A O 1
ATOM 3209 N N . LEU A 1 403 ? 42.809 20.992 -51.468 1.00 97.94 403 LEU A N 1
ATOM 3210 C CA . LEU A 1 403 ? 43.887 20.307 -52.186 1.00 97.94 403 LEU A CA 1
ATOM 3211 C C . LEU A 1 403 ? 43.507 19.992 -53.645 1.00 97.94 403 LEU A C 1
ATOM 3213 O O . LEU A 1 403 ? 44.340 20.137 -54.540 1.00 97.94 403 LEU A O 1
ATOM 3217 N N . LEU A 1 404 ? 42.254 19.608 -53.909 1.00 97.38 404 LEU A N 1
ATOM 3218 C CA . LEU A 1 404 ? 41.740 19.418 -55.269 1.00 97.38 404 LEU A CA 1
ATOM 3219 C C . LEU A 1 404 ? 41.708 20.740 -56.054 1.00 97.38 404 LEU A C 1
ATOM 3221 O O . LEU A 1 404 ? 42.109 20.757 -57.217 1.00 97.38 404 LEU A O 1
ATOM 3225 N N . ASN A 1 405 ? 41.305 21.846 -55.422 1.00 97.38 405 ASN A N 1
ATOM 3226 C CA . ASN A 1 405 ? 41.319 23.181 -56.027 1.00 97.38 405 ASN A CA 1
ATOM 3227 C C . ASN A 1 405 ? 42.750 23.585 -56.435 1.00 97.38 405 ASN A C 1
ATOM 3229 O O . ASN A 1 405 ? 42.969 24.028 -57.563 1.00 97.38 405 ASN A O 1
ATOM 3233 N N . VAL A 1 406 ? 43.738 23.361 -55.557 1.00 97.88 406 VAL A N 1
ATOM 3234 C CA . VAL A 1 406 ? 45.169 23.582 -55.848 1.00 97.88 406 VAL A CA 1
ATOM 3235 C C . VAL A 1 406 ? 45.648 22.678 -56.988 1.00 97.88 406 VAL A C 1
ATOM 3237 O O . VAL A 1 406 ? 46.307 23.151 -57.912 1.00 97.88 406 VAL A O 1
ATOM 3240 N N . LYS A 1 407 ? 45.276 21.392 -56.986 1.00 97.62 407 LYS A N 1
ATOM 3241 C CA . LYS A 1 407 ? 45.622 20.453 -58.064 1.00 97.62 407 LYS A CA 1
ATOM 3242 C C . LYS A 1 407 ? 45.057 20.908 -59.414 1.00 97.62 407 LYS A C 1
ATOM 3244 O O . LYS A 1 407 ? 45.763 20.835 -60.415 1.00 97.62 407 LYS A O 1
ATOM 3249 N N . MET A 1 408 ? 43.823 21.413 -59.446 1.00 97.88 408 MET A N 1
ATOM 3250 C CA . MET A 1 408 ? 43.207 21.956 -60.661 1.00 97.88 408 MET A CA 1
ATOM 3251 C C . MET A 1 408 ? 43.882 23.247 -61.146 1.00 97.88 408 MET A C 1
ATOM 3253 O O . MET A 1 408 ? 43.993 23.444 -62.354 1.00 97.88 408 MET A O 1
ATOM 3257 N N . ALA A 1 409 ? 44.369 24.106 -60.245 1.00 97.62 409 ALA A N 1
ATOM 3258 C CA . ALA A 1 409 ? 45.184 25.261 -60.630 1.00 97.62 409 ALA A CA 1
ATOM 3259 C C . ALA A 1 409 ? 46.505 24.816 -61.286 1.00 97.62 409 ALA A C 1
ATOM 3261 O O . ALA A 1 409 ? 46.830 25.277 -62.379 1.00 97.62 409 ALA A O 1
ATOM 3262 N N . LEU A 1 410 ? 47.198 23.837 -60.691 1.00 96.94 410 LEU A N 1
ATOM 3263 C CA . LEU A 1 410 ? 48.426 23.258 -61.248 1.00 96.94 410 LEU A CA 1
ATOM 3264 C C . LEU A 1 410 ? 48.197 22.557 -62.602 1.00 96.94 410 LEU A C 1
ATOM 3266 O O . LEU A 1 410 ? 49.041 22.665 -63.487 1.00 96.94 410 LEU A O 1
ATOM 3270 N N . ASP A 1 411 ? 47.058 21.882 -62.813 1.00 96.94 411 ASP A N 1
ATOM 3271 C CA . ASP A 1 411 ? 46.694 21.334 -64.133 1.00 96.94 411 ASP A CA 1
ATOM 3272 C C . ASP A 1 411 ? 46.594 22.440 -65.199 1.00 96.94 411 ASP A C 1
ATOM 3274 O O . ASP A 1 411 ? 47.043 22.256 -66.333 1.00 96.94 411 ASP A O 1
ATOM 3278 N N . VAL A 1 412 ? 46.000 23.586 -64.842 1.00 96.62 412 VAL A N 1
ATOM 3279 C CA . VAL A 1 412 ? 45.853 24.744 -65.737 1.00 96.62 412 VAL A CA 1
ATOM 3280 C C . VAL A 1 412 ? 47.207 25.392 -66.018 1.00 96.62 412 VAL A C 1
ATOM 3282 O O . VAL A 1 412 ? 47.489 25.680 -67.177 1.00 96.62 412 VAL A O 1
ATOM 3285 N N . GLU A 1 413 ? 48.063 25.557 -65.008 1.00 97.06 413 GLU A N 1
ATOM 3286 C CA . GLU A 1 413 ? 49.441 26.038 -65.181 1.00 97.06 413 GLU A CA 1
ATOM 3287 C C . GLU A 1 413 ? 50.250 25.109 -66.099 1.00 97.06 413 GLU A C 1
ATOM 3289 O O . GLU A 1 413 ? 50.845 25.555 -67.075 1.00 97.06 413 GLU A O 1
ATOM 3294 N N . ILE A 1 414 ? 50.212 23.792 -65.874 1.00 95.81 414 ILE A N 1
ATOM 3295 C CA . ILE A 1 414 ? 50.875 22.812 -66.751 1.00 95.81 414 ILE A CA 1
ATOM 3296 C C . ILE A 1 414 ? 50.326 22.897 -68.185 1.00 95.81 414 ILE A C 1
ATOM 3298 O O . ILE A 1 414 ? 51.094 22.801 -69.144 1.00 95.81 414 ILE A O 1
ATOM 3302 N N . ALA A 1 415 ? 49.019 23.106 -68.360 1.00 96.06 415 ALA A N 1
ATOM 3303 C CA . ALA A 1 415 ? 48.411 23.274 -69.677 1.00 96.06 415 ALA A CA 1
ATOM 3304 C C . ALA A 1 415 ? 48.799 24.598 -70.367 1.00 96.06 415 ALA A C 1
ATOM 3306 O O . ALA A 1 415 ? 48.903 24.620 -71.594 1.00 96.06 415 ALA A O 1
ATOM 3307 N N . THR A 1 416 ? 49.037 25.691 -69.630 1.00 94.31 416 THR A N 1
ATOM 3308 C CA . THR A 1 416 ? 49.547 26.943 -70.217 1.00 94.31 416 THR A CA 1
ATOM 3309 C C . THR A 1 416 ? 51.037 26.857 -70.536 1.00 94.31 416 THR A C 1
ATOM 3311 O O . THR A 1 416 ? 51.430 27.302 -71.613 1.00 94.31 416 THR A O 1
ATOM 3314 N N . TYR A 1 417 ? 51.851 26.218 -69.688 1.00 95.88 417 TYR A N 1
ATOM 3315 C CA . TYR A 1 417 ? 53.266 25.967 -69.979 1.00 95.88 417 TYR A CA 1
ATOM 3316 C C . TYR A 1 417 ? 53.456 25.075 -71.212 1.00 95.88 417 TYR A C 1
ATOM 3318 O O . TYR A 1 417 ? 54.287 25.394 -72.057 1.00 95.88 417 TYR A O 1
ATOM 3326 N N . ARG A 1 418 ? 52.651 24.012 -71.368 1.00 94.44 418 ARG A N 1
ATOM 3327 C CA . ARG A 1 418 ? 52.658 23.177 -72.584 1.00 94.44 418 ARG A CA 1
ATOM 3328 C C . ARG A 1 418 ? 52.340 23.986 -73.836 1.00 94.44 418 ARG A C 1
ATOM 3330 O O . ARG A 1 418 ? 53.141 23.979 -74.755 1.00 94.44 418 ARG A O 1
ATOM 3337 N N . LYS A 1 419 ? 51.259 24.771 -73.834 1.00 93.06 419 LYS A N 1
ATOM 3338 C CA . LYS A 1 419 ? 50.903 25.635 -74.975 1.00 93.06 419 LYS A CA 1
ATOM 3339 C C . LYS A 1 419 ? 51.959 26.686 -75.314 1.00 93.06 419 LYS A C 1
ATOM 3341 O O . LYS A 1 419 ? 52.073 27.078 -76.471 1.00 93.06 419 LYS A O 1
ATOM 3346 N N . LEU A 1 420 ? 52.697 27.177 -74.317 1.00 92.62 420 LEU A N 1
ATOM 3347 C CA . LEU A 1 420 ? 53.792 28.115 -74.549 1.00 92.62 420 LEU A CA 1
ATOM 3348 C C . LEU A 1 420 ? 54.993 27.417 -75.204 1.00 92.62 420 LEU A C 1
ATOM 3350 O O . LEU A 1 420 ? 55.546 27.971 -76.146 1.00 92.62 420 LEU A O 1
ATOM 3354 N N . LEU A 1 421 ? 55.334 26.203 -74.756 1.00 89.75 421 LEU A N 1
ATOM 3355 C CA . LEU A 1 421 ? 56.371 25.359 -75.361 1.00 89.75 421 LEU A CA 1
ATOM 3356 C C . LEU A 1 421 ? 55.990 24.929 -76.784 1.00 89.75 421 LEU A C 1
ATOM 3358 O O . LEU A 1 421 ? 56.758 25.181 -77.700 1.00 89.75 421 LEU A O 1
ATOM 3362 N N . GLU A 1 422 ? 54.777 24.410 -76.993 1.00 85.81 422 GLU A N 1
ATOM 3363 C CA . GLU A 1 422 ? 54.208 24.084 -78.313 1.00 85.81 422 GLU A CA 1
ATOM 3364 C C . GLU A 1 422 ? 54.284 25.300 -79.265 1.00 85.81 422 GLU A C 1
ATOM 3366 O O . GLU A 1 422 ? 54.606 25.165 -80.444 1.00 85.81 422 GLU A O 1
ATOM 3371 N N . GLY A 1 423 ? 54.043 26.513 -78.747 1.00 79.19 423 GLY A N 1
ATOM 3372 C CA . GLY A 1 423 ? 54.148 27.782 -79.476 1.00 79.19 423 GLY A CA 1
ATOM 3373 C C . GLY A 1 423 ? 55.564 28.366 -79.610 1.00 79.19 423 GLY A C 1
ATOM 3374 O O . GLY A 1 423 ? 55.730 29.400 -80.264 1.00 79.19 423 GLY A O 1
ATOM 3375 N N . GLU A 1 424 ? 56.585 27.762 -79.004 1.00 76.50 424 GLU A N 1
ATOM 3376 C CA . GLU A 1 424 ? 57.999 28.015 -79.315 1.00 76.50 424 GLU A CA 1
ATOM 3377 C C . GLU A 1 424 ? 58.539 26.943 -80.264 1.00 76.50 424 GLU A C 1
ATOM 3379 O O . GLU A 1 424 ? 59.136 27.305 -81.272 1.00 76.50 424 GLU A O 1
ATOM 3384 N N . GLU A 1 425 ? 58.231 25.664 -80.031 1.00 74.25 425 GLU A N 1
ATOM 3385 C CA . GLU A 1 425 ? 58.505 24.543 -80.940 1.00 74.25 425 GLU A CA 1
ATOM 3386 C C . GLU A 1 425 ? 57.965 24.838 -82.345 1.00 74.25 425 GLU A C 1
ATOM 3388 O O . GLU A 1 425 ? 58.747 24.836 -83.290 1.00 74.25 425 GLU A O 1
ATOM 3393 N N . SER A 1 426 ? 56.702 25.271 -82.475 1.00 71.62 426 SER A N 1
ATOM 3394 C CA . SER A 1 426 ? 56.122 25.690 -83.767 1.00 71.62 426 SER A CA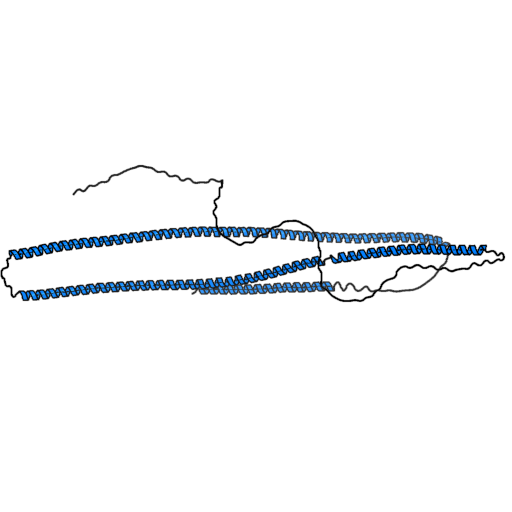 1
ATOM 3395 C C . SER A 1 426 ? 56.928 26.797 -84.464 1.00 71.62 426 SER A C 1
ATOM 3397 O O . SER A 1 426 ? 57.007 26.813 -85.684 1.00 71.62 426 SER A O 1
ATOM 3399 N N . ARG A 1 427 ? 57.558 27.719 -83.718 1.00 73.88 427 ARG A N 1
ATOM 3400 C CA . ARG A 1 427 ? 58.384 28.805 -84.289 1.00 73.88 427 ARG A CA 1
ATOM 3401 C C . ARG A 1 427 ? 59.815 28.377 -84.605 1.00 73.88 427 ARG A C 1
ATOM 3403 O O . ARG A 1 427 ? 60.444 28.977 -85.474 1.00 73.88 427 ARG A O 1
ATOM 3410 N N . TYR A 1 428 ? 60.335 27.359 -83.924 1.00 68.81 428 TYR A N 1
ATOM 3411 C CA . TYR A 1 428 ? 61.569 26.695 -84.335 1.00 68.81 428 TYR A CA 1
ATOM 3412 C C . TYR A 1 428 ? 61.333 25.846 -85.589 1.00 68.81 428 TYR A C 1
ATOM 3414 O O . TYR A 1 428 ? 62.162 25.896 -86.490 1.00 68.81 428 TYR A O 1
ATOM 3422 N N . GLU A 1 429 ? 60.192 25.161 -85.698 1.00 71.00 429 GLU A N 1
ATOM 3423 C CA . GLU A 1 429 ? 59.785 24.423 -86.899 1.00 71.00 429 GLU A CA 1
ATOM 3424 C C . GLU A 1 429 ? 59.518 25.369 -88.082 1.00 71.00 429 GLU A C 1
ATOM 3426 O O . GLU A 1 429 ? 60.142 25.191 -89.121 1.00 71.00 429 GLU A O 1
ATOM 3431 N N . GLU A 1 430 ? 58.731 26.443 -87.922 1.00 67.12 430 GLU A N 1
ATOM 3432 C CA . GLU A 1 430 ? 58.578 27.506 -88.939 1.00 67.12 430 GLU A CA 1
ATOM 3433 C C . GLU A 1 430 ? 59.938 28.111 -89.346 1.00 67.12 430 GLU A C 1
ATOM 3435 O O . GLU A 1 430 ? 60.175 28.385 -90.521 1.00 67.12 430 GLU A O 1
ATOM 3440 N N . GLY A 1 431 ? 60.862 28.293 -88.395 1.00 68.12 431 GLY A N 1
ATOM 3441 C CA . GLY A 1 431 ? 62.212 28.802 -88.656 1.00 68.12 431 GLY A CA 1
ATOM 3442 C C . GLY A 1 431 ? 63.128 27.811 -89.385 1.00 68.12 431 GLY A C 1
ATOM 3443 O O . GLY A 1 431 ? 63.928 28.223 -90.231 1.00 68.12 431 GLY A O 1
ATOM 3444 N N . GLU A 1 432 ? 63.024 26.510 -89.098 1.00 63.56 432 GLU A N 1
ATOM 3445 C CA . GLU A 1 432 ? 63.720 25.458 -89.846 1.00 63.56 432 GLU A CA 1
ATOM 3446 C C . GLU A 1 432 ? 63.093 25.233 -91.227 1.00 63.56 432 GLU A C 1
ATOM 3448 O O . GLU A 1 432 ? 63.841 25.015 -92.183 1.00 63.56 432 GLU A O 1
ATOM 3453 N N . GLU A 1 433 ? 61.769 25.359 -91.365 1.00 60.72 433 GLU A N 1
ATOM 3454 C CA . GLU A 1 433 ? 61.077 25.333 -92.653 1.00 60.72 433 GLU A CA 1
ATOM 3455 C C . GLU A 1 433 ? 61.428 26.563 -93.497 1.00 60.72 433 GLU A C 1
ATOM 3457 O O . GLU A 1 433 ? 61.863 26.360 -94.621 1.00 60.72 433 GLU A O 1
ATOM 3462 N N . GLU A 1 434 ? 61.444 27.800 -92.980 1.00 64.12 434 GLU A N 1
ATOM 3463 C CA . GLU A 1 434 ? 61.992 28.964 -93.712 1.00 64.12 434 GLU A CA 1
ATOM 3464 C C . GLU A 1 434 ? 63.453 28.726 -94.149 1.00 64.12 434 GLU A C 1
ATOM 3466 O O . GLU A 1 434 ? 63.855 29.035 -95.274 1.00 64.12 434 GLU A O 1
ATOM 3471 N N . MET A 1 435 ? 64.280 28.152 -93.269 1.00 62.59 435 MET A N 1
ATOM 3472 C CA . MET A 1 435 ? 65.684 27.833 -93.562 1.00 62.59 435 MET A CA 1
ATOM 3473 C C . MET A 1 435 ? 65.858 26.616 -94.481 1.00 62.59 435 MET A C 1
ATOM 3475 O O . MET A 1 435 ? 66.972 26.367 -94.961 1.00 62.59 435 MET A O 1
ATOM 3479 N N . ARG A 1 436 ? 64.794 25.853 -94.735 1.00 64.31 436 ARG A N 1
ATOM 3480 C CA . ARG A 1 436 ? 64.734 24.747 -95.691 1.00 64.31 436 ARG A CA 1
ATOM 3481 C C . ARG A 1 436 ? 64.137 25.208 -97.016 1.00 64.31 436 ARG A C 1
ATOM 3483 O O . ARG A 1 436 ? 64.742 24.922 -98.040 1.00 64.31 436 ARG A O 1
ATOM 3490 N N . GLU A 1 437 ? 63.073 26.003 -97.011 1.00 61.94 437 GLU A N 1
ATOM 3491 C CA . GLU A 1 437 ? 62.537 26.699 -98.178 1.00 61.94 437 GLU A CA 1
ATOM 3492 C C . GLU A 1 437 ? 63.607 27.582 -98.811 1.00 61.94 437 GLU A C 1
ATOM 3494 O O . GLU A 1 437 ? 63.818 27.469 -100.007 1.00 61.94 437 GLU A O 1
ATOM 3499 N N . ARG A 1 438 ? 64.411 28.340 -98.051 1.00 62.03 438 ARG A N 1
ATOM 3500 C CA . ARG A 1 438 ? 65.559 29.081 -98.621 1.00 62.03 438 ARG A CA 1
ATOM 3501 C C . ARG A 1 438 ? 66.595 28.172 -99.298 1.00 62.03 438 ARG A C 1
ATOM 3503 O O . ARG A 1 438 ? 67.174 28.559 -100.312 1.00 62.03 438 ARG A O 1
ATOM 3510 N N . LYS A 1 439 ? 66.816 26.956 -98.781 1.00 59.59 439 LYS A N 1
ATOM 3511 C CA . LYS A 1 439 ? 67.691 25.946 -99.416 1.00 59.59 439 LYS A CA 1
ATOM 3512 C C . LYS A 1 439 ? 67.024 25.301 -100.634 1.00 59.59 439 LYS A C 1
ATOM 3514 O O . LYS A 1 439 ? 67.720 24.935 -101.575 1.00 59.59 439 LYS A O 1
ATOM 3519 N N . GLU A 1 440 ? 65.701 25.165 -100.646 1.00 55.78 440 GLU A N 1
ATOM 3520 C CA . GLU A 1 440 ? 64.925 24.671 -101.787 1.00 55.78 440 GLU A CA 1
ATOM 3521 C C . GLU A 1 440 ? 64.741 25.770 -102.864 1.00 55.78 440 GLU A C 1
ATOM 3523 O O . GLU A 1 440 ? 64.806 25.462 -104.050 1.00 55.78 440 GLU A O 1
ATOM 3528 N N . GLU A 1 441 ? 64.705 27.059 -102.506 1.00 53.56 441 GLU A N 1
ATOM 3529 C CA . GLU A 1 441 ? 64.803 28.223 -103.399 1.00 53.56 441 GLU A CA 1
ATOM 3530 C C . GLU A 1 441 ? 66.191 28.329 -104.046 1.00 53.56 441 GLU A C 1
ATOM 3532 O O . GLU A 1 441 ? 66.303 28.560 -105.251 1.00 53.56 441 GLU A O 1
ATOM 3537 N N . GLU A 1 442 ? 67.264 28.136 -103.270 1.00 53.72 442 GLU A N 1
ATOM 3538 C CA . GLU A 1 442 ? 68.634 28.048 -103.792 1.00 53.72 442 GLU A CA 1
ATOM 3539 C C . GLU A 1 442 ? 68.785 26.881 -104.786 1.00 53.72 442 GLU A C 1
ATOM 3541 O O . GLU A 1 442 ? 69.494 27.001 -105.785 1.00 53.72 442 GLU A O 1
ATOM 3546 N N . LYS A 1 443 ? 68.033 25.794 -104.579 1.00 48.72 443 LYS A N 1
ATOM 3547 C CA . LYS A 1 443 ? 67.986 24.607 -105.449 1.00 48.72 443 LYS A CA 1
ATOM 3548 C C . LYS A 1 443 ? 67.068 24.776 -106.672 1.00 48.72 443 LYS A C 1
ATOM 3550 O O . LYS A 1 443 ? 67.382 24.263 -107.744 1.00 48.72 443 LYS A O 1
ATOM 3555 N N . SER A 1 444 ? 65.958 25.506 -106.540 1.00 48.38 444 SER A N 1
ATOM 3556 C CA . SER A 1 444 ? 64.962 25.733 -107.606 1.00 48.38 444 SER A CA 1
ATOM 3557 C C . SER A 1 444 ? 65.429 26.726 -108.674 1.00 48.38 444 SER A C 1
ATOM 3559 O O . SER A 1 444 ? 64.975 26.665 -109.814 1.00 48.38 444 SER A O 1
ATOM 3561 N N . LYS A 1 445 ? 66.444 27.550 -108.376 1.00 47.88 445 LYS A N 1
ATOM 3562 C CA . LYS A 1 445 ? 67.151 28.400 -109.358 1.00 47.88 445 LYS A CA 1
ATOM 3563 C C . LYS A 1 445 ? 67.840 27.621 -110.497 1.00 47.88 445 LYS A C 1
ATOM 3565 O O . LYS A 1 445 ? 68.433 28.245 -111.374 1.00 47.88 445 LYS A O 1
ATOM 3570 N N . LEU A 1 446 ? 67.739 26.286 -110.518 1.00 47.00 446 LEU A N 1
ATOM 3571 C CA . LEU A 1 446 ? 68.200 25.410 -111.599 1.00 47.00 446 LEU A CA 1
ATOM 3572 C C . LEU A 1 446 ? 67.100 24.651 -112.369 1.00 47.00 446 LEU A C 1
ATOM 3574 O O . LEU A 1 446 ? 67.446 23.969 -113.333 1.00 47.00 446 LEU A O 1
ATOM 3578 N N . ASN A 1 447 ? 65.806 24.764 -112.032 1.00 35.06 447 ASN A N 1
ATOM 3579 C CA . ASN A 1 447 ? 64.738 24.300 -112.933 1.00 35.06 447 ASN A CA 1
ATOM 3580 C C . ASN A 1 447 ? 63.399 25.021 -112.690 1.00 35.06 447 ASN A C 1
ATOM 3582 O O . ASN A 1 447 ? 62.979 25.175 -111.548 1.00 35.06 447 ASN A O 1
ATOM 3586 N N . GLY A 1 448 ? 62.729 25.457 -113.761 1.00 29.92 448 GLY A N 1
ATOM 3587 C CA . GLY A 1 448 ? 61.588 26.378 -113.686 1.00 29.92 448 GLY A CA 1
ATOM 3588 C C . GLY A 1 448 ? 60.254 25.824 -114.198 1.00 29.92 448 GLY A C 1
ATOM 3589 O O . GLY A 1 448 ? 60.209 24.862 -114.961 1.00 29.92 448 GLY A O 1
ATOM 3590 N N . GLY A 1 449 ? 59.173 26.515 -113.820 1.00 31.14 449 GLY A N 1
ATOM 3591 C CA . GLY A 1 449 ? 57.780 26.172 -114.135 1.00 31.14 449 GLY A CA 1
ATOM 3592 C C . GLY A 1 449 ? 57.113 25.377 -113.000 1.00 31.14 449 GLY A C 1
ATOM 3593 O O . GLY A 1 449 ? 57.698 24.434 -112.488 1.00 31.14 449 GLY A O 1
ATOM 3594 N N . GLY A 1 450 ? 55.904 25.693 -112.528 1.00 30.42 450 GLY A N 1
ATOM 3595 C CA . GLY A 1 450 ? 54.940 26.712 -112.964 1.00 30.42 450 GLY A CA 1
ATOM 3596 C C . GLY A 1 450 ? 53.576 26.078 -113.251 1.00 30.42 450 GLY A C 1
ATOM 3597 O O . GLY A 1 450 ? 53.443 25.332 -114.216 1.00 30.42 450 GLY A O 1
ATOM 3598 N N . GLY A 1 451 ? 52.562 26.376 -112.434 1.00 30.77 451 GLY A N 1
ATOM 3599 C CA . GLY A 1 451 ? 51.224 25.784 -112.543 1.00 30.77 451 GLY A CA 1
ATOM 3600 C C . GLY A 1 451 ? 50.159 26.594 -111.799 1.00 30.77 451 GLY A C 1
ATOM 3601 O O . GLY A 1 451 ? 50.476 27.314 -110.856 1.00 30.77 451 GLY A O 1
ATOM 3602 N N . VAL A 1 452 ? 48.905 26.508 -112.256 1.00 30.09 452 VAL A N 1
ATOM 3603 C CA . VAL A 1 452 ? 47.763 27.318 -111.789 1.00 30.09 452 VAL A CA 1
ATOM 3604 C C . VAL A 1 452 ? 46.511 26.438 -111.658 1.00 30.09 452 VAL A C 1
ATOM 3606 O O . VAL A 1 452 ? 46.224 25.652 -112.556 1.00 30.09 452 VAL A O 1
ATOM 3609 N N . GLY A 1 453 ? 45.743 26.616 -110.579 1.00 27.84 453 GLY A N 1
ATOM 3610 C CA . GLY A 1 453 ? 44.414 26.024 -110.334 1.00 27.84 453 GLY A CA 1
ATOM 3611 C C . GLY A 1 453 ? 44.018 26.275 -108.868 1.00 27.84 453 GLY A C 1
ATOM 3612 O O . GLY A 1 453 ? 44.850 26.042 -108.003 1.00 27.84 453 GLY A O 1
ATOM 3613 N N . ILE A 1 454 ? 42.905 26.918 -108.485 1.00 28.69 454 ILE A N 1
ATOM 3614 C CA . ILE A 1 454 ? 41.476 26.786 -108.858 1.00 28.69 454 ILE A CA 1
ATOM 3615 C C . ILE A 1 454 ? 40.834 25.512 -108.287 1.00 28.69 454 ILE A C 1
ATOM 3617 O O . ILE A 1 454 ? 41.211 24.416 -108.684 1.00 28.69 454 ILE A O 1
ATOM 3621 N N . GLY A 1 455 ? 39.774 25.685 -107.483 1.00 28.08 455 GLY A N 1
ATOM 3622 C CA . GLY A 1 455 ? 38.717 24.678 -107.303 1.00 28.08 455 GLY A CA 1
ATOM 3623 C C . GLY A 1 455 ? 38.241 24.461 -105.862 1.00 28.08 455 GLY A C 1
ATOM 3624 O O . GLY A 1 455 ? 39.013 23.985 -105.047 1.00 28.08 455 GLY A O 1
ATOM 3625 N N . ASP A 1 456 ? 36.971 24.812 -105.616 1.00 28.19 456 ASP A N 1
ATOM 3626 C CA . ASP A 1 456 ? 35.940 24.140 -104.788 1.00 28.19 456 ASP A CA 1
ATOM 3627 C C . ASP A 1 456 ? 36.295 23.473 -103.417 1.00 28.19 456 ASP A C 1
ATOM 3629 O O . ASP A 1 456 ? 37.286 22.773 -103.282 1.00 28.19 456 ASP A O 1
ATOM 3633 N N . ARG A 1 457 ? 35.576 23.641 -102.285 1.00 29.88 457 ARG A N 1
ATOM 3634 C CA . ARG A 1 457 ? 34.127 23.755 -101.943 1.00 29.88 457 ARG A CA 1
ATOM 3635 C C . ARG A 1 457 ? 33.503 22.415 -101.524 1.00 29.88 457 ARG A C 1
ATOM 3637 O O . ARG A 1 457 ? 33.087 21.651 -102.378 1.00 29.88 457 ARG A O 1
ATOM 3644 N N . GLU A 1 458 ? 33.327 22.244 -100.211 1.00 29.92 458 GLU A N 1
ATOM 3645 C CA . GLU A 1 458 ? 32.238 21.552 -99.479 1.00 29.92 458 GLU A CA 1
ATOM 3646 C C . GLU A 1 458 ? 32.613 21.559 -97.971 1.00 29.92 458 GLU A C 1
ATOM 3648 O O . GLU A 1 458 ? 33.742 21.897 -97.631 1.00 29.92 458 GLU A O 1
ATOM 3653 N N . ALA A 1 459 ? 31.804 21.152 -96.989 1.00 32.34 459 ALA A N 1
ATOM 3654 C CA . ALA A 1 459 ? 30.389 21.357 -96.652 1.00 32.34 459 ALA A CA 1
ATOM 3655 C C . ALA A 1 459 ? 30.082 20.457 -95.431 1.00 32.34 459 ALA A C 1
ATOM 3657 O O . ALA A 1 459 ? 30.421 19.279 -95.417 1.00 32.34 459 ALA A O 1
ATOM 3658 N N . GLY A 1 460 ? 29.430 21.006 -94.405 1.00 30.25 460 GLY A N 1
ATOM 3659 C CA . GLY A 1 460 ? 29.162 20.341 -93.119 1.00 30.25 460 GLY A CA 1
ATOM 3660 C C . GLY A 1 460 ? 29.325 21.365 -91.990 1.00 30.25 460 GLY A C 1
ATOM 3661 O O . GLY A 1 460 ? 30.315 22.079 -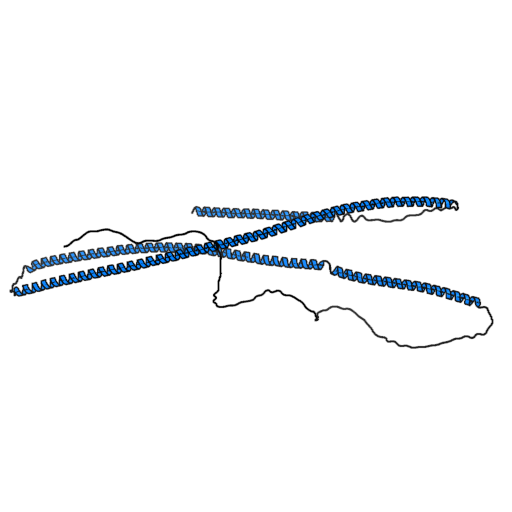91.954 1.00 30.25 460 GLY A O 1
ATOM 3662 N N . GLY A 1 461 ? 28.371 21.604 -91.091 1.00 30.14 461 GLY A N 1
ATOM 3663 C CA . GLY A 1 461 ? 27.394 20.673 -90.530 1.00 30.14 461 GLY A CA 1
ATOM 3664 C C . GLY A 1 461 ? 27.993 20.084 -89.248 1.00 30.14 461 GLY A C 1
ATOM 3665 O O . GLY A 1 461 ? 28.886 19.259 -89.333 1.00 30.14 461 GLY A O 1
ATOM 3666 N N . GLY A 1 462 ? 27.595 20.458 -88.033 1.00 35.03 462 GLY A N 1
ATOM 3667 C CA . GLY A 1 462 ? 26.470 21.286 -87.590 1.00 35.03 462 GLY A CA 1
ATOM 3668 C C . GLY A 1 462 ? 25.816 20.636 -86.362 1.00 35.03 462 GLY A C 1
ATOM 3669 O O . GLY A 1 462 ? 25.906 19.424 -86.205 1.00 35.03 462 GLY A O 1
ATOM 3670 N N . ARG A 1 463 ? 25.111 21.424 -85.533 1.00 38.19 463 ARG A N 1
ATOM 3671 C CA . ARG A 1 463 ? 24.289 20.977 -84.379 1.00 38.19 463 ARG A CA 1
ATOM 3672 C C . ARG A 1 463 ? 25.048 20.431 -83.148 1.00 38.19 463 ARG A C 1
ATOM 3674 O O . ARG A 1 463 ? 25.224 19.227 -83.002 1.00 38.19 463 ARG A O 1
ATOM 3681 N N . GLN A 1 464 ? 25.268 21.295 -82.150 1.00 36.94 464 GLN A N 1
ATOM 3682 C CA . GLN A 1 464 ? 25.352 20.854 -80.741 1.00 36.94 464 GLN A CA 1
ATOM 3683 C C . GLN A 1 464 ? 24.616 21.752 -79.720 1.00 36.94 464 GLN A C 1
ATOM 3685 O O . GLN A 1 464 ? 24.819 21.644 -78.512 1.00 36.94 464 GLN A O 1
ATOM 3690 N N . GLU A 1 465 ? 23.653 22.566 -80.167 1.00 46.22 465 GLU A N 1
ATOM 3691 C CA . GLU A 1 465 ? 22.639 23.135 -79.267 1.00 46.22 465 GLU A CA 1
ATOM 3692 C C . GLU A 1 465 ? 21.631 22.061 -78.820 1.00 46.22 465 GLU A C 1
ATOM 3694 O O . GLU A 1 465 ? 20.545 21.943 -79.396 1.00 46.22 465 GLU A O 1
ATOM 3699 N N . ARG A 1 466 ? 21.971 21.253 -77.800 1.00 46.78 466 ARG A N 1
ATOM 3700 C CA . ARG A 1 466 ? 20.952 20.460 -77.07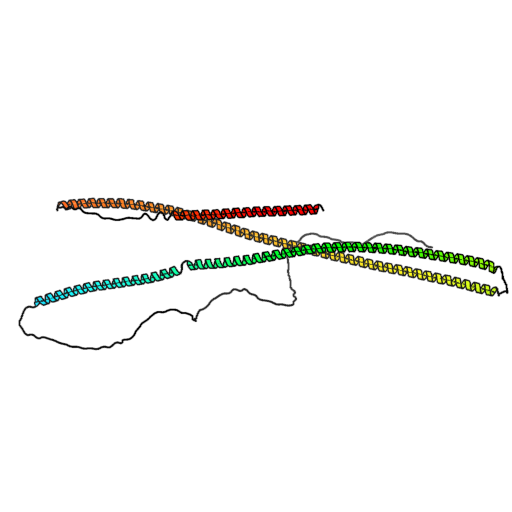4 1.00 46.78 466 ARG A CA 1
ATOM 3701 C C . ARG A 1 466 ? 21.269 19.943 -75.666 1.00 46.78 466 ARG A C 1
ATOM 3703 O O . ARG A 1 466 ? 20.509 19.112 -75.183 1.00 46.78 466 ARG A O 1
ATOM 3710 N N . GLU A 1 467 ? 22.284 20.463 -74.965 1.00 47.00 467 GLU A N 1
ATOM 3711 C CA . GLU A 1 467 ? 22.664 19.908 -73.644 1.00 47.00 467 GLU A CA 1
ATOM 3712 C C . GLU A 1 467 ? 22.784 20.900 -72.465 1.00 47.00 467 GLU A C 1
ATOM 3714 O O . GLU A 1 467 ? 23.271 20.540 -71.395 1.00 47.00 467 GLU A O 1
ATOM 3719 N N . LYS A 1 468 ? 22.268 22.136 -72.590 1.00 45.50 468 LYS A N 1
ATOM 3720 C CA . LYS A 1 468 ? 22.138 23.061 -71.435 1.00 45.50 468 LYS A CA 1
ATOM 3721 C C . LYS A 1 468 ? 20.740 23.096 -70.798 1.00 45.50 468 LYS A C 1
ATOM 3723 O O . LYS A 1 468 ? 20.641 23.103 -69.576 1.00 45.50 468 LYS A O 1
ATOM 3728 N N . GLN A 1 469 ? 19.663 22.974 -71.580 1.00 41.06 469 GLN A N 1
ATOM 3729 C CA . GLN A 1 469 ? 18.276 23.074 -71.075 1.00 41.06 469 GLN A CA 1
ATOM 3730 C C . GLN A 1 469 ? 17.815 21.908 -70.166 1.00 41.06 469 GLN A C 1
ATOM 3732 O O . GLN A 1 469 ? 16.716 21.960 -69.614 1.00 41.06 469 GLN A O 1
ATOM 3737 N N . GLY A 1 470 ? 18.631 20.860 -69.992 1.00 46.75 470 GLY A N 1
ATOM 3738 C CA . GLY A 1 470 ? 18.345 19.742 -69.082 1.00 46.75 470 GLY A CA 1
ATOM 3739 C C . GLY A 1 470 ? 18.789 19.957 -67.626 1.00 46.75 470 GLY A C 1
ATOM 3740 O O . GLY A 1 470 ? 18.213 19.347 -66.732 1.00 46.75 470 GLY A O 1
ATOM 3741 N N . LYS A 1 471 ? 19.786 20.820 -67.364 1.00 45.84 471 LYS A N 1
ATOM 3742 C CA . LYS A 1 471 ? 20.440 20.956 -66.037 1.00 45.84 471 LYS A CA 1
ATOM 3743 C C . LYS A 1 471 ? 19.971 22.154 -65.193 1.00 45.84 471 LYS A C 1
ATOM 3745 O O . LYS A 1 471 ? 20.497 22.383 -64.100 1.00 45.84 471 LYS A O 1
ATOM 3750 N N . GLU A 1 472 ? 18.978 22.894 -65.677 1.00 41.97 472 GLU A N 1
ATOM 3751 C CA . GLU A 1 472 ? 18.225 23.896 -64.900 1.00 41.97 472 GLU A CA 1
ATOM 3752 C C . GLU A 1 472 ? 16.918 23.275 -64.389 1.00 41.97 472 GLU A C 1
ATOM 3754 O O . GLU A 1 472 ? 16.753 23.109 -63.183 1.00 41.97 472 GLU A O 1
ATOM 3759 N N . ARG A 1 473 ? 16.091 22.737 -65.301 1.00 46.84 473 ARG A N 1
ATOM 3760 C CA . ARG A 1 473 ? 14.779 22.116 -65.011 1.00 46.84 473 ARG A CA 1
ATOM 3761 C C . ARG A 1 473 ? 14.781 20.972 -63.981 1.00 46.84 473 ARG A C 1
ATOM 3763 O O . ARG A 1 473 ? 13.717 20.620 -63.481 1.00 46.84 473 ARG A O 1
ATOM 3770 N N . GLY A 1 474 ? 15.935 20.365 -63.694 1.00 47.28 474 GLY A N 1
ATOM 3771 C CA . GLY A 1 474 ? 16.093 19.407 -62.592 1.00 47.28 474 GLY A CA 1
ATOM 3772 C C . GLY A 1 474 ? 16.170 20.088 -61.219 1.00 47.28 474 GLY A C 1
ATOM 3773 O O . GLY A 1 474 ? 15.433 19.720 -60.308 1.00 47.28 474 GLY A O 1
ATOM 3774 N N . ARG A 1 475 ? 16.994 21.137 -61.094 1.00 51.84 475 ARG A N 1
ATOM 3775 C CA . ARG A 1 475 ? 17.206 21.869 -59.832 1.00 51.84 475 ARG A CA 1
ATOM 3776 C C . ARG A 1 475 ? 15.969 22.658 -59.404 1.00 51.84 475 ARG A C 1
ATOM 3778 O O . ARG A 1 475 ? 15.660 22.697 -58.217 1.00 51.84 475 ARG A O 1
ATOM 3785 N N . ASP A 1 476 ? 15.200 23.177 -60.361 1.00 54.19 476 ASP A N 1
ATOM 3786 C CA . ASP A 1 476 ? 13.902 23.815 -60.089 1.00 54.19 476 ASP A CA 1
ATOM 3787 C C . ASP A 1 476 ? 12.872 22.839 -59.486 1.00 54.19 476 ASP A C 1
ATOM 3789 O O . ASP A 1 476 ? 11.948 23.259 -58.786 1.00 54.19 476 ASP A O 1
ATOM 3793 N N . ARG A 1 477 ? 13.015 21.532 -59.754 1.00 55.47 477 ARG A N 1
ATOM 3794 C CA . ARG A 1 477 ? 12.123 20.480 -59.249 1.00 55.47 477 ARG A CA 1
ATOM 3795 C C . ARG A 1 477 ? 12.482 20.068 -57.827 1.00 55.47 477 ARG A C 1
ATOM 3797 O O . ARG A 1 477 ? 11.623 20.134 -56.956 1.00 55.47 477 ARG A O 1
ATOM 3804 N N . GLU A 1 478 ? 13.752 19.751 -57.583 1.00 57.28 478 GLU A N 1
ATOM 3805 C CA . GLU A 1 478 ? 14.269 19.439 -56.240 1.00 57.28 478 GLU A CA 1
ATOM 3806 C C . GLU A 1 478 ? 14.058 20.616 -55.269 1.00 57.28 478 GLU A C 1
ATOM 3808 O O . GLU A 1 478 ? 13.697 20.416 -54.108 1.00 57.28 478 GLU A O 1
ATOM 3813 N N . GLY A 1 479 ? 14.203 21.857 -55.756 1.00 68.50 479 GLY A N 1
ATOM 3814 C CA . GLY A 1 479 ? 13.873 23.066 -55.002 1.00 68.50 479 GLY A CA 1
ATOM 3815 C C . GLY A 1 479 ? 12.385 23.170 -54.643 1.00 68.50 479 GLY A C 1
ATOM 3816 O O . GLY A 1 479 ? 12.056 23.449 -53.492 1.00 68.50 479 GLY A O 1
ATOM 3817 N N . GLN A 1 480 ? 11.476 22.902 -55.590 1.00 56.41 480 GLN A N 1
ATOM 3818 C CA . GLN A 1 480 ? 10.030 22.910 -55.323 1.00 56.41 480 GLN A CA 1
ATOM 3819 C C . GLN A 1 480 ? 9.566 21.766 -54.416 1.00 56.41 480 GLN A C 1
ATOM 3821 O O . GLN A 1 480 ? 8.607 21.950 -53.667 1.00 56.41 480 GLN A O 1
ATOM 3826 N N . GLU A 1 481 ? 10.198 20.596 -54.477 1.00 66.00 481 GLU A N 1
ATOM 3827 C CA . GLU A 1 481 ? 9.859 19.469 -53.603 1.00 66.00 481 GLU A CA 1
ATOM 3828 C C . GLU A 1 481 ? 10.319 19.740 -52.166 1.00 66.00 481 GLU A C 1
ATOM 3830 O O . GLU A 1 481 ? 9.498 19.632 -51.255 1.00 66.00 481 GLU A O 1
ATOM 3835 N N . ARG A 1 482 ? 11.539 20.265 -51.962 1.00 67.81 482 ARG A N 1
ATOM 3836 C CA . ARG A 1 482 ? 11.987 20.758 -50.644 1.00 67.81 482 ARG A CA 1
ATOM 3837 C C . ARG A 1 482 ? 11.068 21.838 -50.070 1.00 67.81 482 ARG A C 1
ATOM 3839 O O . ARG A 1 482 ? 10.694 21.740 -48.909 1.00 67.81 482 ARG A O 1
ATOM 3846 N N . TRP A 1 483 ? 10.644 22.821 -50.870 1.00 68.75 483 TRP A N 1
ATOM 3847 C CA . TRP A 1 483 ? 9.740 23.883 -50.393 1.00 68.75 483 TRP A CA 1
ATOM 3848 C C . TRP A 1 483 ? 8.346 23.361 -50.000 1.00 68.75 483 TRP A C 1
ATOM 3850 O O . TRP A 1 483 ? 7.703 23.907 -49.105 1.00 68.75 483 TRP A O 1
ATOM 3860 N N . ARG A 1 484 ? 7.866 22.284 -50.640 1.00 69.94 484 ARG A N 1
ATOM 3861 C CA . ARG A 1 484 ? 6.615 21.604 -50.252 1.00 69.94 484 ARG A CA 1
ATOM 3862 C C . ARG A 1 484 ? 6.790 20.756 -48.995 1.00 69.94 484 ARG A C 1
ATOM 3864 O O . ARG A 1 484 ? 5.885 20.730 -48.169 1.00 69.94 484 ARG A O 1
ATOM 3871 N N . GLU A 1 485 ? 7.921 20.074 -48.853 1.00 71.56 485 GLU A N 1
ATOM 3872 C CA . GLU A 1 485 ? 8.241 19.249 -47.684 1.00 71.56 485 GLU A CA 1
ATOM 3873 C C . GLU A 1 485 ? 8.450 20.112 -46.429 1.00 71.56 485 GLU A C 1
ATOM 3875 O O . GLU A 1 485 ? 7.857 19.839 -45.389 1.00 71.56 485 GLU A O 1
ATOM 3880 N N . GLU A 1 486 ? 9.185 21.219 -46.546 1.00 74.12 486 GLU A N 1
ATOM 3881 C CA . GLU A 1 486 ? 9.341 22.234 -45.497 1.00 74.12 486 GLU A CA 1
ATOM 3882 C C . GLU A 1 486 ? 8.002 22.913 -45.159 1.00 74.12 486 GLU A C 1
ATOM 3884 O O . GLU A 1 486 ? 7.666 23.077 -43.985 1.00 74.12 486 GLU A O 1
ATOM 3889 N N . GLY A 1 487 ? 7.175 23.206 -46.171 1.00 78.69 487 GLY A N 1
ATOM 3890 C CA . GLY A 1 487 ? 5.804 23.689 -45.982 1.00 78.69 487 GLY A CA 1
ATOM 3891 C C . GLY A 1 487 ? 4.905 22.705 -45.222 1.00 78.69 487 GLY A C 1
ATOM 3892 O O . GLY A 1 487 ? 4.156 23.126 -44.341 1.00 78.69 487 GLY A O 1
ATOM 3893 N N . ARG A 1 488 ? 5.005 21.395 -45.500 1.00 74.31 488 ARG A N 1
ATOM 3894 C CA . ARG A 1 488 ? 4.316 20.355 -44.715 1.00 74.31 488 ARG A CA 1
ATOM 3895 C C . ARG A 1 488 ? 4.820 20.307 -43.280 1.00 74.31 488 ARG A C 1
ATOM 3897 O O . ARG A 1 488 ? 4.005 20.332 -42.368 1.00 74.31 488 ARG A O 1
ATOM 3904 N N . ARG A 1 489 ? 6.141 20.300 -43.081 1.00 74.75 489 ARG A N 1
ATOM 3905 C CA . ARG A 1 489 ? 6.766 20.238 -41.752 1.00 74.75 489 ARG A CA 1
ATOM 3906 C C . ARG A 1 489 ? 6.339 21.401 -40.861 1.00 74.75 489 ARG A C 1
ATOM 3908 O O . ARG A 1 489 ? 6.002 21.193 -39.703 1.00 74.75 489 ARG A O 1
ATOM 3915 N N . ASN A 1 490 ? 6.302 22.611 -41.415 1.00 74.25 490 ASN A N 1
ATOM 3916 C CA . ASN A 1 490 ? 5.847 23.798 -40.694 1.00 74.25 490 ASN A CA 1
ATOM 3917 C C . ASN A 1 490 ? 4.335 23.757 -40.405 1.00 74.25 490 ASN A C 1
ATOM 3919 O O . ASN A 1 490 ? 3.917 24.201 -39.340 1.00 74.25 490 ASN A O 1
ATOM 3923 N N . GLY A 1 491 ? 3.528 23.172 -41.299 1.00 78.69 491 GLY A N 1
ATOM 3924 C CA . GLY A 1 491 ? 2.108 22.903 -41.047 1.00 78.69 491 GLY A CA 1
ATOM 3925 C C . GLY A 1 491 ? 1.883 21.889 -39.921 1.00 78.69 491 GLY A C 1
ATOM 3926 O O . GLY A 1 491 ? 1.111 22.157 -39.010 1.00 78.69 491 GLY A O 1
ATOM 3927 N N . GLU A 1 492 ? 2.614 20.773 -39.934 1.00 75.69 492 GLU A N 1
ATOM 3928 C CA . GLU A 1 492 ? 2.563 19.718 -38.910 1.00 75.69 492 GLU A CA 1
ATOM 3929 C C . GLU A 1 492 ? 3.034 20.243 -37.529 1.00 75.69 492 GLU A C 1
ATOM 3931 O O . GLU A 1 492 ? 2.488 19.855 -36.496 1.00 75.69 492 GLU A O 1
ATOM 3936 N N . ILE A 1 493 ? 3.975 21.200 -37.499 1.00 76.81 493 ILE A N 1
ATOM 3937 C CA . ILE A 1 493 ? 4.390 21.925 -36.281 1.00 76.81 493 ILE A CA 1
ATOM 3938 C C . ILE A 1 493 ? 3.313 22.916 -35.799 1.00 76.81 493 ILE A C 1
ATOM 3940 O O . ILE A 1 493 ? 3.084 23.019 -34.593 1.00 76.81 493 ILE A O 1
ATOM 3944 N N . GLU A 1 494 ? 2.635 23.645 -36.693 1.00 75.19 494 GLU A N 1
ATOM 3945 C CA . GLU A 1 494 ? 1.509 24.510 -36.302 1.00 75.19 494 GLU A CA 1
ATOM 3946 C C . GLU A 1 494 ? 0.297 23.709 -35.802 1.00 75.19 494 GLU A C 1
ATOM 3948 O O . GLU A 1 494 ? -0.363 24.137 -34.857 1.00 75.19 494 GLU A O 1
ATOM 3953 N N . GLU A 1 495 ? 0.003 22.562 -36.414 1.00 76.56 495 GLU A N 1
ATOM 3954 C CA . GLU A 1 495 ? -1.112 21.689 -36.034 1.00 76.56 495 GLU A CA 1
ATOM 3955 C C . GLU A 1 495 ? -0.878 21.085 -34.642 1.00 76.56 495 GLU A C 1
ATOM 3957 O O . GLU A 1 495 ? -1.706 21.279 -33.751 1.00 76.56 495 GLU A O 1
ATOM 3962 N N . GLY A 1 496 ? 0.304 20.505 -34.394 1.00 81.69 496 GLY A N 1
ATOM 3963 C CA . GLY A 1 496 ? 0.677 20.004 -33.066 1.00 81.69 496 GLY A CA 1
ATOM 3964 C C . GLY A 1 496 ? 0.642 21.084 -31.975 1.00 81.69 496 GLY A C 1
ATOM 3965 O O . GLY A 1 496 ? 0.163 20.832 -30.871 1.00 81.69 496 GLY A O 1
ATOM 3966 N N . ARG A 1 497 ? 1.061 22.317 -32.290 1.00 78.19 497 ARG A N 1
ATOM 3967 C CA . ARG A 1 497 ? 1.033 23.439 -31.336 1.00 78.19 497 ARG A CA 1
ATOM 3968 C C . ARG A 1 497 ? -0.387 23.923 -31.009 1.00 78.19 497 ARG A C 1
ATOM 3970 O O . ARG A 1 497 ? -0.634 24.367 -29.890 1.00 78.19 497 ARG A O 1
ATOM 3977 N N . ARG A 1 498 ? -1.325 23.828 -31.958 1.00 76.38 498 ARG A N 1
ATOM 3978 C CA . ARG A 1 498 ? -2.757 24.095 -31.716 1.00 76.38 498 ARG A CA 1
ATOM 3979 C C . ARG A 1 498 ? -3.382 22.999 -30.853 1.00 76.38 498 ARG A C 1
ATOM 3981 O O . ARG A 1 498 ? -4.192 23.309 -29.984 1.00 76.38 498 ARG A O 1
ATOM 3988 N N . ASP A 1 499 ? -2.989 21.742 -31.051 1.00 81.88 499 ASP A N 1
ATOM 3989 C CA . ASP A 1 499 ? -3.452 20.631 -30.216 1.00 81.88 499 ASP A CA 1
ATOM 3990 C C . ASP A 1 499 ? -2.921 20.723 -28.774 1.00 81.88 499 ASP A C 1
ATOM 3992 O O . ASP A 1 499 ? -3.692 20.486 -27.841 1.00 81.88 499 ASP A O 1
ATOM 3996 N N . GLU A 1 500 ? -1.672 21.160 -28.559 1.00 83.81 500 GLU A N 1
ATOM 3997 C CA . GLU A 1 500 ? -1.150 21.487 -27.219 1.00 83.81 500 GLU A CA 1
ATOM 3998 C C . GLU A 1 500 ? -1.977 22.592 -26.533 1.00 83.81 500 GLU A C 1
ATOM 4000 O O . GLU A 1 500 ? -2.421 22.408 -25.398 1.00 83.81 500 GLU A O 1
ATOM 4005 N N . GLU A 1 501 ? -2.263 23.700 -27.228 1.00 82.44 501 GLU A N 1
ATOM 4006 C CA . GLU A 1 501 ? -3.079 24.816 -26.711 1.00 82.44 501 GLU A CA 1
ATOM 4007 C C . GLU A 1 501 ? -4.527 24.374 -26.387 1.00 82.44 501 GLU A C 1
ATOM 4009 O O . GLU A 1 501 ? -5.126 24.789 -25.387 1.00 82.44 501 GLU A O 1
ATOM 4014 N N . ILE A 1 502 ? -5.090 23.453 -27.180 1.00 82.88 502 ILE A N 1
ATOM 4015 C CA . ILE A 1 502 ? -6.394 22.824 -26.922 1.00 82.88 502 ILE A CA 1
ATOM 4016 C C . ILE A 1 502 ? -6.341 21.877 -25.711 1.00 82.88 502 ILE A C 1
ATOM 4018 O O . ILE A 1 502 ? -7.328 21.791 -24.969 1.00 82.88 502 ILE A O 1
ATOM 4022 N N . GLU A 1 503 ? -5.237 21.159 -25.487 1.00 83.50 503 GLU A N 1
ATOM 4023 C CA . GLU A 1 503 ? -5.079 20.260 -24.339 1.00 83.50 503 GLU A CA 1
ATOM 4024 C C . GLU A 1 503 ? -4.852 21.039 -23.037 1.00 83.50 503 GLU A C 1
ATOM 4026 O O . GLU A 1 503 ? -5.519 20.761 -22.038 1.00 83.50 503 GLU A O 1
ATOM 4031 N N . GLU A 1 504 ? -4.027 22.087 -23.054 1.00 84.44 504 GLU A N 1
ATOM 4032 C CA . GLU A 1 504 ? -3.853 23.027 -21.939 1.00 84.44 504 GLU A CA 1
ATOM 4033 C C . GLU A 1 504 ? -5.192 23.697 -21.578 1.00 84.44 504 GLU A C 1
ATOM 4035 O O . GLU A 1 504 ? -5.674 23.582 -20.446 1.00 84.44 504 GLU A O 1
ATOM 4040 N N . GLY A 1 505 ? -5.915 24.212 -22.579 1.00 85.00 505 GLY A N 1
ATOM 4041 C CA . GLY A 1 505 ? -7.279 24.727 -22.429 1.00 85.00 505 GLY A CA 1
ATOM 4042 C C . GLY A 1 505 ? -8.338 23.688 -22.009 1.00 85.00 505 GLY A C 1
ATOM 4043 O O . GLY A 1 505 ? -9.490 24.057 -21.743 1.00 85.00 505 GLY A O 1
ATOM 4044 N N . ARG A 1 506 ? -8.006 22.389 -21.940 1.00 84.25 506 ARG A N 1
ATOM 4045 C CA . ARG A 1 506 ? -8.819 21.328 -21.305 1.00 84.25 506 ARG A CA 1
ATOM 4046 C C . ARG A 1 506 ? -8.341 21.017 -19.882 1.00 84.25 506 ARG A C 1
ATOM 4048 O O . ARG A 1 506 ? -9.188 20.767 -19.019 1.00 84.25 506 ARG A O 1
ATOM 4055 N N . ARG A 1 507 ? -7.030 21.059 -19.616 1.00 83.56 507 ARG A N 1
ATOM 4056 C CA . ARG A 1 507 ? -6.436 20.917 -18.274 1.00 83.56 507 ARG A CA 1
ATOM 4057 C C . ARG A 1 507 ? -6.928 22.026 -17.340 1.00 83.56 507 ARG A C 1
ATOM 4059 O O . ARG A 1 507 ? -7.445 21.708 -16.270 1.00 83.56 507 ARG A O 1
ATOM 4066 N N . ASP A 1 508 ? -6.926 23.278 -17.790 1.00 85.00 508 ASP A N 1
ATOM 4067 C CA . ASP A 1 508 ? -7.413 24.430 -17.013 1.00 85.00 508 ASP A CA 1
ATOM 4068 C C . ASP A 1 508 ? -8.901 24.337 -16.661 1.00 85.00 508 ASP A C 1
ATOM 4070 O O . ASP A 1 508 ? -9.302 24.595 -15.524 1.00 85.00 508 ASP A O 1
ATOM 4074 N N . ARG A 1 509 ? -9.745 23.890 -17.601 1.00 82.31 509 ARG A N 1
ATOM 4075 C CA . ARG A 1 509 ? -11.170 23.646 -17.314 1.00 82.31 509 ARG A CA 1
ATOM 4076 C C . ARG A 1 509 ? -11.356 22.546 -16.268 1.00 82.31 509 ARG A C 1
ATOM 4078 O O . ARG A 1 509 ? -12.136 22.731 -15.335 1.00 82.31 509 ARG A O 1
ATOM 4085 N N . ARG A 1 510 ? -10.590 21.453 -16.355 1.00 83.19 510 ARG A N 1
ATOM 4086 C CA . ARG A 1 510 ? -10.588 20.380 -15.343 1.00 83.19 510 ARG A CA 1
ATOM 4087 C C . ARG A 1 510 ? -10.074 20.859 -13.979 1.00 83.19 510 ARG A C 1
ATOM 4089 O O . ARG A 1 510 ? -10.583 20.396 -12.962 1.00 83.19 510 ARG A O 1
ATOM 4096 N N . ALA A 1 511 ? -9.112 21.781 -13.931 1.00 80.12 511 ALA A N 1
ATOM 4097 C CA . ALA A 1 511 ? -8.650 22.402 -12.688 1.00 80.12 511 ALA A CA 1
ATOM 4098 C C . ALA A 1 511 ? -9.728 23.320 -12.078 1.00 80.12 511 ALA A C 1
ATOM 4100 O O . ALA A 1 511 ? -10.057 23.194 -10.898 1.00 80.12 511 ALA A O 1
ATOM 4101 N N . GLY A 1 512 ? -10.359 24.171 -12.894 1.00 81.81 512 GLY A N 1
ATOM 4102 C CA . GLY A 1 512 ? -11.456 25.046 -12.471 1.00 81.81 512 GLY A CA 1
ATOM 4103 C C . GLY A 1 512 ? -12.695 24.291 -11.972 1.00 81.81 512 GLY A C 1
ATOM 4104 O O . GLY A 1 512 ? -13.368 24.752 -11.050 1.00 81.81 512 GLY A O 1
ATOM 4105 N N . GLU A 1 513 ? -12.993 23.113 -12.525 1.00 79.12 513 GLU A N 1
ATOM 4106 C CA . GLU A 1 513 ? -14.058 22.233 -12.023 1.00 79.12 513 GLU A CA 1
ATOM 4107 C C . GLU A 1 513 ? -13.705 21.566 -10.686 1.00 79.12 513 GLU A C 1
ATOM 4109 O O . GLU A 1 513 ? -14.577 21.471 -9.820 1.00 79.12 513 GLU A O 1
ATOM 4114 N N . ARG A 1 514 ? -12.443 21.161 -10.470 1.00 75.81 514 ARG A N 1
ATOM 4115 C CA . ARG A 1 514 ? -11.976 20.644 -9.167 1.00 75.81 514 ARG A CA 1
ATOM 4116 C C . ARG A 1 514 ? -12.073 21.713 -8.083 1.00 75.81 514 ARG A C 1
ATOM 4118 O O . ARG A 1 514 ? -12.755 21.487 -7.089 1.00 75.81 514 ARG A O 1
ATOM 4125 N N . GLY A 1 515 ? -11.525 22.905 -8.330 1.00 77.12 515 GLY A N 1
ATOM 4126 C CA . GLY A 1 515 ? -11.597 24.022 -7.380 1.00 77.12 515 GLY A CA 1
ATOM 4127 C C . GLY A 1 515 ? -13.032 24.479 -7.080 1.00 77.12 515 GLY A C 1
ATOM 4128 O O . GLY A 1 515 ? -13.326 24.911 -5.968 1.00 77.12 515 GLY A O 1
ATOM 4129 N N . LYS A 1 516 ? -13.969 24.331 -8.032 1.00 75.06 516 LYS A N 1
ATOM 4130 C CA . LYS A 1 516 ? -15.407 24.515 -7.764 1.00 75.06 516 LYS A CA 1
ATOM 4131 C C . LYS A 1 516 ? -15.974 23.419 -6.859 1.00 75.06 516 LYS A C 1
ATOM 4133 O O . LYS A 1 516 ? -16.681 23.762 -5.918 1.00 75.06 516 LYS A O 1
ATOM 4138 N N . LYS A 1 517 ? -15.660 22.140 -7.109 1.00 70.56 517 LYS A N 1
ATOM 4139 C CA . LYS A 1 517 ? -16.120 21.010 -6.277 1.00 70.56 517 LYS A CA 1
ATOM 4140 C C . LYS A 1 517 ? -15.605 21.102 -4.839 1.00 70.56 517 LYS A C 1
ATOM 4142 O O . LYS A 1 517 ? -16.403 21.000 -3.910 1.00 70.56 517 LYS A O 1
ATOM 4147 N N . GLU A 1 518 ? -14.317 21.382 -4.656 1.00 73.19 518 GLU A N 1
ATOM 4148 C CA . GLU A 1 518 ? -13.708 21.625 -3.340 1.00 73.19 518 GLU A CA 1
ATOM 4149 C C . GLU A 1 518 ? -14.397 22.794 -2.624 1.00 73.19 518 GLU A C 1
ATOM 4151 O O . GLU A 1 518 ? -14.804 22.670 -1.471 1.00 73.19 518 GLU A O 1
ATOM 4156 N N . LYS A 1 519 ? -14.639 23.907 -3.330 1.00 73.94 519 LYS A N 1
ATOM 4157 C CA . LYS A 1 519 ? -15.323 25.073 -2.756 1.00 73.94 519 LYS A CA 1
ATOM 4158 C C . LYS A 1 519 ? -16.807 24.837 -2.445 1.00 73.94 519 LYS A C 1
ATOM 4160 O O . LYS A 1 519 ? -17.338 25.529 -1.585 1.00 73.94 519 LYS A O 1
ATOM 4165 N N . THR A 1 520 ? -17.473 23.875 -3.088 1.00 74.50 520 THR A N 1
ATOM 4166 C CA . THR A 1 520 ? -18.818 23.427 -2.674 1.00 74.50 520 THR A CA 1
ATOM 4167 C C . THR A 1 520 ? -18.790 22.456 -1.493 1.00 74.50 520 THR A C 1
ATOM 4169 O O . THR A 1 520 ? -19.692 22.514 -0.668 1.00 74.50 520 THR A O 1
ATOM 4172 N N . MET A 1 521 ? -17.756 21.616 -1.364 1.00 71.12 521 MET A N 1
ATOM 4173 C CA . MET A 1 521 ? -17.580 20.716 -0.210 1.00 71.12 521 MET A CA 1
ATOM 4174 C C . MET A 1 521 ? -17.129 21.443 1.067 1.00 71.12 521 MET A C 1
ATOM 4176 O O . MET A 1 521 ? -17.283 20.906 2.152 1.00 71.12 521 MET A O 1
ATOM 4180 N N . ALA A 1 522 ? -16.584 22.657 0.955 1.00 67.12 522 ALA A N 1
ATOM 4181 C CA . ALA A 1 522 ? -16.157 23.478 2.092 1.00 67.12 522 ALA A CA 1
ATOM 4182 C C . ALA A 1 522 ? -17.237 24.459 2.613 1.00 67.12 522 ALA A C 1
ATOM 4184 O O . ALA A 1 522 ? -16.917 25.360 3.389 1.00 67.12 522 ALA A O 1
ATOM 4185 N N . VAL A 1 523 ? -18.482 24.358 2.123 1.00 59.84 523 VAL A N 1
ATOM 4186 C CA . VAL A 1 523 ? -19.588 25.305 2.405 1.00 59.84 523 VAL A CA 1
ATOM 4187 C C . VAL A 1 523 ? -20.913 24.588 2.748 1.00 59.84 523 VAL A C 1
ATOM 4189 O O . VAL A 1 523 ? -21.890 25.251 3.098 1.00 59.84 523 VAL A O 1
ATOM 4192 N N . GLY A 1 524 ? -20.944 23.253 2.678 1.00 49.09 524 GLY A N 1
ATOM 4193 C CA . GLY A 1 524 ? -22.009 22.394 3.212 1.00 49.09 524 GLY A CA 1
ATOM 4194 C C . GLY A 1 524 ? -21.510 21.614 4.419 1.00 49.09 524 GLY A C 1
ATOM 4195 O O . GLY A 1 524 ? -22.347 21.371 5.311 1.00 49.09 524 GLY A O 1
#

pLDDT: mean 73.01, std 24.96, range [27.84, 98.31]

Organism: Oncorhynchus mykiss (NCBI:txid8022)

Radius of gyration: 72.99 Å; chains: 1; bounding box: 137×78×231 Å

Sequence (524 aa):
MSSYRSSAQSAQSGSSSYRRTFGAGYSPAMSHSLYSSRGSGGGLGLGHGGSGHISSRVYEVTKTSASPSYSGYRTSSHFGGPVMSSTAHGSRSYAGMGETLDFSLADALNQEFLHTRTNEKVELQHLNDRFASYIEKVRFLEQQNATLVVEIERLRGREPTRIADLYEEEMRDLRRQVEALTNQRSRVEVERDNLGEDLDKLKLRLQEEILQREDAENNLAAFRADVDAATLARLDLERRIETLQEEIAFLKKIHEEEIREMQSQMQETQVQIQMDMSKPDLTAALRDIRAQYEGIAAKNISEAEEWYKSKVTDLNQAVNKNNEALKEAKMETMEFRHQLQSYTCEIDSLKGTNESLMRQMREMEERHGREAGGFQDTISRLEAEIANMKDEMARHLREYQDLLNVKMALDVEIATYRKLLEGEESRYEEGEEEMRERKEEEKSKLNGGGGVGIGDREAGGGRQEREKQGKERGRDREGQERWREEGRRNGEIEEGRRDEEIEEGRRDRRAGERGKKEKTMAVG

Secondary structure (DSSP, 8-state):
-------------------------------------------------------------------------------------------------------HHHHHHHHHHHHHHHHHHHHHHHHHHHHHHHHHHHHHHHHHHHHHHHHHHHHHTTSTHHHHHHHHHHHHHHHHHHHHHHHHHHHHHHHHHHHHHHHHHHHHHHHHHHHHHHHHHHHHHHHHHHHHHHHHHHHHHHHHHHHHHHHHHHHHHHHHHHHHHHHHHHHHHHHTS--------HHHHHHHHHHHHHHHHHHHHHHHHHHHHHHHHHHHHHHHHHHHHHHHHHHHHHHHHHHHHHHHHHHHHHHHHHHHHHHHHHHHHHHHHHHHHHHHHHHHHHHHHHHHHHHHHHHHHHHHHHHHHHHHHHHHHHHHHHHHHHHHHHHHHHHHHHHHHHHHHHHHTTS-----------------TTSSTTTTTTHHHHHHHHHHHHHHHHHHHHHHHHHHHHHHHHHHHHHHHHHHHHHHHT--

Foldseek 3Di:
DDDDDDDDDDDDDDDDDDDDDDDDDDDDDDDDDDDDDDDDDDDDDDDDDDDDDDDDDDDDDDDDDDDDDDDDDDDDDDDDDDDDDDDDDDDDDDDDDDDDDDCPVVVVVVVVVVVVVVVVVVVVVVVVVVVVVVVVVVVVVVVVVVVVVVVVVVVVVVDDVVVVVVVVVVVVVVVVVVVVVVVVVVVVVVVVVVVVVVVVVVVVVVVVVVVVVVVVVVVVVVVVVVVVVVVVVVVVVVVVVVVVVVVVVVVVVVVVVVVVVVVVVVVVVVVVPDDDPPDDPPVVVVVVVVVVVVVVVVVVVVVVVVVVVVVVVVVVVVVVVVVVVVVVVVVVVVVVVVVVVVVVVVVVVVVVVVVVVVVVVVVVVVVVVVVVVVVVVVVVVVVVVVVVVVVVVVVVVVVVVVVVVVVVVVVVVVVVVVVVVVVVVVVVVVVVVVVVVVVVVVVCVVDDDDDDDDDDDDDDDDDDPDPPVVVPVVVVVVVVVVVVVVVVVVVVVVVVVVVVVVVVVVVVVVVVVVVVVVVVVVVD

InterPro domains:
  IPR006821 Intermediate filament head, DNA-binding domain [PF04732] (15-118)
  IPR018039 Intermediate filament protein, conserved site [PS00226] (414-422)
  IPR039008 Intermediate filament, rod domain [PF00038] (119-427)
  IPR039008 Intermediate filament, rod domain [PS51842] (120-428)
  IPR039008 Intermediate filament, rod domain [SM01391] (119-427)
  IPR050405 Intermediate filament structural protein [PTHR45652] (6-495)